Protein AF-A0A9P6AST9-F1 (afdb_monomer_lite)

Sequence (391 aa):
MLPIPSRAHPYVKLLASRAFSSSSACNGRTGPHSKEEKEKRAARASRNSPKPLTPAQLAQIKSTPHKVRERRAMRGISEDHAVGQLTAPQLSDYHKLIRRGALLSPNGQYEPSAEQWFKDKKHRWERIRGVDFIPPIEPHNPLQHARRLFNANKKRKEEEERARSRARWVAESAALGKGKEASENSKRDRRRELVTSAALAPPKSDDQTSAGPDLMGVGRKVYLPNIIFRLMPNHTPKGEPYNPYEATFRIPQSVTKTDVRSYLRAMYGLQITYIRTDNYFSPIVRRPHQPKGRHPFVFPEMMEDMTLTERESRQKYLNETFYLDFLLKDRREAQVRSLGIHAGWNGRVTGKKNILNNARDLLDEREEKLVDAMDGVVNHFDKAPNPSDGA

Secondary structure (DSSP, 8-state):
-PPPPP----------------------------HHHHHHHHHHHHHTSPPPPPHHHHHHHHHS-HHHHHHHHTTT--TT--STT--HHHHHHHHHHHHTTTTS-TTS-----HHHHHHHHHHHHHHHTT-S---------HHHHHHHHHHHHHHHHHHHHHHHHHHHHHHHHHHTT--STHHHHHHHHHHHHHHHGGGGPPPP-----SS-------S---SS-----EEE---PPTTSPP-TT--EEE--TT--HHHHHHHHHHHH----S-------PPP----SS----------TT-TTTS-HHHHHHHHHHHHHHH-HHHHHHHHHHHHHHHTT--TT--S---SHHHHHHHHHHHHHHHHHHHHHHHHHHHHHHTTSPPTTS--

Radius of gyration: 43.82 Å; chains: 1; bounding box: 124×72×122 Å

Organism: NCBI:txid1448309

Structure (mmCIF, N/CA/C/O backbone):
data_AF-A0A9P6AST9-F1
#
_entry.id   AF-A0A9P6AST9-F1
#
loop_
_atom_site.group_PDB
_atom_site.id
_atom_site.type_symbol
_atom_site.label_atom_id
_atom_site.label_alt_id
_atom_site.label_comp_id
_atom_site.label_asym_id
_atom_site.label_entity_id
_atom_site.label_seq_id
_atom_site.pdbx_PDB_ins_code
_atom_site.Cartn_x
_atom_site.Cartn_y
_atom_site.Cartn_z
_atom_site.occupancy
_atom_site.B_iso_or_equiv
_atom_site.auth_seq_id
_atom_site.auth_comp_id
_atom_site.auth_asym_id
_atom_site.auth_atom_id
_atom_site.pdbx_PDB_model_num
ATOM 1 N N . MET A 1 1 ? 24.542 -40.755 54.431 1.00 48.34 1 MET A N 1
ATOM 2 C CA . MET A 1 1 ? 24.578 -39.707 53.389 1.00 48.34 1 MET A CA 1
ATOM 3 C C . MET A 1 1 ? 25.914 -39.808 52.676 1.00 48.34 1 MET A C 1
ATOM 5 O O . MET A 1 1 ? 26.934 -39.587 53.310 1.00 48.34 1 MET A O 1
ATOM 9 N N . LEU A 1 2 ? 25.914 -40.250 51.418 1.00 40.38 2 LEU A N 1
ATOM 10 C CA . LEU A 1 2 ? 27.125 -40.429 50.609 1.00 40.38 2 LEU A CA 1
ATOM 11 C C . LEU A 1 2 ? 27.362 -39.176 49.746 1.00 40.38 2 LEU A C 1
ATOM 13 O O . LEU A 1 2 ? 26.384 -38.634 49.226 1.00 40.38 2 LEU A O 1
ATOM 17 N N . PRO A 1 3 ? 28.611 -38.705 49.578 1.00 55.41 3 PRO A N 1
ATOM 18 C CA . PRO A 1 3 ? 28.903 -37.534 48.762 1.00 55.41 3 PRO A CA 1
ATOM 19 C C . PRO A 1 3 ? 28.967 -37.894 47.270 1.00 55.41 3 PRO A C 1
ATOM 21 O O . PRO A 1 3 ? 29.532 -38.909 46.869 1.00 55.41 3 PRO A O 1
ATOM 24 N N . ILE A 1 4 ? 28.378 -37.030 46.446 1.00 52.62 4 ILE A N 1
ATOM 25 C CA . ILE A 1 4 ? 28.352 -37.127 44.982 1.00 52.62 4 ILE A CA 1
ATOM 26 C C . ILE A 1 4 ? 29.689 -36.592 44.429 1.00 52.62 4 ILE A C 1
ATOM 28 O O . ILE A 1 4 ? 30.055 -35.465 44.770 1.00 52.62 4 ILE A O 1
ATOM 32 N N . PRO A 1 5 ? 30.417 -37.327 43.567 1.00 56.22 5 PRO A N 1
ATOM 33 C CA . PRO A 1 5 ? 31.647 -36.822 42.963 1.00 56.22 5 PRO A CA 1
ATOM 34 C C . PRO A 1 5 ? 31.364 -35.826 41.827 1.00 56.22 5 PRO A C 1
ATOM 36 O O . PRO A 1 5 ? 30.492 -36.035 40.978 1.00 56.22 5 PRO A O 1
ATOM 39 N N . SER A 1 6 ? 32.133 -34.735 41.807 1.00 47.66 6 SER A N 1
ATOM 40 C CA . SER A 1 6 ? 32.079 -33.688 40.789 1.00 47.66 6 SER A CA 1
ATOM 41 C C . SER A 1 6 ? 32.688 -34.164 39.462 1.00 47.66 6 SER A C 1
ATOM 43 O O . SER A 1 6 ? 33.765 -34.757 39.406 1.00 47.66 6 SER A O 1
ATOM 45 N N . ARG A 1 7 ? 31.984 -33.903 38.354 1.00 51.03 7 ARG A N 1
ATOM 46 C CA . ARG A 1 7 ? 32.477 -34.138 36.989 1.00 51.03 7 ARG A CA 1
ATOM 47 C C . ARG A 1 7 ? 33.444 -33.022 36.590 1.00 51.03 7 ARG A C 1
ATOM 49 O O . ARG A 1 7 ? 33.016 -31.907 36.304 1.00 51.03 7 ARG A O 1
ATOM 56 N N . ALA A 1 8 ? 34.733 -33.342 36.522 1.00 42.09 8 ALA A N 1
ATOM 57 C CA . ALA A 1 8 ? 35.737 -32.527 35.847 1.00 42.09 8 ALA A CA 1
ATOM 58 C C . ALA A 1 8 ? 35.636 -32.715 34.319 1.00 42.09 8 ALA A C 1
ATOM 60 O O . ALA A 1 8 ? 35.620 -33.839 33.817 1.00 42.09 8 ALA A O 1
ATOM 61 N N . HIS A 1 9 ? 35.559 -31.610 33.575 1.00 43.72 9 HIS A N 1
ATOM 62 C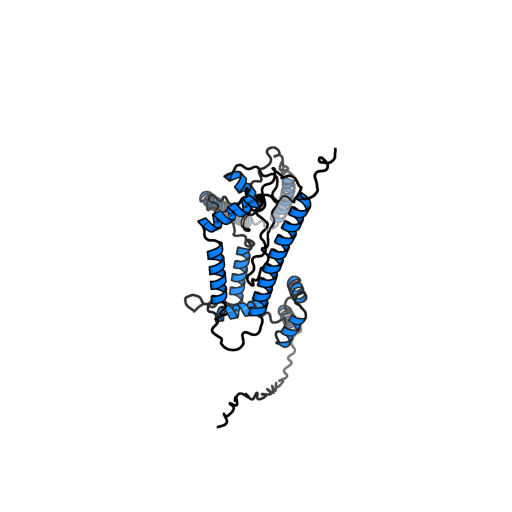 CA . HIS A 1 9 ? 35.610 -31.584 32.111 1.00 43.72 9 HIS A CA 1
ATOM 63 C C . HIS A 1 9 ? 37.069 -31.621 31.618 1.00 43.72 9 HIS A C 1
ATOM 65 O O . HIS A 1 9 ? 37.842 -30.744 32.004 1.00 43.72 9 HIS A O 1
ATOM 71 N N . PRO A 1 10 ? 37.458 -32.540 30.713 1.00 56.09 10 PRO A N 1
ATOM 72 C CA . PRO A 1 10 ? 38.782 -32.529 30.108 1.00 56.09 10 PRO A CA 1
ATOM 73 C C . PRO A 1 10 ? 38.709 -31.925 28.701 1.00 56.09 10 PRO A C 1
ATOM 75 O O . PRO A 1 10 ? 38.357 -32.619 27.760 1.00 56.09 10 PRO A O 1
ATOM 78 N N . TYR A 1 11 ? 39.035 -30.642 28.531 1.00 41.91 11 TYR A N 1
ATOM 79 C CA . TYR A 1 11 ? 39.421 -30.090 27.220 1.00 41.91 11 TYR A CA 1
ATOM 80 C C . TYR A 1 11 ? 40.259 -28.816 27.402 1.00 41.91 11 TYR A C 1
ATOM 82 O O . TYR A 1 11 ? 39.789 -27.698 27.219 1.00 41.91 11 TYR A O 1
ATOM 90 N N . VAL A 1 12 ? 41.540 -28.992 27.731 1.00 44.28 12 VAL A N 1
ATOM 91 C CA . VAL A 1 12 ? 42.577 -27.979 27.489 1.00 44.28 12 VAL A CA 1
ATOM 92 C C . VAL A 1 12 ? 43.441 -28.517 26.353 1.00 44.28 12 VAL A C 1
ATOM 94 O O . VAL A 1 12 ? 44.317 -29.352 26.556 1.00 44.28 12 VAL A O 1
ATOM 97 N N . LYS A 1 13 ? 43.135 -28.102 25.119 1.00 47.53 13 LYS A N 1
ATOM 98 C CA . LYS A 1 13 ? 43.993 -28.370 23.960 1.00 47.53 13 LYS A CA 1
ATOM 99 C C . LYS A 1 13 ? 45.145 -27.368 23.964 1.00 47.53 13 LYS A C 1
ATOM 101 O O . LYS A 1 13 ? 44.942 -26.176 23.758 1.00 47.53 13 LYS A O 1
ATOM 106 N N . LEU A 1 14 ? 46.340 -27.907 24.181 1.00 44.44 14 LEU A N 1
ATOM 107 C CA . LEU A 1 14 ? 47.642 -27.302 23.929 1.00 44.44 14 LEU A CA 1
ATOM 108 C C . LEU A 1 14 ? 47.712 -26.747 22.495 1.00 44.44 14 LEU A C 1
ATOM 110 O O . LEU A 1 14 ? 47.595 -27.502 21.530 1.00 44.44 14 LEU A O 1
ATOM 114 N N . LEU A 1 15 ? 47.937 -25.440 22.354 1.00 46.78 15 LEU A N 1
ATOM 115 C CA . LEU A 1 15 ? 48.411 -24.838 21.109 1.00 46.78 15 LEU A CA 1
ATOM 116 C C . LEU A 1 15 ? 49.929 -24.695 21.207 1.00 46.78 15 LEU A C 1
ATOM 118 O O . LEU A 1 15 ? 50.442 -23.770 21.829 1.00 46.78 15 LEU A O 1
ATOM 122 N N . ALA A 1 16 ? 50.631 -25.651 20.602 1.00 43.69 16 ALA A N 1
ATOM 123 C CA . ALA A 1 16 ? 52.063 -25.576 20.372 1.00 43.69 16 ALA A CA 1
ATOM 124 C C . ALA A 1 16 ? 52.359 -24.517 19.298 1.00 43.69 16 ALA A C 1
ATOM 126 O O . ALA A 1 16 ? 51.860 -24.575 18.172 1.00 43.69 16 ALA A O 1
ATOM 127 N N . SER A 1 17 ? 53.190 -23.552 19.668 1.00 43.16 17 SER A N 1
ATOM 128 C CA . SER A 1 17 ? 53.808 -22.554 18.808 1.00 43.16 17 SER A CA 1
ATOM 129 C C . SER A 1 17 ? 54.776 -23.223 17.825 1.00 43.16 17 SER A C 1
ATOM 131 O O . SER A 1 17 ? 55.878 -23.631 18.177 1.00 43.16 17 SER A O 1
ATOM 133 N N . ARG A 1 18 ? 54.380 -23.317 16.552 1.00 41.72 18 ARG A N 1
ATOM 134 C CA . ARG A 1 18 ? 55.299 -23.613 15.445 1.00 41.72 18 ARG A CA 1
ATOM 135 C C . ARG A 1 18 ? 55.845 -22.294 14.901 1.00 41.72 18 ARG A C 1
ATOM 137 O O . ARG A 1 18 ? 55.209 -21.645 14.075 1.00 41.72 18 ARG A O 1
ATOM 144 N N . ALA A 1 19 ? 57.019 -21.898 15.383 1.00 41.19 19 ALA A N 1
ATOM 145 C CA . ALA A 1 19 ? 57.832 -20.868 14.751 1.00 41.19 19 ALA A CA 1
ATOM 146 C C . ALA A 1 19 ? 58.385 -21.428 13.429 1.00 41.19 19 ALA A C 1
ATOM 148 O O . ALA A 1 19 ? 59.293 -22.256 13.423 1.00 41.19 19 ALA A O 1
ATOM 149 N N . PHE A 1 20 ? 57.803 -21.015 12.303 1.00 41.09 20 PHE A N 1
ATOM 150 C CA . PHE A 1 20 ? 58.363 -21.275 10.979 1.00 41.09 20 PHE A CA 1
ATOM 151 C C . PHE A 1 20 ? 59.457 -20.233 10.718 1.00 41.09 20 PHE A C 1
ATOM 153 O O . PHE A 1 20 ? 59.183 -19.103 10.323 1.00 41.09 20 PHE A O 1
ATOM 160 N N . SER A 1 21 ? 60.704 -20.615 10.992 1.00 43.09 21 SER A N 1
ATOM 161 C CA . SER A 1 21 ? 61.894 -19.900 10.533 1.00 43.09 21 SER A CA 1
ATOM 162 C C . SER A 1 21 ? 62.058 -20.160 9.035 1.00 43.09 21 SER A C 1
ATOM 164 O O . SER A 1 21 ? 62.538 -21.216 8.622 1.00 43.09 21 SER A O 1
ATOM 166 N N . SER A 1 22 ? 61.601 -19.228 8.199 1.00 42.69 22 SER A N 1
ATOM 167 C CA . SER A 1 22 ? 61.909 -19.233 6.770 1.00 42.69 22 SER A CA 1
ATOM 168 C C . SER A 1 22 ? 63.266 -18.565 6.550 1.00 42.69 22 SER A C 1
ATOM 170 O O . SER A 1 22 ? 63.362 -17.355 6.348 1.00 42.69 22 SER A O 1
ATOM 172 N N . SER A 1 23 ? 64.316 -19.382 6.595 1.00 42.91 23 SER A N 1
ATOM 173 C CA . SER A 1 23 ? 65.617 -19.085 5.997 1.00 42.91 23 SER A CA 1
ATOM 174 C C . SER A 1 23 ? 65.435 -18.948 4.481 1.00 42.91 23 SER A C 1
ATOM 176 O O . SER A 1 23 ? 65.313 -19.936 3.760 1.00 42.91 23 SER A O 1
ATOM 178 N N . SER A 1 24 ? 65.338 -17.708 3.998 1.00 47.47 24 SER A N 1
ATOM 179 C CA . SER A 1 24 ? 65.377 -17.391 2.571 1.00 47.47 24 SER A CA 1
ATOM 180 C C . SER A 1 24 ? 66.814 -17.047 2.201 1.00 47.47 24 SER A C 1
ATOM 182 O O . SER A 1 24 ? 67.2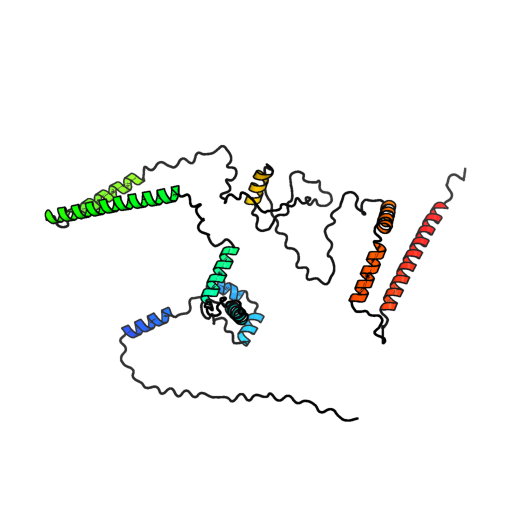41 -15.903 2.340 1.00 47.47 24 SER A O 1
ATOM 184 N N . ALA A 1 25 ? 67.556 -18.050 1.732 1.00 43.75 25 ALA A N 1
ATOM 185 C CA . ALA A 1 25 ? 68.869 -17.875 1.129 1.00 43.75 25 ALA A CA 1
ATOM 186 C C . ALA A 1 25 ? 68.757 -16.980 -0.120 1.00 43.75 25 ALA A C 1
ATOM 188 O O . ALA A 1 25 ? 68.187 -17.349 -1.148 1.00 43.75 25 ALA A O 1
ATOM 189 N N . CYS A 1 26 ? 69.287 -15.769 -0.006 1.00 40.47 26 CYS A N 1
ATOM 190 C CA . CYS A 1 26 ? 69.425 -14.792 -1.071 1.00 40.47 26 CYS A CA 1
ATOM 191 C C . CYS A 1 26 ? 70.596 -15.178 -1.988 1.00 40.47 26 CYS A C 1
ATOM 193 O O . CYS A 1 26 ? 71.735 -14.777 -1.772 1.00 40.47 26 CYS A O 1
ATOM 195 N N . ASN A 1 27 ? 70.308 -15.923 -3.057 1.00 46.28 27 ASN A N 1
ATOM 196 C CA . ASN A 1 27 ? 71.233 -16.044 -4.183 1.00 46.28 27 ASN A CA 1
ATOM 197 C C . ASN A 1 27 ? 71.171 -14.767 -5.029 1.00 46.28 27 ASN A C 1
ATOM 199 O O . ASN A 1 27 ? 70.267 -14.568 -5.843 1.00 46.28 27 ASN A O 1
ATOM 203 N N . GLY A 1 28 ? 72.149 -13.887 -4.810 1.00 49.78 28 GLY A N 1
ATOM 204 C CA . GLY A 1 28 ? 72.397 -12.706 -5.623 1.00 49.78 28 GLY A CA 1
ATOM 205 C C . GLY A 1 28 ? 72.852 -13.080 -7.034 1.00 49.78 28 GLY A C 1
ATOM 206 O O . GLY A 1 28 ? 73.987 -13.492 -7.250 1.00 49.78 28 GLY A O 1
ATOM 207 N N . ARG A 1 29 ? 71.970 -12.879 -8.014 1.00 46.28 29 ARG A N 1
ATOM 208 C CA . ARG A 1 29 ? 72.339 -12.648 -9.417 1.00 46.28 29 ARG A CA 1
ATOM 209 C C . ARG A 1 29 ? 71.591 -11.416 -9.906 1.00 46.28 29 ARG A C 1
ATOM 211 O O . ARG A 1 29 ? 70.508 -11.504 -10.474 1.00 46.28 29 ARG A O 1
ATOM 218 N N . THR A 1 30 ? 72.165 -10.249 -9.648 1.00 51.75 30 THR A N 1
ATOM 219 C CA . THR A 1 30 ? 71.746 -8.991 -10.267 1.00 51.75 30 THR A CA 1
ATOM 220 C C . THR A 1 30 ? 72.330 -8.928 -11.674 1.00 51.75 30 THR A C 1
ATOM 222 O O . THR A 1 30 ? 73.457 -8.480 -11.868 1.00 51.75 30 THR A O 1
ATOM 225 N N . GLY A 1 31 ? 71.575 -9.416 -12.657 1.00 58.47 31 GLY A N 1
ATOM 226 C CA . GLY A 1 31 ? 71.828 -9.082 -14.057 1.00 58.47 31 GLY A CA 1
ATOM 227 C C . GLY A 1 31 ? 71.439 -7.621 -14.337 1.00 58.47 31 GLY A C 1
ATOM 228 O O . GLY A 1 31 ? 70.525 -7.102 -13.683 1.00 58.47 31 GLY A O 1
ATOM 229 N N . PRO A 1 32 ? 72.100 -6.934 -15.285 1.00 53.72 32 PRO A N 1
ATOM 230 C CA . PRO A 1 32 ? 71.732 -5.584 -15.695 1.00 53.72 32 PRO A CA 1
ATOM 231 C C . PRO A 1 32 ? 70.405 -5.628 -16.465 1.00 53.72 32 PRO A C 1
ATOM 233 O O . PRO A 1 32 ? 70.372 -5.728 -17.687 1.00 53.72 32 PRO A O 1
ATOM 236 N N . HIS A 1 33 ? 69.287 -5.579 -15.740 1.00 53.88 33 HIS A N 1
ATOM 237 C CA . HIS A 1 33 ? 67.970 -5.401 -16.343 1.00 53.88 33 HIS A CA 1
ATOM 238 C C . HIS A 1 33 ? 67.931 -4.035 -17.034 1.00 53.88 33 HIS A C 1
ATOM 240 O O . HIS A 1 33 ? 68.078 -2.990 -16.387 1.00 53.88 33 HIS A O 1
ATOM 246 N N . SER A 1 34 ? 67.768 -4.061 -18.357 1.00 66.19 34 SER A N 1
ATOM 247 C CA . SER A 1 34 ? 67.646 -2.880 -19.206 1.00 66.19 34 SER A CA 1
ATOM 248 C C . SER A 1 34 ? 66.532 -1.961 -18.688 1.00 66.19 34 SER A C 1
ATOM 250 O O . SER A 1 34 ? 65.556 -2.411 -18.076 1.00 66.19 34 SER A O 1
ATOM 252 N N . LYS A 1 35 ? 66.663 -0.646 -18.917 1.00 72.75 35 LYS A N 1
ATOM 253 C CA . LYS A 1 35 ? 65.655 0.355 -18.507 1.00 72.75 35 LYS A CA 1
ATOM 254 C C . LYS A 1 35 ? 64.231 -0.040 -18.937 1.00 72.75 35 LYS A C 1
ATOM 256 O O . LYS A 1 35 ? 63.281 0.214 -18.202 1.00 72.75 35 LYS A O 1
ATOM 261 N N . GLU A 1 36 ? 64.109 -0.750 -20.054 1.00 70.31 36 GLU A N 1
ATOM 262 C CA . GLU A 1 36 ? 62.845 -1.215 -20.621 1.00 70.31 36 GLU A CA 1
ATOM 263 C C . GLU A 1 36 ? 62.124 -2.273 -19.759 1.00 70.31 36 GLU A C 1
ATOM 265 O O . GLU A 1 36 ? 60.896 -2.272 -19.665 1.00 70.31 36 GLU A O 1
ATOM 270 N N . GLU A 1 37 ? 62.848 -3.161 -19.067 1.00 71.19 37 GLU A N 1
ATOM 271 C CA . GLU A 1 37 ? 62.226 -4.138 -18.159 1.00 71.19 37 GLU A CA 1
ATOM 272 C C . GLU A 1 37 ? 61.771 -3.508 -16.841 1.00 71.19 37 GLU A C 1
ATOM 274 O O . GLU A 1 37 ? 60.738 -3.908 -16.292 1.00 71.19 37 GLU A O 1
ATOM 279 N N . LYS A 1 38 ? 62.493 -2.492 -16.349 1.00 74.75 38 LYS A N 1
ATOM 280 C CA . LYS A 1 38 ? 62.040 -1.699 -15.195 1.00 74.75 38 LYS A CA 1
ATOM 281 C C . LYS A 1 38 ? 60.740 -0.963 -15.519 1.00 74.75 38 LYS A C 1
ATOM 283 O O . LYS A 1 38 ? 59.827 -0.967 -14.695 1.00 74.75 38 LYS A O 1
ATOM 288 N N . GLU A 1 39 ? 60.615 -0.425 -16.728 1.00 77.31 39 GLU A N 1
ATOM 289 C CA . GLU A 1 39 ? 59.414 0.285 -17.173 1.00 77.31 39 GLU A CA 1
ATOM 290 C C . GLU A 1 39 ? 58.227 -0.670 -17.405 1.00 77.31 39 GLU A C 1
ATOM 292 O O . GLU A 1 39 ? 57.116 -0.415 -16.936 1.00 77.31 39 GLU A O 1
ATOM 297 N N . LYS A 1 40 ? 58.465 -1.854 -17.993 1.00 77.44 40 LYS A N 1
ATOM 298 C CA . LYS A 1 40 ? 57.438 -2.907 -18.136 1.00 77.44 40 LYS A CA 1
ATOM 299 C C . LYS A 1 40 ? 56.981 -3.478 -16.786 1.00 77.44 40 LYS A C 1
ATOM 301 O O . LYS A 1 40 ? 55.795 -3.784 -16.625 1.00 77.44 40 LYS A O 1
ATOM 306 N N . ARG A 1 41 ? 57.873 -3.599 -15.793 1.00 72.88 41 ARG A N 1
ATOM 307 C CA . ARG A 1 41 ? 57.501 -3.987 -14.417 1.00 72.88 41 ARG A CA 1
ATOM 308 C C . ARG A 1 41 ? 56.715 -2.890 -13.702 1.00 72.88 41 ARG A C 1
ATOM 310 O O . ARG A 1 41 ? 55.705 -3.210 -13.077 1.00 72.88 41 ARG A O 1
ATOM 317 N N . ALA A 1 42 ? 57.100 -1.622 -13.852 1.00 70.38 42 ALA A N 1
ATOM 318 C CA . ALA A 1 42 ? 56.344 -0.493 -13.309 1.00 70.38 42 ALA A CA 1
ATOM 319 C C . ALA A 1 42 ? 54.929 -0.404 -13.921 1.00 70.38 42 ALA A C 1
ATOM 321 O O . ALA A 1 42 ? 53.946 -0.240 -13.198 1.00 70.38 42 ALA A O 1
ATOM 322 N N . ALA A 1 43 ? 54.794 -0.635 -15.232 1.00 69.81 43 ALA A N 1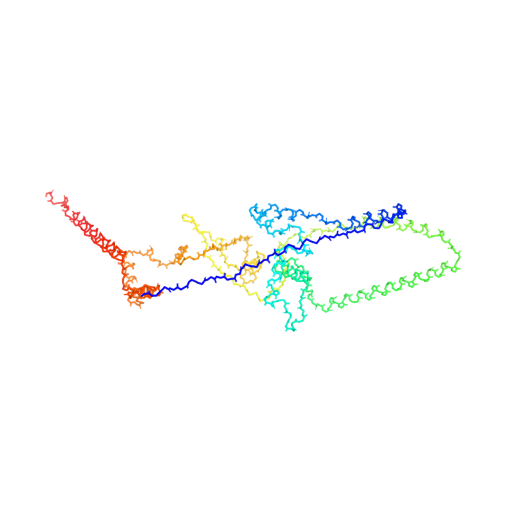
ATOM 323 C CA . ALA A 1 43 ? 53.503 -0.653 -15.923 1.00 69.81 43 ALA A CA 1
ATOM 324 C C . ALA A 1 43 ? 52.614 -1.859 -15.554 1.00 69.81 43 ALA A C 1
ATOM 326 O O . ALA A 1 43 ? 51.387 -1.763 -15.601 1.00 69.81 43 ALA A O 1
ATOM 327 N N . ARG A 1 44 ? 53.194 -3.007 -15.168 1.00 69.50 44 ARG A N 1
ATOM 328 C CA . ARG A 1 44 ? 52.424 -4.144 -14.624 1.00 69.50 44 ARG A CA 1
ATOM 329 C C . ARG A 1 44 ? 52.002 -3.918 -13.173 1.00 69.50 44 ARG A C 1
ATOM 331 O O . ARG A 1 44 ? 50.895 -4.310 -12.815 1.00 69.50 44 ARG A O 1
ATOM 338 N N . ALA A 1 45 ? 52.835 -3.259 -12.368 1.00 66.94 45 ALA A N 1
ATOM 339 C CA . ALA A 1 45 ? 52.492 -2.907 -10.992 1.00 66.94 45 ALA A CA 1
ATOM 340 C C . ALA A 1 45 ? 51.307 -1.924 -10.922 1.00 66.94 45 ALA A C 1
ATOM 342 O O . ALA A 1 45 ? 50.447 -2.079 -10.059 1.00 66.94 45 ALA A O 1
ATOM 343 N N . SER A 1 46 ? 51.188 -0.982 -11.869 1.00 62.84 46 SER A N 1
ATOM 344 C CA . SER A 1 46 ? 50.057 -0.040 -11.889 1.00 62.84 46 SER A CA 1
ATOM 345 C C . SER A 1 46 ? 48.715 -0.705 -12.237 1.00 62.84 46 SER A C 1
ATOM 347 O O . SER A 1 46 ? 47.685 -0.327 -11.681 1.00 62.84 46 SER A O 1
ATOM 349 N N . ARG A 1 47 ? 48.704 -1.758 -13.071 1.00 60.97 47 ARG A N 1
ATOM 350 C CA . ARG A 1 47 ? 47.470 -2.478 -13.457 1.00 60.97 47 ARG A CA 1
ATOM 351 C C . ARG A 1 47 ? 46.841 -3.302 -12.331 1.00 60.97 47 ARG A C 1
ATOM 353 O O . ARG A 1 47 ? 45.646 -3.570 -12.396 1.00 60.97 47 ARG A O 1
ATOM 360 N N . ASN A 1 48 ? 47.620 -3.670 -11.313 1.00 62.69 48 ASN A N 1
ATOM 361 C CA . ASN A 1 48 ? 47.154 -4.456 -10.166 1.00 62.69 48 ASN A CA 1
ATOM 362 C C . ASN A 1 48 ? 46.881 -3.607 -8.917 1.00 62.69 48 ASN A C 1
ATOM 364 O O . ASN A 1 48 ? 46.628 -4.158 -7.847 1.00 62.69 48 ASN A O 1
ATOM 368 N N . SER A 1 49 ? 46.930 -2.279 -9.031 1.00 62.38 49 SER A N 1
ATOM 369 C CA . SER A 1 49 ? 46.500 -1.415 -7.935 1.00 62.38 49 SER A CA 1
ATOM 370 C C . SER A 1 49 ? 44.987 -1.579 -7.707 1.00 62.38 49 SER A C 1
ATOM 372 O O . SER A 1 49 ? 44.219 -1.616 -8.677 1.00 62.38 49 SER A O 1
ATOM 374 N N . PRO A 1 50 ? 44.531 -1.739 -6.449 1.00 67.25 50 PRO A N 1
ATOM 375 C CA . PRO A 1 50 ? 43.111 -1.867 -6.152 1.00 67.25 50 PRO A CA 1
ATOM 376 C C . PRO A 1 50 ? 42.384 -0.622 -6.660 1.00 67.25 50 PRO A C 1
ATOM 378 O O . PRO A 1 50 ? 42.807 0.506 -6.405 1.00 67.25 50 PRO A O 1
ATOM 381 N N . LYS A 1 51 ? 41.302 -0.830 -7.419 1.00 73.12 51 LYS A N 1
ATOM 382 C CA . LYS A 1 51 ? 40.505 0.280 -7.951 1.00 73.12 51 LYS A CA 1
ATOM 383 C C . LYS A 1 51 ? 40.050 1.168 -6.787 1.00 73.12 51 LYS A C 1
ATOM 385 O O . LYS A 1 51 ? 39.595 0.622 -5.779 1.00 73.12 51 LYS A O 1
ATOM 390 N N . PRO A 1 52 ? 40.136 2.504 -6.917 1.00 78.25 52 PRO A N 1
ATOM 391 C CA . PRO A 1 52 ? 39.664 3.399 -5.873 1.00 78.25 52 PRO A CA 1
ATOM 392 C C . PRO A 1 52 ? 38.184 3.126 -5.588 1.00 78.25 52 PRO A C 1
ATOM 394 O O . PRO A 1 52 ? 37.390 2.908 -6.509 1.00 78.25 52 PRO A O 1
ATOM 397 N N . LEU A 1 53 ? 37.828 3.111 -4.304 1.00 77.62 53 LEU A N 1
ATOM 398 C CA . LEU A 1 53 ? 36.453 2.903 -3.862 1.00 77.62 53 LEU A CA 1
ATOM 399 C C . LEU A 1 53 ? 35.542 3.972 -4.470 1.00 77.62 53 LEU A C 1
ATOM 401 O O . LEU A 1 53 ? 35.859 5.162 -4.480 1.00 77.62 53 LEU A O 1
ATOM 405 N N . THR A 1 54 ? 34.380 3.547 -4.956 1.00 81.38 54 THR A N 1
ATOM 406 C CA . THR A 1 54 ? 33.361 4.474 -5.459 1.00 81.38 54 THR A CA 1
ATOM 407 C C . THR A 1 54 ? 32.843 5.372 -4.323 1.00 81.38 54 THR A C 1
ATOM 409 O O . THR A 1 54 ? 32.798 4.935 -3.167 1.00 81.38 54 THR A O 1
ATOM 412 N N . PRO A 1 55 ? 32.371 6.603 -4.609 1.00 77.88 55 PRO A N 1
ATOM 413 C CA . PRO A 1 55 ? 31.796 7.490 -3.591 1.00 77.88 55 PRO A CA 1
ATOM 414 C C . PRO A 1 55 ? 30.666 6.833 -2.783 1.00 77.88 55 PRO A C 1
ATOM 416 O O . PRO A 1 55 ? 30.540 7.062 -1.583 1.00 77.88 55 PRO A O 1
ATOM 419 N N . ALA A 1 56 ? 29.887 5.954 -3.422 1.00 70.00 56 ALA A N 1
ATOM 420 C CA . ALA A 1 56 ? 28.838 5.175 -2.772 1.00 70.00 56 ALA A CA 1
ATOM 421 C C . ALA A 1 56 ? 29.393 4.151 -1.764 1.00 70.00 56 ALA A C 1
ATOM 423 O O . ALA A 1 56 ? 28.844 4.006 -0.673 1.00 70.00 56 ALA A O 1
ATOM 424 N N . GLN A 1 57 ? 30.497 3.473 -2.093 1.00 73.62 57 GLN A N 1
ATOM 425 C CA . GLN A 1 57 ? 31.178 2.562 -1.166 1.00 73.62 57 GLN A CA 1
ATOM 426 C C . GLN A 1 57 ? 31.785 3.329 0.015 1.00 73.62 57 GLN A C 1
ATOM 428 O O . GLN A 1 57 ? 31.616 2.916 1.160 1.00 73.62 57 GLN A O 1
ATOM 433 N N . LEU A 1 58 ? 32.396 4.492 -0.236 1.00 76.94 58 LEU A N 1
ATOM 434 C CA . LEU A 1 58 ? 32.910 5.370 0.821 1.00 76.94 58 LEU A CA 1
ATOM 435 C C . LEU A 1 58 ? 31.796 5.875 1.749 1.00 76.94 58 LEU A C 1
ATOM 437 O O . LEU A 1 58 ? 31.968 5.885 2.968 1.00 76.94 58 LEU A O 1
ATOM 441 N N . ALA A 1 59 ? 30.641 6.258 1.199 1.00 72.31 59 ALA A N 1
ATOM 442 C CA . ALA A 1 59 ? 29.481 6.672 1.985 1.00 72.31 59 ALA A CA 1
ATOM 443 C C . ALA A 1 59 ? 28.928 5.519 2.840 1.00 72.31 59 ALA A C 1
ATOM 445 O O . ALA A 1 59 ? 28.616 5.723 4.012 1.00 72.31 59 ALA A O 1
ATOM 446 N N . GLN A 1 60 ? 28.875 4.296 2.299 1.00 71.19 60 GLN A N 1
ATOM 447 C CA . GLN A 1 60 ? 28.472 3.114 3.064 1.00 71.19 60 GLN A CA 1
ATOM 448 C C . GLN A 1 60 ? 29.428 2.835 4.228 1.00 71.19 60 GLN A C 1
ATOM 450 O O . GLN A 1 60 ? 28.955 2.646 5.349 1.00 71.19 60 GLN A O 1
ATOM 455 N N . ILE A 1 61 ? 30.746 2.893 4.002 1.00 72.12 61 ILE A N 1
ATOM 456 C CA . ILE A 1 61 ? 31.760 2.725 5.058 1.00 72.12 61 ILE A CA 1
ATOM 457 C C . ILE A 1 61 ? 31.569 3.788 6.149 1.00 72.12 61 ILE A C 1
ATOM 459 O O . ILE A 1 61 ? 31.469 3.453 7.331 1.00 72.12 61 ILE A O 1
ATOM 463 N N . LYS A 1 62 ? 31.405 5.060 5.763 1.00 77.81 62 LYS A N 1
ATOM 464 C CA . LYS A 1 62 ? 31.173 6.171 6.703 1.00 77.81 62 LYS A CA 1
ATOM 465 C C . LYS A 1 62 ? 29.853 6.056 7.476 1.00 77.81 62 LYS A C 1
ATOM 467 O O . LYS A 1 62 ? 29.800 6.471 8.626 1.00 77.81 62 LYS A O 1
ATOM 472 N N . SER A 1 63 ? 28.812 5.475 6.877 1.00 75.69 63 SER A N 1
ATOM 473 C CA . SER A 1 63 ? 27.495 5.302 7.513 1.00 75.69 63 SER A CA 1
ATOM 474 C C . SER A 1 63 ? 27.431 4.157 8.531 1.00 75.69 63 SER A C 1
ATOM 476 O O . SER A 1 63 ? 26.474 4.070 9.302 1.00 75.69 63 SER A O 1
ATOM 478 N N . THR A 1 64 ? 28.428 3.262 8.558 1.00 77.88 64 THR A N 1
ATOM 479 C CA . THR A 1 64 ? 28.445 2.174 9.543 1.00 77.88 64 THR A CA 1
ATOM 480 C C . THR A 1 64 ? 28.790 2.702 10.944 1.00 77.88 64 THR A C 1
ATOM 482 O O . THR A 1 64 ? 29.800 3.387 11.108 1.00 77.88 64 THR A O 1
ATOM 485 N N . PRO A 1 65 ? 27.992 2.387 11.986 1.00 89.38 65 PRO A N 1
ATOM 486 C CA . PRO A 1 65 ? 28.249 2.875 13.340 1.00 89.38 65 PRO A CA 1
ATOM 487 C C . PRO A 1 65 ? 29.627 2.461 13.869 1.00 89.38 65 PRO A C 1
ATOM 489 O O . PRO A 1 65 ? 30.037 1.310 13.706 1.00 89.38 65 PRO A O 1
ATOM 492 N N . HIS A 1 66 ? 30.299 3.366 14.588 1.00 78.88 66 HIS A N 1
ATOM 493 C CA . HIS A 1 66 ? 31.663 3.179 15.107 1.00 78.88 66 HIS A CA 1
ATOM 494 C C . HIS A 1 66 ? 31.870 1.830 15.819 1.00 78.88 66 HIS A C 1
ATOM 496 O O . HIS A 1 66 ? 32.762 1.062 15.462 1.00 78.88 66 HIS A O 1
ATOM 502 N N . LYS A 1 67 ? 30.962 1.487 16.745 1.00 81.88 67 LYS A N 1
ATOM 503 C CA . LYS A 1 67 ? 30.990 0.235 17.525 1.00 81.88 67 LYS A CA 1
ATOM 504 C C . LYS A 1 67 ? 30.906 -1.035 16.669 1.00 81.88 67 LYS A C 1
ATOM 506 O O . LYS A 1 67 ? 31.292 -2.113 17.117 1.00 81.88 67 LYS A O 1
ATOM 511 N N . VAL A 1 68 ? 30.350 -0.950 15.459 1.00 77.88 68 VAL A N 1
ATOM 512 C CA . VAL A 1 68 ? 30.286 -2.080 14.519 1.00 77.88 68 VAL A CA 1
ATOM 513 C C . VAL A 1 68 ? 31.625 -2.253 13.806 1.00 77.88 68 VAL A C 1
ATOM 515 O O . VAL A 1 68 ? 32.053 -3.394 13.633 1.00 77.88 68 VAL A O 1
ATOM 518 N N . ARG A 1 69 ? 32.304 -1.153 13.451 1.00 78.00 69 ARG A N 1
ATOM 519 C CA . ARG A 1 69 ? 33.646 -1.178 12.843 1.00 78.00 69 ARG A CA 1
ATOM 520 C C . ARG A 1 69 ? 34.680 -1.757 13.804 1.00 78.00 69 ARG A C 1
ATOM 522 O O . ARG A 1 69 ? 35.368 -2.703 13.445 1.00 78.00 69 ARG A O 1
ATOM 529 N N . GLU A 1 70 ? 34.689 -1.306 15.059 1.00 79.62 70 GLU A N 1
ATOM 530 C CA . GLU A 1 70 ? 35.564 -1.859 16.110 1.00 79.62 70 GLU A CA 1
ATOM 531 C C . GLU A 1 70 ? 35.369 -3.369 16.278 1.00 79.62 70 GLU A C 1
ATOM 533 O O . GLU A 1 70 ? 36.327 -4.137 16.316 1.00 79.62 70 GLU A O 1
ATOM 538 N N . ARG A 1 71 ? 34.113 -3.833 16.304 1.00 80.00 71 ARG A N 1
ATOM 539 C CA . ARG A 1 71 ? 33.804 -5.262 16.447 1.00 80.00 71 ARG A CA 1
ATOM 540 C C . ARG A 1 71 ? 34.241 -6.090 15.232 1.00 80.00 71 ARG A C 1
ATOM 542 O O . ARG A 1 71 ? 34.490 -7.284 15.380 1.00 80.00 71 ARG A O 1
ATOM 549 N N . ARG A 1 72 ? 34.297 -5.488 14.038 1.00 76.56 72 ARG A N 1
ATOM 550 C CA . ARG A 1 72 ? 34.804 -6.122 12.807 1.00 76.56 72 ARG A CA 1
ATOM 551 C C . ARG A 1 72 ? 36.330 -6.166 12.795 1.00 76.56 72 ARG A C 1
ATOM 553 O O . ARG A 1 72 ? 36.877 -7.238 12.544 1.00 76.56 72 ARG A O 1
ATOM 560 N N . ALA A 1 73 ? 36.980 -5.066 13.178 1.00 77.44 73 ALA A N 1
ATOM 561 C CA . ALA A 1 73 ? 38.430 -4.980 13.336 1.00 77.44 73 ALA A CA 1
ATOM 562 C C . ALA A 1 73 ? 38.948 -6.011 14.353 1.00 77.44 73 ALA A C 1
ATOM 564 O O . ALA A 1 73 ? 39.853 -6.780 14.046 1.00 77.44 73 ALA A O 1
ATOM 565 N N . MET A 1 74 ? 38.284 -6.138 15.508 1.00 77.31 74 MET A N 1
ATOM 566 C CA . MET A 1 74 ? 38.621 -7.132 16.542 1.00 77.31 74 MET A CA 1
ATOM 567 C C . MET A 1 74 ? 38.454 -8.588 16.082 1.00 77.31 74 MET A C 1
ATOM 569 O O . MET A 1 74 ? 39.036 -9.493 16.669 1.00 77.31 74 MET A O 1
ATOM 573 N N . ARG A 1 75 ? 37.658 -8.843 15.036 1.00 77.69 75 ARG A N 1
ATOM 574 C CA . ARG A 1 75 ? 37.490 -10.181 14.445 1.00 77.69 75 ARG A CA 1
ATOM 575 C C . ARG A 1 75 ? 38.490 -10.470 13.323 1.00 77.69 75 ARG A C 1
ATOM 577 O O . ARG A 1 75 ? 38.358 -11.503 12.674 1.00 77.69 75 ARG A O 1
ATOM 584 N N . GLY A 1 76 ? 39.433 -9.563 13.057 1.00 69.56 76 GLY A N 1
ATOM 585 C CA . GLY A 1 76 ? 40.373 -9.684 11.941 1.00 69.56 76 GLY A CA 1
ATOM 586 C C . GLY A 1 76 ? 39.698 -9.631 10.567 1.00 69.56 76 GLY A C 1
ATOM 587 O O . GLY A 1 76 ? 40.308 -9.996 9.567 1.00 69.56 76 GLY A O 1
ATOM 588 N N . ILE A 1 77 ? 38.435 -9.190 10.498 1.00 68.25 77 ILE A N 1
ATOM 589 C CA . ILE A 1 77 ? 37.745 -8.959 9.230 1.00 68.25 77 ILE A CA 1
ATOM 590 C C . ILE A 1 77 ? 38.171 -7.561 8.788 1.00 68.25 77 ILE A C 1
ATOM 592 O O . ILE A 1 77 ? 37.507 -6.580 9.129 1.00 68.25 77 ILE A O 1
ATOM 596 N N . SER A 1 78 ? 39.318 -7.466 8.107 1.00 61.50 78 SER A N 1
ATOM 597 C CA . SER A 1 78 ? 39.731 -6.205 7.489 1.00 61.50 78 SER A CA 1
ATOM 598 C C . SER A 1 78 ? 38.626 -5.761 6.523 1.00 61.50 78 SER A C 1
ATOM 600 O O . SER A 1 78 ? 38.015 -6.588 5.835 1.00 61.50 78 SER A O 1
ATOM 602 N N . GLU A 1 79 ? 38.308 -4.465 6.517 1.00 61.22 79 GLU A N 1
ATOM 603 C CA . GLU A 1 79 ? 37.208 -3.906 5.718 1.00 61.22 79 GLU A CA 1
ATOM 604 C C . GLU A 1 79 ? 37.435 -4.069 4.197 1.00 61.22 79 GLU A C 1
ATOM 606 O O . GLU A 1 79 ? 36.499 -3.892 3.417 1.00 61.22 79 GLU A O 1
ATOM 611 N N . ASP A 1 80 ? 38.627 -4.530 3.796 1.00 56.09 80 ASP A N 1
ATOM 612 C CA . ASP A 1 80 ? 39.128 -4.544 2.422 1.00 56.09 80 ASP A CA 1
ATOM 613 C C . ASP A 1 80 ? 39.225 -5.937 1.779 1.00 56.09 80 ASP A C 1
ATOM 615 O O . ASP A 1 80 ? 39.555 -6.049 0.597 1.00 56.09 80 ASP A O 1
ATOM 619 N N . HIS A 1 81 ? 38.899 -7.026 2.484 1.00 52.22 81 HIS A N 1
ATOM 620 C CA . HIS A 1 81 ? 38.853 -8.356 1.858 1.00 52.22 81 HIS A CA 1
ATOM 621 C C . HIS A 1 81 ? 37.518 -8.595 1.141 1.00 52.22 81 HIS A C 1
ATOM 623 O O . HIS A 1 81 ? 36.770 -9.528 1.443 1.00 52.22 81 HIS A O 1
ATOM 629 N N . ALA A 1 82 ? 37.219 -7.747 0.157 1.00 56.88 82 ALA A N 1
ATOM 630 C CA . ALA A 1 82 ? 36.321 -8.122 -0.922 1.00 56.88 82 ALA A CA 1
ATOM 631 C C . ALA A 1 82 ? 37.013 -9.239 -1.719 1.00 56.88 82 ALA A C 1
ATOM 633 O O . ALA A 1 82 ? 37.889 -8.996 -2.548 1.00 56.88 82 ALA A O 1
ATOM 634 N N . VAL A 1 83 ? 36.681 -10.494 -1.417 1.00 53.56 83 VAL A N 1
ATOM 635 C CA . VAL A 1 83 ? 37.074 -11.623 -2.265 1.00 53.56 83 VAL A CA 1
ATOM 636 C C . VAL A 1 83 ? 36.206 -11.530 -3.524 1.00 53.56 83 VAL A C 1
ATOM 638 O O . VAL A 1 83 ? 35.059 -11.975 -3.539 1.00 53.56 83 VAL A O 1
ATOM 641 N N . GLY A 1 84 ? 36.725 -10.845 -4.545 1.00 69.44 84 GLY A N 1
ATOM 642 C CA . GLY A 1 84 ? 35.993 -10.505 -5.769 1.00 69.44 84 GLY A CA 1
ATOM 643 C C . GLY A 1 84 ? 35.096 -9.269 -5.619 1.00 69.44 84 GLY A C 1
ATOM 644 O O . GLY A 1 84 ? 35.368 -8.366 -4.834 1.00 69.44 84 GLY A O 1
ATOM 645 N N . GLN A 1 85 ? 34.007 -9.204 -6.393 1.00 77.00 85 GLN A N 1
ATOM 646 C CA . GLN A 1 85 ? 33.048 -8.083 -6.354 1.00 77.00 85 GLN A CA 1
ATOM 647 C C . GLN A 1 85 ? 32.052 -8.152 -5.176 1.00 77.00 85 GLN A C 1
ATOM 649 O O . GLN A 1 85 ? 31.178 -7.291 -5.061 1.00 77.00 85 GLN A O 1
ATOM 654 N N . LEU A 1 86 ? 32.141 -9.177 -4.320 1.00 81.25 86 LEU A N 1
ATOM 655 C CA . LEU A 1 86 ? 31.193 -9.399 -3.232 1.00 81.25 86 LEU A CA 1
ATOM 656 C C . LEU A 1 86 ? 31.647 -8.718 -1.939 1.00 81.25 86 LEU A C 1
ATOM 658 O O . LEU A 1 86 ? 32.789 -8.832 -1.502 1.00 81.25 86 LEU A O 1
ATOM 662 N N . THR A 1 87 ? 30.698 -8.073 -1.267 1.00 82.00 87 THR A N 1
ATOM 663 C CA . THR A 1 87 ? 30.889 -7.579 0.103 1.00 82.00 87 THR A CA 1
ATOM 664 C C . THR A 1 87 ? 30.864 -8.741 1.108 1.00 82.00 87 THR A C 1
ATOM 666 O O . THR A 1 87 ? 30.182 -9.746 0.896 1.00 82.00 87 THR A O 1
ATOM 669 N N . ALA A 1 88 ? 31.546 -8.605 2.251 1.00 79.44 88 ALA A N 1
ATOM 670 C CA . ALA A 1 88 ? 31.593 -9.651 3.284 1.00 79.44 88 ALA A CA 1
ATOM 671 C C . ALA A 1 88 ? 30.206 -10.182 3.740 1.00 79.44 88 ALA A C 1
ATOM 673 O O . ALA A 1 88 ? 30.062 -11.396 3.918 1.00 79.44 88 ALA A O 1
ATOM 674 N N . PRO A 1 89 ? 29.148 -9.350 3.883 1.00 82.88 89 PRO A N 1
ATOM 675 C CA . PRO A 1 89 ? 27.801 -9.850 4.167 1.00 82.88 89 PRO A CA 1
ATOM 676 C C . PRO A 1 89 ? 27.232 -10.728 3.045 1.00 82.88 89 PRO A C 1
ATOM 678 O O . PRO A 1 89 ? 26.606 -11.748 3.323 1.00 82.88 89 PRO A O 1
ATOM 681 N N . GLN A 1 90 ? 27.480 -10.369 1.783 1.00 87.00 90 GLN A N 1
ATOM 682 C CA . GLN A 1 90 ? 27.008 -11.135 0.626 1.00 87.00 90 GLN A CA 1
ATOM 683 C C . GLN A 1 90 ? 27.703 -12.495 0.540 1.00 87.00 90 GLN A C 1
ATOM 685 O O . GLN A 1 90 ? 27.034 -13.494 0.285 1.00 87.00 90 GLN A O 1
ATOM 690 N N . LEU A 1 91 ? 29.007 -12.550 0.831 1.00 88.88 91 LEU A N 1
ATOM 691 C CA . LEU A 1 91 ? 29.752 -13.807 0.914 1.00 88.88 91 LEU A CA 1
ATOM 692 C C . LEU A 1 91 ? 29.227 -14.703 2.054 1.00 88.88 91 LEU A C 1
ATOM 694 O O . LEU A 1 91 ? 29.063 -15.910 1.883 1.00 88.88 91 LEU A O 1
ATOM 698 N N . SER A 1 92 ? 28.895 -14.114 3.212 1.00 86.88 92 SER A N 1
ATOM 699 C CA . SER A 1 92 ? 28.288 -14.849 4.332 1.00 86.88 92 SER A CA 1
ATOM 700 C C . SER A 1 92 ? 26.934 -15.458 3.959 1.00 86.88 92 SER A C 1
ATOM 702 O O . SER A 1 92 ? 26.667 -16.617 4.286 1.00 86.88 92 SER A O 1
ATOM 704 N N . ASP A 1 93 ? 26.091 -14.697 3.261 1.00 91.81 93 ASP A N 1
ATOM 705 C CA . ASP A 1 93 ? 24.793 -15.167 2.775 1.00 91.81 93 ASP A CA 1
ATOM 706 C C . ASP A 1 93 ? 24.942 -16.291 1.746 1.00 91.81 93 ASP A C 1
ATOM 708 O O . ASP A 1 93 ? 24.240 -17.298 1.842 1.00 91.81 93 ASP A O 1
ATOM 712 N N . TYR A 1 94 ? 25.889 -16.162 0.815 1.00 94.81 94 TYR A N 1
ATOM 713 C CA . TYR A 1 94 ? 26.232 -17.209 -0.146 1.00 94.81 94 TYR A CA 1
ATOM 714 C C . TYR A 1 94 ? 26.634 -18.515 0.564 1.00 94.81 94 TYR A C 1
ATOM 716 O O . TYR A 1 94 ? 26.010 -19.554 0.349 1.00 94.81 94 TYR A O 1
ATOM 724 N N . HIS A 1 95 ? 27.567 -18.461 1.524 1.00 91.56 95 HIS A N 1
ATOM 725 C CA . HIS A 1 95 ? 27.978 -19.643 2.299 1.00 91.56 95 HIS A CA 1
ATOM 726 C C . HIS A 1 95 ? 26.856 -20.238 3.164 1.00 91.56 95 HIS A C 1
ATOM 728 O O . HIS A 1 95 ? 26.867 -21.435 3.455 1.00 91.56 95 HIS A O 1
ATOM 734 N N . LYS A 1 96 ? 25.897 -19.430 3.637 1.00 93.94 96 LYS A N 1
ATOM 735 C CA . LYS A 1 96 ? 24.709 -19.943 4.343 1.00 93.94 96 LYS A CA 1
ATOM 736 C C . LYS A 1 96 ? 23.786 -20.704 3.399 1.00 93.94 96 LYS A C 1
ATOM 738 O O . LYS A 1 96 ? 23.210 -21.705 3.813 1.00 93.94 96 LYS A O 1
ATOM 743 N N . LEU A 1 97 ? 23.628 -20.233 2.163 1.00 93.25 97 LEU A N 1
ATOM 744 C CA . LEU A 1 97 ? 22.783 -20.885 1.165 1.00 93.25 97 LEU A CA 1
ATOM 745 C C . LEU A 1 97 ? 23.395 -22.196 0.662 1.00 93.25 97 LEU A C 1
ATOM 747 O O . LEU A 1 97 ? 22.658 -23.171 0.540 1.00 93.25 97 LEU A O 1
ATOM 751 N N . ILE A 1 98 ? 24.719 -22.247 0.478 1.00 92.88 98 ILE A N 1
ATOM 752 C CA . ILE A 1 98 ? 25.441 -23.500 0.199 1.00 92.88 98 ILE A CA 1
ATOM 753 C C . ILE A 1 98 ? 25.225 -24.503 1.331 1.00 92.88 98 ILE A C 1
ATOM 755 O O . ILE A 1 98 ? 24.770 -25.613 1.090 1.00 92.88 98 ILE A O 1
ATOM 759 N N . ARG A 1 99 ? 25.452 -24.098 2.590 1.00 91.12 99 ARG A N 1
ATOM 760 C CA . ARG A 1 99 ? 25.255 -24.983 3.754 1.00 91.12 99 ARG A CA 1
ATOM 761 C C . ARG A 1 99 ? 23.822 -25.491 3.915 1.00 91.12 99 ARG A C 1
ATOM 763 O O . ARG A 1 99 ? 23.614 -26.518 4.545 1.00 91.12 99 ARG A O 1
ATOM 770 N N . ARG A 1 100 ? 22.839 -24.767 3.376 1.00 92.62 100 ARG A N 1
ATOM 771 C CA . ARG A 1 100 ? 21.428 -25.178 3.349 1.00 92.62 100 ARG A CA 1
ATOM 772 C C . ARG A 1 100 ? 21.073 -26.056 2.147 1.00 92.62 100 ARG A C 1
ATOM 774 O O . ARG A 1 100 ? 19.927 -26.473 2.054 1.00 92.62 100 ARG A O 1
ATOM 781 N N . GLY A 1 101 ? 21.997 -26.267 1.212 1.00 92.69 101 GLY A N 1
ATOM 782 C CA . GLY A 1 101 ? 21.741 -26.944 -0.059 1.00 92.69 101 GLY A CA 1
ATOM 783 C C . GLY A 1 101 ? 20.839 -26.160 -1.017 1.00 92.69 101 GLY A C 1
ATOM 784 O O . GLY A 1 101 ? 20.413 -26.691 -2.031 1.00 92.69 101 GLY A O 1
ATOM 785 N N . ALA A 1 102 ? 20.549 -24.886 -0.733 1.00 91.44 102 ALA A N 1
ATOM 786 C CA . ALA A 1 102 ? 19.600 -24.087 -1.512 1.00 91.44 102 ALA A CA 1
ATOM 787 C C . ALA A 1 102 ? 20.155 -23.618 -2.871 1.00 91.44 102 ALA A C 1
ATOM 789 O O . ALA A 1 102 ? 19.393 -23.144 -3.710 1.00 91.44 102 ALA A O 1
ATOM 790 N N . LEU A 1 103 ? 21.477 -23.686 -3.059 1.00 91.31 103 LEU A N 1
ATOM 791 C CA . LEU A 1 103 ? 22.158 -23.353 -4.317 1.00 91.31 103 LEU A CA 1
ATOM 792 C C . LEU A 1 103 ? 22.592 -24.584 -5.111 1.00 91.31 103 LEU A C 1
ATOM 794 O O . LEU A 1 103 ? 23.114 -24.423 -6.210 1.00 91.31 103 LEU A O 1
ATOM 798 N N . LEU A 1 104 ? 22.363 -25.785 -4.578 1.00 90.06 104 LEU A N 1
ATOM 799 C CA . LEU A 1 104 ? 22.606 -27.011 -5.317 1.00 90.06 104 LEU A CA 1
ATOM 800 C C . LEU A 1 104 ? 21.498 -27.164 -6.355 1.00 90.06 104 LEU A C 1
ATOM 802 O O . LEU A 1 104 ? 20.309 -27.082 -6.039 1.00 90.06 104 LEU A O 1
ATOM 806 N N . SER A 1 105 ? 21.888 -27.384 -7.607 1.00 83.19 105 SER A N 1
ATOM 807 C CA . SER A 1 105 ? 20.932 -27.840 -8.618 1.00 83.19 105 SER A CA 1
ATOM 808 C C . SER A 1 105 ? 20.308 -29.178 -8.192 1.00 83.19 105 SER A C 1
ATOM 810 O O . SER A 1 105 ? 20.938 -29.909 -7.427 1.00 83.19 105 SER A O 1
ATOM 812 N N . PRO A 1 106 ? 19.119 -29.553 -8.703 1.00 79.00 106 PRO A N 1
ATOM 813 C CA . PRO A 1 106 ? 18.451 -30.811 -8.342 1.00 79.00 106 PRO A CA 1
ATOM 814 C C . PRO A 1 106 ? 19.339 -32.057 -8.486 1.00 79.00 106 PRO A C 1
ATOM 816 O O . P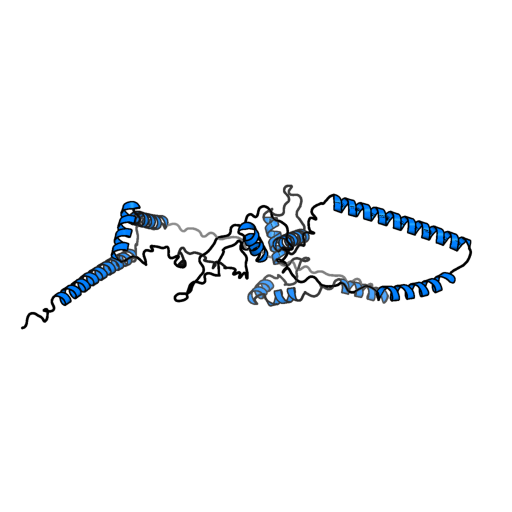RO A 1 106 ? 19.178 -33.025 -7.755 1.00 79.00 106 PRO A O 1
ATOM 819 N N . ASN A 1 107 ? 20.325 -31.997 -9.384 1.00 85.56 107 ASN A N 1
ATOM 820 C CA . ASN A 1 107 ? 21.264 -33.082 -9.656 1.00 85.56 107 ASN A CA 1
ATOM 821 C C . ASN A 1 107 ? 22.504 -33.061 -8.736 1.00 85.56 107 ASN A C 1
ATOM 823 O O . ASN A 1 107 ? 23.426 -33.840 -8.942 1.00 85.56 107 ASN A O 1
ATOM 827 N N . GLY A 1 108 ? 22.594 -32.125 -7.784 1.00 85.69 108 GLY A N 1
ATOM 828 C CA . GLY A 1 108 ? 23.712 -31.961 -6.845 1.00 85.69 108 GLY A CA 1
ATOM 829 C C . GLY A 1 108 ? 25.038 -31.482 -7.454 1.00 85.69 108 GLY A C 1
ATOM 830 O O . GLY A 1 108 ? 25.968 -31.191 -6.713 1.00 85.69 108 GLY A O 1
ATOM 831 N N . GLN A 1 109 ? 25.143 -31.384 -8.782 1.00 80.19 109 GLN A N 1
ATOM 832 C CA . GLN A 1 109 ? 26.425 -31.178 -9.471 1.00 80.19 109 GLN A CA 1
ATOM 833 C C . GLN A 1 109 ? 26.817 -29.718 -9.719 1.00 80.19 109 GLN A C 1
ATOM 835 O O . GLN A 1 109 ? 27.984 -29.447 -9.988 1.00 80.19 109 GLN A O 1
ATOM 840 N N . TYR A 1 110 ? 25.877 -28.774 -9.662 1.00 81.38 110 TYR A N 1
ATOM 841 C CA . TYR A 1 110 ? 26.163 -27.379 -9.998 1.00 81.38 110 TYR A CA 1
ATOM 842 C C . TYR A 1 110 ? 26.003 -26.479 -8.779 1.00 81.38 110 TYR A C 1
ATOM 844 O O . TYR A 1 110 ? 24.880 -26.224 -8.334 1.00 81.38 110 TYR A O 1
ATOM 852 N N . GLU A 1 111 ? 27.140 -25.996 -8.282 1.00 85.94 111 GLU A N 1
ATOM 853 C CA . GLU A 1 111 ? 27.238 -24.868 -7.364 1.00 85.94 111 GLU A CA 1
ATOM 854 C C . GLU A 1 111 ? 27.605 -23.621 -8.186 1.00 85.94 111 GLU A C 1
ATOM 856 O O . GLU A 1 111 ? 28.719 -23.547 -8.715 1.00 85.94 111 GLU A O 1
ATOM 861 N N . PRO A 1 112 ? 26.694 -22.643 -8.355 1.00 89.81 112 PRO A N 1
ATOM 862 C CA . PRO A 1 112 ? 27.035 -21.411 -9.053 1.00 89.81 112 PRO A CA 1
ATOM 863 C C . PRO A 1 112 ? 28.167 -20.717 -8.301 1.00 89.81 112 PRO A C 1
ATOM 865 O O . PRO A 1 112 ? 28.074 -20.552 -7.088 1.00 89.81 112 PRO A O 1
ATOM 868 N N . SER A 1 113 ? 29.197 -20.252 -9.013 1.00 93.69 113 SER A N 1
ATOM 869 C CA . SER A 1 113 ? 30.263 -19.453 -8.397 1.00 93.69 113 SER A CA 1
ATOM 870 C C . SER A 1 113 ? 29.671 -18.254 -7.646 1.00 93.69 113 SER A C 1
ATOM 872 O O . SER A 1 113 ? 28.651 -17.697 -8.065 1.00 93.69 113 SER A O 1
ATOM 874 N N . ALA A 1 114 ? 30.323 -17.806 -6.568 1.00 91.75 114 ALA A N 1
ATOM 875 C CA . ALA A 1 114 ? 29.865 -16.671 -5.763 1.00 91.75 114 ALA A CA 1
ATOM 876 C C . ALA A 1 114 ? 29.538 -15.435 -6.625 1.00 91.75 114 ALA A C 1
ATOM 878 O O . ALA A 1 114 ? 28.551 -14.737 -6.378 1.00 91.75 114 ALA A O 1
ATOM 879 N N . GLU A 1 115 ? 30.316 -15.202 -7.686 1.00 89.19 115 GLU A N 1
ATOM 880 C CA . GLU A 1 115 ? 30.080 -14.117 -8.643 1.00 89.19 115 GLU A CA 1
ATOM 881 C C . GLU A 1 115 ? 28.836 -14.332 -9.510 1.00 89.19 115 GLU A C 1
ATOM 883 O O . GLU A 1 115 ? 28.080 -13.388 -9.745 1.00 89.19 115 GLU A O 1
ATOM 888 N N . GLN A 1 116 ? 28.602 -15.559 -9.979 1.00 90.62 116 GLN A N 1
ATOM 889 C CA . GLN A 1 116 ? 27.421 -15.905 -10.776 1.00 90.62 116 GLN A CA 1
ATOM 890 C C . GLN A 1 116 ? 26.150 -15.795 -9.935 1.00 90.62 116 GLN A C 1
ATOM 892 O O . GLN A 1 116 ? 25.207 -15.122 -10.343 1.00 90.62 116 GLN A O 1
ATOM 897 N N . TRP A 1 117 ? 26.162 -16.340 -8.714 1.00 93.69 117 TRP A N 1
ATOM 898 C CA . TRP A 1 117 ? 25.056 -16.187 -7.770 1.00 93.69 117 TRP A CA 1
ATOM 899 C C . TRP A 1 117 ? 24.727 -14.714 -7.515 1.00 93.69 117 TRP A C 1
ATOM 901 O O . TRP A 1 117 ? 23.557 -14.325 -7.477 1.00 93.69 117 TRP A O 1
ATOM 911 N N . PHE A 1 118 ? 25.753 -13.875 -7.351 1.00 92.56 118 PHE A N 1
ATOM 912 C CA . PHE A 1 118 ? 25.545 -12.452 -7.125 1.00 92.56 118 PHE A CA 1
ATOM 913 C C . PHE A 1 118 ? 24.963 -11.744 -8.356 1.00 92.56 118 PHE A C 1
ATOM 915 O O . PHE A 1 118 ? 24.043 -10.938 -8.199 1.00 92.56 118 PHE A O 1
ATOM 922 N N . LYS A 1 119 ? 25.427 -12.074 -9.570 1.00 88.62 119 LYS A N 1
ATOM 923 C CA . LYS A 1 119 ? 24.845 -11.573 -10.829 1.00 88.62 119 LYS A CA 1
ATOM 924 C C . LYS A 1 119 ? 23.371 -11.957 -10.956 1.00 88.62 119 LYS A C 1
ATOM 926 O O . LYS A 1 119 ? 22.543 -11.082 -11.199 1.00 88.62 119 LYS A O 1
ATOM 931 N N . ASP A 1 120 ? 23.024 -13.212 -10.684 1.00 89.38 120 ASP A N 1
ATOM 932 C CA . ASP A 1 120 ? 21.640 -13.695 -10.743 1.00 89.38 120 ASP A CA 1
ATOM 933 C C . ASP A 1 120 ? 20.749 -13.028 -9.691 1.00 89.38 120 ASP A C 1
ATOM 935 O O . ASP A 1 120 ? 19.596 -12.673 -9.957 1.00 89.38 120 ASP A O 1
ATOM 939 N N . LYS A 1 121 ? 21.285 -12.821 -8.482 1.00 91.12 121 LYS A N 1
ATOM 940 C CA . LYS A 1 121 ? 20.597 -12.111 -7.398 1.00 91.12 121 LYS A CA 1
ATOM 941 C C . LYS A 1 121 ? 20.356 -10.648 -7.762 1.00 91.12 121 LYS A C 1
ATOM 943 O O . LYS A 1 121 ? 19.257 -10.149 -7.521 1.00 91.12 121 LYS A O 1
ATOM 948 N N . LYS A 1 122 ? 21.346 -9.982 -8.366 1.00 85.81 122 LYS A N 1
ATOM 949 C CA . LYS A 1 122 ? 21.236 -8.601 -8.845 1.00 85.81 122 LYS A CA 1
ATOM 950 C C . LYS A 1 122 ? 20.190 -8.489 -9.952 1.00 85.81 122 LYS A C 1
ATOM 952 O O . LYS A 1 122 ? 19.262 -7.710 -9.787 1.00 85.81 122 LYS A O 1
ATOM 957 N N . HIS A 1 123 ? 20.243 -9.360 -10.955 1.00 81.56 123 HIS A N 1
ATOM 958 C CA . HIS A 1 123 ? 19.242 -9.438 -12.021 1.00 81.56 123 HIS A CA 1
ATOM 959 C C . HIS A 1 123 ? 17.833 -9.741 -11.474 1.00 81.56 123 HIS A C 1
ATOM 961 O O . HIS A 1 123 ? 16.831 -9.182 -11.906 1.00 81.56 123 HIS A O 1
ATOM 967 N N . ARG A 1 124 ? 17.699 -10.594 -10.448 1.00 82.44 124 ARG A N 1
ATOM 968 C CA . ARG A 1 124 ? 16.404 -10.801 -9.771 1.00 82.44 124 ARG A CA 1
ATOM 969 C C . ARG A 1 124 ? 15.916 -9.526 -9.071 1.00 82.44 124 ARG A C 1
ATOM 971 O O . ARG A 1 124 ? 14.723 -9.241 -9.113 1.00 82.44 124 ARG A O 1
ATOM 978 N N . TRP A 1 125 ? 16.801 -8.776 -8.419 1.00 79.06 125 TRP A N 1
ATOM 979 C CA . TRP A 1 125 ? 16.446 -7.505 -7.783 1.00 79.06 125 TRP A CA 1
ATOM 980 C C . TRP A 1 125 ? 16.114 -6.407 -8.791 1.00 79.06 125 TRP A C 1
ATOM 982 O O . TRP A 1 125 ? 15.169 -5.660 -8.557 1.00 79.06 125 TRP A O 1
ATOM 992 N N . GLU A 1 126 ? 16.853 -6.320 -9.893 1.00 74.06 126 GLU A N 1
ATOM 993 C CA . GLU A 1 126 ? 16.617 -5.376 -10.987 1.00 74.06 126 GLU A CA 1
ATOM 994 C C . GLU A 1 126 ? 15.268 -5.669 -11.669 1.00 74.06 126 GLU A C 1
ATOM 996 O O . GLU A 1 126 ? 14.477 -4.740 -11.844 1.00 74.06 126 GLU A O 1
ATOM 1001 N N . ARG A 1 127 ? 14.906 -6.949 -11.866 1.00 74.25 127 ARG A N 1
ATOM 1002 C CA . ARG A 1 127 ? 13.544 -7.364 -12.261 1.00 74.25 127 ARG A CA 1
ATOM 1003 C C . ARG A 1 127 ? 12.458 -6.931 -11.277 1.00 74.25 127 ARG A C 1
ATOM 1005 O O . ARG A 1 127 ? 11.450 -6.373 -11.694 1.00 74.25 127 ARG A O 1
ATOM 1012 N N . ILE A 1 128 ? 12.636 -7.182 -9.977 1.00 70.56 128 ILE A N 1
ATOM 1013 C CA . ILE A 1 128 ? 11.629 -6.820 -8.956 1.00 70.56 128 ILE A CA 1
ATOM 1014 C C . ILE A 1 128 ? 11.457 -5.300 -8.861 1.00 70.56 128 ILE A C 1
ATOM 1016 O O . ILE A 1 128 ? 10.355 -4.816 -8.626 1.00 70.56 128 ILE A O 1
ATOM 1020 N N . ARG A 1 129 ? 12.541 -4.541 -9.040 1.00 72.69 129 ARG A N 1
ATOM 1021 C CA . ARG A 1 129 ? 12.517 -3.074 -9.007 1.00 72.69 129 ARG A CA 1
ATOM 1022 C C . ARG A 1 129 ? 12.088 -2.444 -10.335 1.00 72.69 129 ARG A C 1
ATOM 1024 O O . ARG A 1 129 ? 12.026 -1.222 -10.399 1.00 72.69 129 ARG A O 1
ATOM 1031 N N . GLY A 1 130 ? 11.812 -3.243 -11.370 1.00 66.25 130 GLY A N 1
ATOM 1032 C CA . GLY A 1 130 ? 11.451 -2.749 -12.702 1.00 66.25 130 GLY A CA 1
ATOM 1033 C C . GLY A 1 130 ? 12.563 -1.944 -13.383 1.00 66.25 130 GLY A C 1
ATOM 1034 O O . GLY A 1 130 ? 12.275 -1.139 -14.261 1.00 66.25 130 GLY A O 1
ATOM 1035 N N . VAL A 1 131 ? 13.817 -2.119 -12.950 1.00 58.59 131 VAL A N 1
ATOM 1036 C CA . VAL A 1 131 ? 14.984 -1.402 -13.494 1.00 58.59 131 VAL A CA 1
ATOM 1037 C C . VAL A 1 131 ? 15.567 -2.143 -14.696 1.00 58.59 131 VAL A C 1
ATOM 1039 O O . VAL A 1 131 ? 16.165 -1.515 -15.567 1.00 58.59 131 VAL A O 1
ATOM 1042 N N . ASP A 1 132 ? 15.321 -3.451 -14.807 1.00 46.66 132 ASP A N 1
ATOM 1043 C CA . ASP A 1 132 ? 15.550 -4.147 -16.066 1.00 46.66 132 ASP A CA 1
ATOM 1044 C C . ASP A 1 132 ? 14.452 -3.760 -17.053 1.00 46.66 132 ASP A C 1
ATOM 1046 O O . ASP A 1 132 ? 13.297 -4.184 -16.952 1.00 46.66 132 ASP A O 1
ATOM 1050 N N . PHE A 1 133 ? 14.862 -2.951 -18.029 1.00 48.72 133 PHE A N 1
ATOM 1051 C CA . PHE A 1 133 ? 14.275 -2.877 -19.354 1.00 48.72 133 PHE A CA 1
ATOM 1052 C C . PHE A 1 133 ? 14.158 -4.315 -19.871 1.00 48.72 133 PHE A C 1
ATOM 1054 O O . PHE A 1 133 ? 15.081 -4.844 -20.485 1.00 48.72 133 PHE A O 1
ATOM 1061 N N . ILE A 1 134 ? 13.039 -4.986 -19.583 1.00 45.03 134 ILE A N 1
ATOM 1062 C CA . ILE A 1 134 ? 12.585 -6.098 -20.412 1.00 45.03 134 ILE A CA 1
ATOM 1063 C C . ILE A 1 134 ? 12.535 -5.451 -21.795 1.00 45.03 134 ILE A C 1
ATOM 1065 O O . ILE A 1 134 ? 11.699 -4.553 -21.960 1.00 45.03 134 ILE A O 1
ATOM 1069 N N . PRO A 1 135 ? 13.439 -5.781 -22.750 1.00 44.34 135 PRO A N 1
ATOM 1070 C CA . PRO A 1 135 ? 13.265 -5.278 -24.100 1.00 44.34 135 PRO A CA 1
ATOM 1071 C C . PRO A 1 135 ? 11.831 -5.651 -24.436 1.00 44.34 135 PRO A C 1
ATOM 1073 O O . PRO A 1 135 ? 11.472 -6.811 -24.184 1.00 44.34 135 PRO A O 1
ATOM 1076 N N . PRO A 1 136 ? 10.981 -4.677 -24.815 1.00 42.69 136 PRO A N 1
ATOM 1077 C CA . PRO A 1 136 ? 9.569 -4.940 -24.997 1.00 42.69 136 PRO A CA 1
ATOM 1078 C C . PRO A 1 136 ? 9.494 -6.230 -25.789 1.00 42.69 136 PRO A C 1
ATOM 1080 O O . PRO A 1 136 ? 10.181 -6.360 -26.806 1.00 42.69 136 PRO A O 1
ATOM 1083 N N . ILE A 1 137 ? 8.772 -7.220 -25.258 1.00 46.06 137 ILE A N 1
ATOM 1084 C CA . ILE A 1 137 ? 8.365 -8.357 -26.068 1.00 46.06 137 ILE A CA 1
ATOM 1085 C C . ILE A 1 137 ? 7.515 -7.677 -27.128 1.00 46.06 137 ILE A C 1
ATOM 1087 O O . ILE A 1 137 ? 6.340 -7.393 -26.887 1.00 46.06 137 ILE A O 1
ATOM 1091 N N . GLU A 1 138 ? 8.161 -7.243 -28.216 1.00 49.53 138 GLU A N 1
ATOM 1092 C CA . GLU A 1 138 ? 7.494 -6.641 -29.347 1.00 49.53 138 GLU A CA 1
ATOM 1093 C C . GLU A 1 138 ? 6.428 -7.678 -29.669 1.00 49.53 138 GLU A C 1
ATOM 1095 O O . GLU A 1 138 ? 6.788 -8.851 -29.843 1.00 49.53 138 GLU A O 1
ATOM 1100 N N . PRO A 1 139 ? 5.128 -7.326 -29.618 1.00 48.81 139 PRO A N 1
ATOM 1101 C CA . PRO A 1 139 ? 4.105 -8.272 -30.015 1.00 48.81 139 PRO A CA 1
ATOM 1102 C C . PRO A 1 139 ? 4.561 -8.751 -31.379 1.00 48.81 139 PRO A C 1
ATOM 1104 O O . PRO A 1 139 ? 4.789 -7.912 -32.254 1.00 48.81 139 PRO A O 1
ATOM 1107 N N . HIS A 1 140 ? 4.851 -10.049 -31.492 1.00 51.12 140 HIS A N 1
ATOM 1108 C CA . HIS A 1 140 ? 5.473 -10.618 -32.672 1.00 51.12 140 HIS A CA 1
ATOM 1109 C C . HIS A 1 140 ? 4.437 -10.489 -33.779 1.00 51.12 140 HIS A C 1
ATOM 1111 O O . HIS A 1 140 ? 3.613 -11.365 -33.994 1.00 51.12 140 HIS A O 1
ATOM 1117 N N . ASN A 1 141 ? 4.396 -9.311 -34.393 1.00 72.31 141 ASN A N 1
ATOM 1118 C CA . ASN A 1 141 ? 3.509 -8.990 -35.472 1.00 72.31 141 ASN A CA 1
ATOM 1119 C C . ASN A 1 141 ? 4.239 -9.554 -36.683 1.00 72.31 141 ASN A C 1
ATOM 1121 O O . ASN A 1 141 ? 5.255 -8.975 -37.096 1.00 72.31 141 ASN A O 1
ATOM 1125 N N . PRO A 1 142 ? 3.805 -10.713 -37.206 1.00 76.31 142 PRO A N 1
ATOM 1126 C CA . PRO A 1 142 ? 4.537 -11.414 -38.253 1.00 76.31 142 PRO A CA 1
ATOM 1127 C C . PRO A 1 142 ? 4.759 -10.508 -39.471 1.00 76.31 142 PRO A C 1
ATOM 1129 O O . PRO A 1 142 ? 5.784 -10.617 -40.140 1.00 76.31 142 PRO A O 1
ATOM 1132 N N . LEU A 1 143 ? 3.880 -9.521 -39.684 1.00 75.19 143 LEU A N 1
ATOM 1133 C CA . LEU A 1 143 ? 3.998 -8.523 -40.745 1.00 75.19 143 LEU A CA 1
ATOM 1134 C C . LEU A 1 143 ? 5.162 -7.548 -40.532 1.00 75.19 143 LEU A C 1
ATOM 1136 O O . LEU A 1 143 ? 5.852 -7.201 -41.489 1.00 75.19 143 LEU A O 1
ATOM 1140 N N . GLN A 1 144 ? 5.431 -7.116 -39.297 1.00 74.19 144 GLN A N 1
ATOM 1141 C CA . GLN A 1 144 ? 6.575 -6.239 -39.024 1.00 74.19 144 GLN A CA 1
ATOM 1142 C C . GLN A 1 144 ? 7.900 -6.993 -39.146 1.00 74.19 144 GLN A C 1
ATOM 1144 O O . GLN A 1 144 ? 8.866 -6.450 -39.684 1.00 74.19 144 GLN A O 1
ATOM 1149 N N . HIS A 1 145 ? 7.932 -8.256 -38.717 1.00 76.81 145 HIS A N 1
ATOM 1150 C CA . HIS A 1 145 ? 9.098 -9.117 -38.889 1.00 76.81 145 HIS A CA 1
ATOM 1151 C C . HIS A 1 145 ? 9.379 -9.393 -40.376 1.00 76.81 145 HIS A C 1
ATOM 1153 O O . HIS A 1 145 ? 10.500 -9.180 -40.839 1.00 76.81 145 HIS A O 1
ATOM 1159 N N . ALA A 1 146 ? 8.350 -9.745 -41.155 1.00 80.19 146 ALA A N 1
ATOM 1160 C CA . ALA A 1 146 ? 8.460 -9.917 -42.603 1.00 80.19 146 ALA A CA 1
ATOM 1161 C C . ALA A 1 146 ? 8.931 -8.629 -43.301 1.00 80.19 146 ALA A C 1
ATOM 1163 O O . ALA A 1 146 ? 9.820 -8.674 -44.150 1.00 80.19 146 ALA A O 1
ATOM 1164 N N . ARG A 1 147 ? 8.418 -7.460 -42.892 1.00 85.38 147 ARG A N 1
ATOM 1165 C CA . ARG A 1 147 ? 8.846 -6.161 -43.433 1.00 85.38 147 ARG A CA 1
ATOM 1166 C C . ARG A 1 147 ? 10.300 -5.830 -43.083 1.00 85.38 147 ARG A C 1
ATOM 1168 O O . ARG A 1 147 ? 11.017 -5.301 -43.930 1.00 85.38 147 ARG A O 1
ATOM 1175 N N . ARG A 1 148 ? 10.766 -6.166 -41.874 1.00 81.81 148 ARG A N 1
ATOM 1176 C CA . ARG A 1 148 ? 12.181 -6.023 -41.481 1.00 81.81 148 ARG A CA 1
ATOM 1177 C C . ARG A 1 148 ? 13.089 -6.928 -42.315 1.00 81.81 148 ARG A C 1
ATOM 1179 O O . ARG A 1 148 ? 14.093 -6.439 -42.826 1.00 81.81 148 ARG A O 1
ATOM 1186 N N . LEU A 1 149 ? 12.719 -8.195 -42.512 1.00 90.25 149 LEU A N 1
ATOM 1187 C CA . LEU A 1 149 ? 13.476 -9.125 -43.357 1.00 90.25 149 LEU A CA 1
ATOM 1188 C C . LEU A 1 149 ? 13.508 -8.676 -44.822 1.00 90.25 149 LEU A C 1
ATOM 1190 O O . LEU A 1 149 ? 14.569 -8.677 -45.443 1.00 90.25 149 LEU A O 1
ATOM 1194 N N . PHE A 1 150 ? 12.377 -8.214 -45.355 1.00 94.50 150 PHE A N 1
ATOM 1195 C CA . PHE A 1 150 ? 12.301 -7.665 -46.707 1.00 94.50 150 PHE A CA 1
ATOM 1196 C C . PHE A 1 150 ? 13.228 -6.455 -46.879 1.00 94.50 150 PHE A C 1
ATOM 1198 O O . PHE A 1 150 ? 14.024 -6.404 -47.815 1.00 94.50 150 PHE A O 1
ATOM 1205 N N . ASN A 1 151 ? 13.197 -5.514 -45.931 1.00 90.69 151 ASN A N 1
ATOM 1206 C CA . ASN A 1 151 ? 14.068 -4.339 -45.951 1.00 90.69 151 ASN A CA 1
ATOM 1207 C C . ASN A 1 151 ? 15.554 -4.703 -45.798 1.00 90.69 151 ASN A C 1
ATOM 1209 O O . ASN A 1 151 ? 16.401 -4.082 -46.437 1.00 90.69 151 ASN A O 1
ATOM 1213 N N . ALA A 1 152 ? 15.882 -5.706 -44.979 1.00 89.50 152 ALA A N 1
ATOM 1214 C CA . ALA A 1 152 ? 17.250 -6.194 -44.819 1.00 89.50 152 ALA A CA 1
ATOM 1215 C C . ALA A 1 152 ? 17.776 -6.841 -46.111 1.00 89.50 152 ALA A C 1
ATOM 1217 O O . ALA A 1 152 ? 18.893 -6.550 -46.536 1.00 89.50 152 ALA A O 1
ATOM 1218 N N . ASN A 1 153 ? 16.951 -7.649 -46.780 1.00 93.38 153 ASN A N 1
ATOM 1219 C CA . ASN A 1 153 ? 17.295 -8.255 -48.066 1.00 93.38 153 ASN A CA 1
ATOM 1220 C C . ASN A 1 153 ? 17.432 -7.207 -49.176 1.00 93.38 153 ASN A C 1
ATOM 1222 O O . ASN A 1 153 ? 18.352 -7.296 -49.989 1.00 93.38 153 ASN A O 1
ATOM 1226 N N . LYS A 1 154 ? 16.572 -6.181 -49.182 1.00 95.44 154 LYS A N 1
ATOM 1227 C CA . LYS A 1 154 ? 16.687 -5.045 -50.104 1.00 95.44 154 LYS A CA 1
ATOM 1228 C C . LYS A 1 154 ? 18.010 -4.298 -49.907 1.00 95.44 154 LYS A C 1
ATOM 1230 O O . LYS A 1 154 ? 18.731 -4.094 -50.876 1.00 95.44 154 LYS A O 1
ATOM 1235 N N . LYS A 1 155 ? 18.373 -3.978 -48.657 1.00 91.38 155 LYS A N 1
ATOM 1236 C CA . LYS A 1 155 ? 19.663 -3.342 -48.339 1.00 91.38 155 LYS A CA 1
ATOM 1237 C C . LYS A 1 155 ? 20.856 -4.196 -48.761 1.00 91.38 155 LYS A C 1
ATOM 1239 O O . LYS A 1 155 ? 21.792 -3.657 -49.336 1.00 91.38 155 LYS A O 1
ATOM 1244 N N . ARG A 1 156 ? 20.812 -5.515 -48.533 1.00 91.69 156 ARG A N 1
ATOM 1245 C CA . ARG A 1 156 ? 21.870 -6.432 -48.988 1.00 91.69 156 ARG A CA 1
ATOM 1246 C C . ARG A 1 156 ? 22.042 -6.409 -50.506 1.00 91.69 156 ARG A C 1
ATOM 1248 O O . ARG A 1 156 ? 23.168 -6.282 -50.966 1.00 91.69 156 ARG A O 1
ATOM 1255 N N . LYS A 1 157 ? 20.949 -6.455 -51.278 1.00 95.94 157 LYS A N 1
ATOM 1256 C CA . LYS A 1 157 ? 21.018 -6.334 -52.746 1.00 95.94 157 LYS A CA 1
ATOM 1257 C C . LYS A 1 157 ? 21.611 -4.997 -53.191 1.00 95.94 157 LYS A C 1
ATOM 1259 O O . LYS A 1 157 ? 22.487 -4.980 -54.046 1.00 95.94 157 LYS A O 1
ATOM 1264 N N . GLU A 1 158 ? 21.183 -3.892 -52.582 1.00 93.56 158 GLU A N 1
ATOM 1265 C CA . GLU A 1 158 ? 21.734 -2.562 -52.880 1.00 93.56 158 GLU A CA 1
ATOM 1266 C C . GLU A 1 158 ? 23.233 -2.468 -52.531 1.00 93.56 158 GLU A C 1
ATOM 1268 O O . GLU A 1 158 ? 24.010 -1.851 -53.261 1.00 93.56 158 GLU A O 1
ATOM 1273 N N . GLU A 1 159 ? 23.668 -3.081 -51.428 1.00 93.06 159 GLU A N 1
ATOM 1274 C CA . GLU A 1 159 ? 25.081 -3.150 -51.041 1.00 93.06 159 GLU A CA 1
ATOM 1275 C C . GLU A 1 159 ? 25.903 -4.026 -51.992 1.00 93.06 159 GLU A C 1
ATOM 1277 O O . GLU A 1 159 ? 27.006 -3.629 -52.372 1.00 93.06 159 GLU A O 1
ATOM 1282 N N . GLU A 1 160 ? 25.367 -5.163 -52.438 1.00 95.69 160 GLU A N 1
ATOM 1283 C CA . GLU A 1 160 ? 25.996 -6.021 -53.445 1.00 95.69 160 GLU A CA 1
ATOM 1284 C C . GLU A 1 160 ? 26.128 -5.312 -54.797 1.00 95.69 160 GLU A C 1
ATOM 1286 O O . GLU A 1 160 ? 27.191 -5.358 -55.416 1.00 95.69 160 GLU A O 1
ATOM 1291 N N . GLU A 1 161 ? 25.096 -4.602 -55.252 1.00 94.62 161 GLU A N 1
ATOM 1292 C CA . GLU A 1 161 ? 25.154 -3.802 -56.480 1.00 94.62 161 GLU A CA 1
ATOM 1293 C C . GLU A 1 161 ? 26.155 -2.652 -56.364 1.00 94.62 161 GLU A C 1
ATOM 1295 O O . GLU A 1 161 ? 26.930 -2.404 -57.295 1.00 94.62 161 GLU A O 1
ATOM 1300 N N . ARG A 1 162 ? 26.221 -1.984 -55.205 1.00 93.50 162 ARG A N 1
ATOM 1301 C CA . ARG A 1 162 ? 27.257 -0.978 -54.927 1.00 93.50 162 ARG A CA 1
ATOM 1302 C C . ARG A 1 162 ? 28.651 -1.592 -54.926 1.00 93.50 162 ARG A C 1
ATOM 1304 O O . ARG A 1 162 ? 29.569 -0.977 -55.464 1.00 93.50 162 ARG A O 1
ATOM 1311 N N . ALA A 1 163 ? 28.827 -2.779 -54.351 1.00 90.81 163 ALA A N 1
ATOM 1312 C CA . ALA A 1 163 ? 30.103 -3.486 -54.349 1.00 90.81 163 ALA A CA 1
ATOM 1313 C C . ALA A 1 163 ? 30.522 -3.886 -55.772 1.00 90.81 163 ALA A C 1
ATOM 1315 O O . ALA A 1 163 ? 31.662 -3.635 -56.159 1.00 90.81 163 ALA A O 1
ATOM 1316 N N . ARG A 1 164 ? 29.592 -4.399 -56.590 1.00 93.19 164 ARG A N 1
ATOM 1317 C CA . ARG A 1 164 ? 29.820 -4.708 -58.013 1.00 93.19 164 ARG A CA 1
ATOM 1318 C C . ARG A 1 164 ? 30.167 -3.461 -58.820 1.00 93.19 164 ARG A C 1
ATOM 1320 O O . ARG A 1 164 ? 31.099 -3.493 -59.616 1.00 93.19 164 ARG A O 1
ATOM 1327 N N . SER A 1 165 ? 29.461 -2.358 -58.586 1.00 91.56 165 SER A N 1
ATOM 1328 C CA . SER A 1 165 ? 29.722 -1.078 -59.254 1.00 91.56 165 SER A CA 1
ATOM 1329 C C . SER A 1 165 ? 31.095 -0.524 -58.872 1.00 91.56 165 SER A C 1
ATOM 1331 O O . SER A 1 165 ? 31.846 -0.092 -59.741 1.00 91.56 165 SER A O 1
ATOM 1333 N N . ARG A 1 166 ? 31.473 -0.609 -57.588 1.00 85.56 166 ARG A N 1
ATOM 1334 C CA . ARG A 1 166 ? 32.821 -0.255 -57.120 1.00 85.56 166 ARG A CA 1
ATOM 1335 C C . ARG A 1 166 ? 33.888 -1.144 -57.751 1.00 85.56 166 ARG A C 1
ATOM 1337 O O . ARG A 1 166 ? 34.899 -0.620 -58.193 1.00 85.56 166 ARG A O 1
ATOM 1344 N N . ALA A 1 167 ? 33.664 -2.454 -57.826 1.00 88.81 167 ALA A N 1
ATOM 1345 C CA . ALA A 1 167 ? 34.607 -3.384 -58.441 1.00 88.81 167 ALA A CA 1
ATOM 1346 C C . ALA A 1 167 ? 34.794 -3.106 -59.942 1.00 88.81 167 ALA A C 1
ATOM 1348 O O . ALA A 1 167 ? 35.930 -3.048 -60.404 1.00 88.81 167 ALA A O 1
ATOM 1349 N N . ARG A 1 168 ? 33.703 -2.852 -60.684 1.00 90.31 168 ARG A N 1
ATOM 1350 C CA . ARG A 1 168 ? 33.762 -2.427 -62.095 1.00 90.31 168 ARG A CA 1
ATOM 1351 C C . ARG A 1 168 ? 34.537 -1.126 -62.255 1.00 90.31 168 ARG A C 1
ATOM 1353 O O . ARG A 1 168 ? 35.452 -1.075 -63.062 1.00 90.31 168 ARG A O 1
ATOM 1360 N N . TRP A 1 169 ? 34.226 -0.121 -61.438 1.00 86.00 169 TRP A N 1
ATOM 1361 C CA . TRP A 1 169 ? 34.915 1.167 -61.476 1.00 86.00 169 TRP A CA 1
ATOM 1362 C C . TRP A 1 169 ? 36.414 1.038 -61.175 1.00 86.00 169 TRP A C 1
ATOM 1364 O O . TRP A 1 169 ? 37.229 1.671 -61.839 1.00 86.00 169 TRP A O 1
ATOM 1374 N N . VAL A 1 170 ? 36.800 0.193 -60.210 1.00 82.31 170 VAL A N 1
ATOM 1375 C CA . VAL A 1 170 ? 38.214 -0.088 -59.905 1.00 82.31 170 VAL A CA 1
ATOM 1376 C C . VAL A 1 170 ? 38.902 -0.799 -61.074 1.00 82.31 170 VAL A C 1
ATOM 1378 O O . VAL A 1 170 ? 40.014 -0.419 -61.426 1.00 82.31 170 VAL A O 1
ATOM 1381 N N . ALA A 1 171 ? 38.252 -1.786 -61.698 1.00 83.31 171 ALA A N 1
ATOM 1382 C CA . ALA A 1 171 ? 38.800 -2.501 -62.852 1.00 83.31 171 ALA A CA 1
ATOM 1383 C C . ALA A 1 171 ? 38.966 -1.588 -64.082 1.00 83.31 171 ALA A C 1
ATOM 1385 O O . ALA A 1 171 ? 40.008 -1.608 -64.730 1.00 83.31 171 ALA A O 1
ATOM 1386 N N . GLU A 1 172 ? 37.976 -0.740 -64.361 1.00 82.88 172 GLU A N 1
ATOM 1387 C CA . GLU A 1 172 ? 38.010 0.252 -65.442 1.00 82.88 172 GLU A CA 1
ATOM 1388 C C . GLU A 1 172 ? 39.081 1.324 -65.191 1.00 82.88 172 GLU A C 1
ATOM 1390 O O . GLU A 1 172 ? 39.863 1.659 -66.080 1.00 82.88 172 GLU A O 1
ATOM 1395 N N . SER A 1 173 ? 39.194 1.798 -63.946 1.00 75.81 173 SER A N 1
ATOM 1396 C CA . SER A 1 173 ? 40.238 2.749 -63.546 1.00 75.81 173 SER A CA 1
ATOM 1397 C C . SER A 1 173 ? 41.643 2.146 -63.655 1.00 75.81 173 SER A C 1
ATOM 1399 O O . SER A 1 173 ? 42.579 2.852 -64.028 1.00 75.81 173 SER A O 1
ATOM 1401 N N . ALA A 1 174 ? 41.802 0.850 -63.357 1.00 78.75 174 ALA A N 1
ATOM 1402 C CA . ALA A 1 174 ? 43.066 0.135 -63.524 1.00 78.75 174 ALA A CA 1
ATOM 1403 C C . ALA A 1 174 ? 43.436 -0.044 -65.007 1.00 78.75 174 ALA A C 1
ATOM 1405 O O . ALA A 1 174 ? 44.596 0.145 -65.365 1.00 78.75 174 ALA A O 1
ATOM 1406 N N . ALA A 1 175 ? 42.459 -0.342 -65.872 1.00 79.12 175 ALA A N 1
ATOM 1407 C CA . ALA A 1 175 ? 42.670 -0.487 -67.315 1.00 79.12 175 ALA A CA 1
ATOM 1408 C C . ALA A 1 175 ? 43.068 0.834 -67.999 1.00 79.12 175 ALA A C 1
ATOM 1410 O O . ALA A 1 175 ? 43.855 0.830 -68.941 1.00 79.12 175 ALA A O 1
ATOM 1411 N N . LEU A 1 176 ? 42.564 1.970 -67.509 1.00 75.81 176 LEU A N 1
ATOM 1412 C CA . LEU A 1 176 ? 42.841 3.293 -68.079 1.00 75.81 176 LEU A CA 1
ATOM 1413 C C . LEU A 1 176 ? 44.197 3.890 -67.670 1.00 75.81 176 LEU A C 1
ATOM 1415 O O . LEU A 1 176 ? 44.523 4.985 -68.124 1.00 75.81 176 LEU A O 1
ATOM 1419 N N . GLY A 1 177 ? 44.978 3.233 -66.802 1.00 64.00 177 GLY A N 1
ATOM 1420 C CA . GLY A 1 177 ? 46.325 3.688 -66.428 1.00 64.00 177 GLY A CA 1
ATOM 1421 C C . GLY A 1 177 ? 46.388 5.084 -65.785 1.00 64.00 177 GLY A C 1
ATOM 1422 O O . GLY A 1 177 ? 47.469 5.649 -65.641 1.00 64.00 177 GLY A O 1
ATOM 1423 N N . LYS A 1 178 ? 45.250 5.663 -65.378 1.00 56.25 178 LYS A N 1
ATOM 1424 C CA . LYS A 1 178 ? 45.180 6.984 -64.739 1.00 56.25 178 LYS A CA 1
ATOM 1425 C C . LYS A 1 178 ? 45.396 6.831 -63.237 1.00 56.25 178 LYS A C 1
ATOM 1427 O O . LYS A 1 178 ? 44.462 6.779 -62.438 1.00 56.25 178 LYS A O 1
ATOM 1432 N N . GLY A 1 179 ? 46.665 6.707 -62.862 1.00 49.91 179 GLY A N 1
ATOM 1433 C CA . GLY A 1 179 ? 47.110 6.649 -61.478 1.00 49.91 179 GLY A CA 1
ATOM 1434 C C . GLY A 1 179 ? 46.735 7.906 -60.683 1.00 49.91 179 GLY A C 1
ATOM 1435 O O . GLY A 1 179 ? 47.108 9.013 -61.041 1.00 49.91 179 GLY A O 1
ATOM 1436 N N . LYS A 1 180 ? 46.028 7.686 -59.567 1.00 54.38 180 LYS A N 1
ATOM 1437 C CA . LYS A 1 180 ? 45.958 8.464 -58.308 1.00 54.38 180 LYS A CA 1
ATOM 1438 C C . LYS A 1 180 ? 45.532 9.950 -58.315 1.00 54.38 180 LYS A C 1
ATOM 1440 O O . LYS A 1 180 ? 44.878 10.339 -57.347 1.00 54.38 180 LYS A O 1
ATOM 1445 N N . GLU A 1 181 ? 45.771 10.755 -59.347 1.00 53.47 181 GLU A N 1
ATOM 1446 C CA . GLU A 1 181 ? 45.597 12.222 -59.265 1.00 53.47 181 GLU A CA 1
ATOM 1447 C C . GLU A 1 181 ? 44.143 12.715 -59.418 1.00 53.47 181 GLU A C 1
ATOM 1449 O O . GLU A 1 181 ? 43.745 13.690 -58.783 1.00 53.47 181 GLU A O 1
ATOM 1454 N N . ALA A 1 182 ? 43.278 12.003 -60.148 1.00 53.50 182 ALA A N 1
ATOM 1455 C CA . ALA A 1 182 ? 41.873 12.413 -60.315 1.00 53.50 182 ALA A CA 1
ATOM 1456 C C . ALA A 1 182 ? 40.994 12.191 -59.059 1.00 53.50 182 ALA A C 1
ATOM 1458 O O . ALA A 1 182 ? 39.882 12.717 -58.966 1.00 53.50 182 ALA A O 1
ATOM 1459 N N . SER A 1 183 ? 41.467 11.409 -58.077 1.00 57.06 183 SER A N 1
ATOM 1460 C CA . SER A 1 183 ? 40.644 10.973 -56.934 1.00 57.06 183 SER A CA 1
ATOM 1461 C C . SER A 1 183 ? 40.567 11.980 -55.778 1.00 57.06 183 SER A C 1
ATOM 1463 O O . SER A 1 183 ? 39.659 11.881 -54.946 1.00 57.06 183 SER A O 1
ATOM 1465 N N . GLU A 1 184 ? 41.477 12.958 -55.716 1.00 57.75 184 GLU A N 1
ATOM 1466 C CA . GLU A 1 184 ? 41.481 13.967 -54.648 1.00 57.75 184 GLU A CA 1
ATOM 1467 C C . GLU A 1 184 ? 40.604 15.184 -54.965 1.00 57.75 184 GLU A C 1
ATOM 1469 O O . GLU A 1 184 ? 39.873 15.639 -54.081 1.00 57.75 184 GLU A O 1
ATOM 1474 N N . ASN A 1 185 ? 40.560 15.648 -56.219 1.00 57.62 185 ASN A N 1
ATOM 1475 C CA . ASN A 1 185 ? 39.707 16.785 -56.591 1.00 57.62 185 ASN A CA 1
ATOM 1476 C C . ASN A 1 185 ? 38.206 16.448 -56.509 1.00 57.62 185 ASN A C 1
ATOM 1478 O O . ASN A 1 185 ? 37.433 17.232 -55.966 1.00 57.62 185 ASN A O 1
ATOM 1482 N N . SER A 1 186 ? 37.793 15.232 -56.889 1.00 54.97 186 SER A N 1
ATOM 1483 C CA . SER A 1 186 ? 36.384 14.801 -56.784 1.00 54.97 186 SER A CA 1
ATOM 1484 C C . SER A 1 186 ? 35.881 14.678 -55.330 1.00 54.97 186 SER A C 1
ATOM 1486 O O . SER A 1 186 ? 34.694 14.866 -55.048 1.00 54.97 186 SER A O 1
ATOM 1488 N N . LYS A 1 187 ? 36.780 14.413 -54.366 1.00 56.88 187 LYS A N 1
ATOM 1489 C CA . LYS A 1 187 ? 36.434 14.372 -52.932 1.00 56.88 187 LYS A CA 1
ATOM 1490 C C . LYS A 1 187 ? 36.204 15.764 -52.336 1.00 56.88 187 LYS A C 1
ATOM 1492 O O . LYS A 1 187 ? 35.478 15.864 -51.346 1.00 56.88 187 LYS A O 1
ATOM 1497 N N . ARG A 1 188 ? 36.793 16.823 -52.908 1.00 57.75 188 ARG A N 1
ATOM 1498 C CA . ARG A 1 188 ? 36.571 18.207 -52.453 1.00 57.75 188 ARG A CA 1
ATOM 1499 C C . ARG A 1 188 ? 35.212 18.746 -52.899 1.00 57.75 188 ARG A C 1
ATOM 1501 O O . ARG A 1 188 ? 34.525 19.338 -52.069 1.00 57.75 188 ARG A O 1
ATOM 1508 N N . ASP A 1 189 ? 34.776 18.454 -54.123 1.00 57.53 189 ASP A N 1
ATOM 1509 C CA . ASP A 1 189 ? 33.504 18.982 -54.640 1.00 57.53 189 ASP A CA 1
ATOM 1510 C C . ASP A 1 189 ? 32.272 18.345 -53.980 1.00 57.53 189 ASP A C 1
ATOM 1512 O O . ASP A 1 189 ? 31.368 19.057 -53.542 1.00 57.53 189 ASP A O 1
ATOM 1516 N N . ARG A 1 190 ? 32.278 17.028 -53.723 1.00 56.84 190 ARG A N 1
ATOM 1517 C CA . ARG A 1 190 ? 31.165 16.364 -53.004 1.00 56.84 190 ARG A CA 1
ATOM 1518 C C . ARG A 1 190 ? 30.979 16.839 -51.561 1.00 56.84 190 ARG A C 1
ATOM 1520 O O . ARG A 1 190 ? 29.893 16.703 -51.000 1.00 56.84 190 ARG A O 1
ATOM 1527 N N . ARG A 1 191 ? 32.025 17.388 -50.934 1.00 56.19 191 ARG A N 1
ATOM 1528 C CA . ARG A 1 191 ? 31.939 17.924 -49.567 1.00 56.19 191 ARG A CA 1
ATOM 1529 C C . ARG A 1 191 ? 31.257 19.297 -49.529 1.00 56.19 191 ARG A C 1
ATOM 1531 O O . ARG A 1 191 ? 30.718 19.646 -48.484 1.00 56.19 191 ARG A O 1
ATOM 1538 N N . ARG A 1 192 ? 31.238 20.044 -50.642 1.00 56.66 192 ARG A N 1
ATOM 1539 C CA . ARG A 1 192 ? 30.522 21.329 -50.764 1.00 56.66 192 ARG A CA 1
ATOM 1540 C C . ARG A 1 192 ? 29.018 21.155 -50.995 1.00 56.66 192 ARG A C 1
ATOM 1542 O O . ARG A 1 192 ? 28.240 21.934 -50.451 1.00 56.66 192 ARG A O 1
ATOM 1549 N N . GLU A 1 193 ? 28.601 20.111 -51.707 1.00 56.94 193 GLU A N 1
ATOM 1550 C CA . GLU A 1 193 ? 27.176 19.848 -51.976 1.00 56.94 193 GLU A CA 1
ATOM 1551 C C . GLU A 1 193 ? 26.413 19.322 -50.745 1.00 56.94 193 GLU A C 1
ATOM 1553 O O . GLU A 1 193 ? 25.267 19.696 -50.508 1.00 56.94 193 GLU A O 1
ATOM 1558 N N . LEU A 1 194 ? 27.055 18.519 -49.887 1.00 56.28 194 LEU A N 1
ATOM 1559 C CA . LEU A 1 194 ? 26.404 17.980 -48.680 1.00 56.28 194 LEU A CA 1
ATOM 1560 C C . LEU A 1 194 ? 26.169 19.028 -47.578 1.00 56.28 194 LEU A C 1
ATOM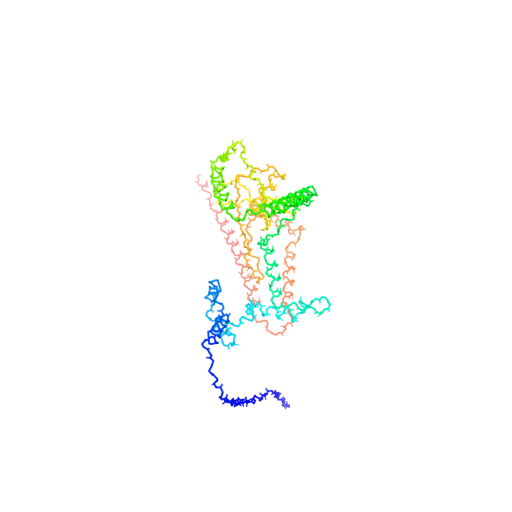 1562 O O . LEU A 1 194 ? 25.304 18.836 -46.725 1.00 56.28 194 LEU A O 1
ATOM 1566 N N . VAL A 1 195 ? 26.919 20.134 -47.589 1.00 57.44 195 VAL A N 1
ATOM 1567 C CA . VAL A 1 195 ? 26.738 21.239 -46.631 1.00 57.44 195 VAL A CA 1
ATOM 1568 C C . VAL A 1 195 ? 25.562 22.135 -47.034 1.00 57.44 195 VAL A C 1
ATOM 1570 O O . VAL A 1 195 ? 24.900 22.697 -46.167 1.00 57.44 195 VAL A O 1
ATOM 1573 N N . THR A 1 196 ? 25.240 22.224 -48.327 1.00 54.56 196 THR A N 1
ATOM 1574 C CA . THR A 1 196 ? 24.155 23.078 -48.837 1.00 54.56 196 THR A CA 1
ATOM 1575 C C . THR A 1 196 ? 22.778 22.408 -48.771 1.00 54.56 196 THR A C 1
ATOM 1577 O O . THR A 1 196 ? 21.791 23.086 -48.499 1.00 54.56 196 THR A O 1
ATOM 1580 N N . SER A 1 197 ? 22.681 21.079 -48.892 1.00 54.78 197 SER A N 1
ATOM 1581 C CA . SER A 1 197 ? 21.392 20.367 -48.807 1.00 54.78 197 SER A CA 1
ATOM 1582 C C . SER A 1 197 ? 20.823 20.221 -47.385 1.00 54.78 197 SER A C 1
ATOM 1584 O O . SER A 1 197 ? 19.632 19.971 -47.224 1.00 54.78 197 SER A O 1
ATOM 1586 N N . ALA A 1 198 ? 21.644 20.372 -46.338 1.00 54.00 198 ALA A N 1
ATOM 1587 C CA . ALA A 1 198 ? 21.193 20.259 -44.945 1.00 54.00 198 ALA A CA 1
ATOM 1588 C C . ALA A 1 198 ? 20.462 21.516 -44.428 1.00 54.00 198 ALA A C 1
ATOM 1590 O O . ALA A 1 198 ? 19.765 21.442 -43.419 1.00 54.00 198 ALA A O 1
ATOM 1591 N N . ALA A 1 199 ? 20.589 22.654 -45.120 1.00 54.16 199 ALA A N 1
ATOM 1592 C CA . ALA A 1 199 ? 20.018 23.937 -44.704 1.00 54.16 199 ALA A CA 1
ATOM 1593 C C . ALA A 1 199 ? 18.569 24.177 -45.182 1.00 54.16 199 ALA A C 1
ATOM 1595 O O . ALA A 1 199 ? 17.956 25.157 -44.775 1.00 54.16 199 ALA A O 1
ATOM 1596 N N . LEU A 1 200 ? 18.008 23.292 -46.018 1.00 54.84 200 LEU A N 1
ATOM 1597 C CA . LEU A 1 200 ? 16.656 23.423 -46.589 1.00 54.84 200 LEU A CA 1
ATOM 1598 C C . LEU A 1 200 ? 15.638 22.403 -46.050 1.00 54.84 200 LEU A C 1
ATOM 1600 O O . LEU A 1 200 ? 14.571 22.223 -46.634 1.00 54.84 200 LEU A O 1
ATOM 1604 N N . ALA A 1 201 ? 15.930 21.728 -44.935 1.00 54.97 201 ALA A N 1
ATOM 1605 C CA . ALA A 1 201 ? 14.925 20.890 -44.287 1.00 54.97 201 ALA A CA 1
ATOM 1606 C C . ALA A 1 201 ? 13.836 21.788 -43.659 1.00 54.97 201 ALA A C 1
ATOM 1608 O O . ALA A 1 201 ? 14.170 22.609 -42.801 1.00 54.97 201 ALA A O 1
ATOM 1609 N N . PRO A 1 202 ? 12.555 21.666 -44.061 1.00 58.97 202 PRO A N 1
ATOM 1610 C CA . PRO A 1 202 ? 11.497 22.501 -43.509 1.00 58.97 202 PRO A CA 1
ATOM 1611 C C . PRO A 1 202 ? 11.344 22.244 -42.001 1.00 58.97 202 PRO A C 1
ATOM 1613 O O . PRO A 1 202 ? 11.467 21.091 -41.561 1.00 58.97 202 PRO A O 1
ATOM 1616 N N . PRO A 1 203 ? 11.078 23.289 -41.194 1.00 54.19 203 PRO A N 1
ATOM 1617 C CA . PRO A 1 203 ? 10.792 23.122 -39.778 1.00 54.19 203 PRO A CA 1
ATOM 1618 C C . PRO A 1 203 ? 9.551 22.240 -39.629 1.00 54.19 203 PRO A C 1
ATOM 1620 O O . PRO A 1 203 ? 8.538 22.443 -40.298 1.00 54.19 203 PRO A O 1
ATOM 1623 N N . LYS A 1 204 ? 9.650 21.221 -38.774 1.00 53.16 204 LYS A N 1
ATOM 1624 C CA . LYS A 1 204 ? 8.511 20.371 -38.425 1.00 53.16 204 LYS A CA 1
ATOM 1625 C C . LYS A 1 204 ? 7.466 21.269 -37.761 1.00 53.16 204 LYS A C 1
ATOM 1627 O O . LYS A 1 204 ? 7.751 21.877 -36.739 1.00 53.16 204 LYS A O 1
ATOM 1632 N N . SER A 1 205 ? 6.307 21.398 -38.393 1.00 51.66 205 SER A N 1
ATOM 1633 C CA . SER A 1 205 ? 5.170 22.162 -37.890 1.00 51.66 205 SER A CA 1
ATOM 1634 C C . SER A 1 205 ? 4.598 21.475 -36.648 1.00 51.66 205 SER A C 1
ATOM 1636 O O . SER A 1 205 ? 3.998 20.405 -36.762 1.00 51.66 205 SER A O 1
ATOM 1638 N N . ASP A 1 206 ? 4.778 22.096 -35.485 1.00 47.91 206 ASP A N 1
ATOM 1639 C CA . ASP A 1 206 ? 4.270 21.652 -34.179 1.00 47.91 206 ASP A CA 1
ATOM 1640 C C . ASP A 1 206 ? 2.806 22.083 -33.928 1.00 47.91 206 ASP A C 1
ATOM 1642 O O . ASP A 1 206 ? 2.404 22.337 -32.795 1.00 47.91 206 ASP A O 1
ATOM 1646 N N . ASP A 1 207 ? 1.975 22.143 -34.972 1.00 47.12 207 ASP A N 1
ATOM 1647 C CA . ASP A 1 207 ? 0.556 22.495 -34.847 1.00 47.12 207 ASP A CA 1
ATOM 1648 C C . ASP A 1 207 ? -0.327 21.244 -34.744 1.00 47.12 207 ASP A C 1
ATOM 1650 O O . ASP A 1 207 ? -0.888 20.754 -35.725 1.00 47.12 207 ASP A O 1
ATOM 1654 N N . GLN A 1 208 ? -0.485 20.744 -33.515 1.00 50.94 208 GLN A N 1
ATOM 1655 C CA . GLN A 1 208 ? -1.692 20.029 -33.088 1.00 50.94 208 GLN A CA 1
ATOM 1656 C C . GLN A 1 208 ? -2.087 20.458 -31.672 1.00 50.94 208 GLN A C 1
ATOM 1658 O O . GLN A 1 208 ? -1.744 19.823 -30.676 1.00 50.94 208 GLN A O 1
ATOM 1663 N N . THR A 1 209 ? -2.881 21.524 -31.601 1.00 54.12 209 THR A N 1
ATOM 1664 C CA . THR A 1 209 ? -3.666 21.887 -30.417 1.00 54.12 209 THR A CA 1
ATOM 1665 C C . THR A 1 209 ? -5.139 21.822 -30.812 1.00 54.12 209 THR A C 1
ATOM 1667 O O . THR A 1 209 ? -5.509 22.498 -31.766 1.00 54.12 209 THR A O 1
ATOM 1670 N N . SER A 1 210 ? -5.953 21.010 -30.115 1.00 47.81 210 SER A N 1
ATOM 1671 C CA . SER A 1 210 ? -7.421 21.175 -29.896 1.00 47.81 210 SER A CA 1
ATOM 1672 C C . SER A 1 210 ? -8.241 19.873 -29.788 1.00 47.81 210 SER A C 1
ATOM 1674 O O . SER A 1 210 ? -9.365 19.771 -30.256 1.00 47.81 210 SER A O 1
ATOM 1676 N N . ALA A 1 211 ? -7.731 18.880 -29.069 1.00 44.84 211 ALA A N 1
ATOM 1677 C CA . ALA A 1 211 ? -8.555 18.006 -28.234 1.00 44.84 211 ALA A CA 1
ATOM 1678 C C . ALA A 1 211 ? -7.587 17.477 -27.188 1.00 44.84 211 ALA A C 1
ATOM 1680 O O . ALA A 1 211 ? -6.691 16.712 -27.540 1.00 44.84 211 ALA A O 1
ATOM 1681 N N . GLY A 1 212 ? -7.648 18.020 -25.965 1.00 49.34 212 GLY A N 1
ATOM 1682 C CA . GLY A 1 212 ? -6.633 17.779 -24.937 1.00 49.34 212 GLY A CA 1
ATOM 1683 C C . GLY A 1 212 ? -6.304 16.291 -24.901 1.00 49.34 212 GLY A C 1
ATOM 1684 O O . GLY A 1 212 ? -7.243 15.510 -24.746 1.00 49.34 212 GLY A O 1
ATOM 1685 N N . PRO A 1 213 ? -5.044 15.878 -25.149 1.00 53.62 213 PRO A N 1
ATOM 1686 C CA . PRO A 1 213 ? -4.724 14.472 -25.241 1.00 53.62 213 PRO A CA 1
ATOM 1687 C C . PRO A 1 213 ? -5.051 13.891 -23.881 1.00 53.62 213 PRO A C 1
ATOM 1689 O O . PRO A 1 213 ? -4.333 14.112 -22.904 1.00 53.62 213 PRO A O 1
ATOM 1692 N N . ASP A 1 214 ? -6.180 13.191 -23.827 1.00 54.66 214 ASP A N 1
ATOM 1693 C CA . ASP A 1 214 ? -6.470 12.173 -22.848 1.00 54.66 214 ASP A CA 1
ATOM 1694 C C . ASP A 1 214 ? -5.204 11.374 -22.720 1.00 54.66 214 ASP A C 1
ATOM 1696 O O . ASP A 1 214 ? -4.917 10.594 -23.624 1.00 54.66 214 ASP A O 1
ATOM 1700 N N . LEU A 1 215 ? -4.426 11.702 -21.679 1.00 55.78 215 LEU A N 1
ATOM 1701 C CA . LEU A 1 215 ? -3.051 11.277 -21.459 1.00 55.78 215 LEU A CA 1
ATOM 1702 C C . LEU A 1 215 ? -2.918 9.871 -21.999 1.00 55.78 215 LEU A C 1
ATOM 1704 O O . LEU A 1 215 ? -3.364 8.932 -21.335 1.00 55.78 215 LEU A O 1
ATOM 1708 N N . MET A 1 216 ? -2.433 9.765 -23.244 1.00 51.88 216 MET A N 1
ATOM 1709 C CA . MET A 1 216 ? -2.416 8.504 -23.959 1.00 51.88 216 MET A CA 1
ATOM 1710 C C . MET A 1 216 ? -1.490 7.662 -23.119 1.00 51.88 216 MET A C 1
ATOM 1712 O O . MET A 1 216 ? -0.286 7.910 -23.095 1.00 51.88 216 MET A O 1
ATOM 1716 N N . GLY A 1 217 ? -2.076 6.775 -22.317 1.00 57.00 217 GLY A N 1
ATOM 1717 C CA . GLY A 1 217 ? -1.333 5.955 -21.391 1.00 57.00 217 GLY A CA 1
ATOM 1718 C C . GLY A 1 217 ? -0.385 5.147 -22.247 1.00 57.00 217 GLY A C 1
ATOM 1719 O O . GLY A 1 217 ? -0.815 4.206 -22.911 1.00 57.00 217 GLY A O 1
ATOM 1720 N N . VAL A 1 218 ? 0.882 5.560 -22.289 1.00 60.03 218 VAL A N 1
ATOM 1721 C CA . VAL A 1 218 ? 1.969 4.844 -22.952 1.00 60.03 218 VAL A CA 1
ATOM 1722 C C . VAL A 1 218 ? 2.205 3.600 -22.103 1.00 60.03 218 VAL A C 1
ATOM 1724 O O . VAL A 1 218 ? 3.084 3.548 -21.251 1.00 60.03 218 VAL A O 1
ATOM 1727 N N . GLY A 1 219 ? 1.301 2.636 -22.237 1.00 71.25 219 GLY A N 1
ATOM 1728 C CA . GLY A 1 219 ? 1.146 1.516 -21.333 1.00 71.25 219 GLY A CA 1
ATOM 1729 C C . GLY A 1 219 ? 0.700 0.276 -22.087 1.00 71.25 219 GLY A C 1
ATOM 1730 O O . GLY A 1 219 ? 0.043 0.328 -23.129 1.00 71.25 219 GLY A O 1
ATOM 1731 N N . ARG A 1 220 ? 1.093 -0.878 -21.557 1.00 85.94 220 ARG A N 1
ATOM 1732 C CA . ARG A 1 220 ? 0.672 -2.176 -22.071 1.00 85.94 220 ARG A CA 1
ATOM 1733 C C . ARG A 1 220 ? -0.834 -2.330 -21.854 1.00 85.94 220 ARG A C 1
ATOM 1735 O O . ARG A 1 220 ? -1.310 -2.163 -20.736 1.00 85.94 220 ARG A O 1
ATOM 1742 N N . LYS A 1 221 ? -1.575 -2.702 -22.901 1.00 92.00 221 LYS A N 1
ATOM 1743 C CA . LYS A 1 221 ? -3.000 -3.039 -22.776 1.00 92.00 221 LYS A CA 1
ATOM 1744 C C . LYS A 1 221 ? -3.154 -4.266 -21.875 1.00 92.00 221 LYS A C 1
ATOM 1746 O O . LYS A 1 221 ? -2.604 -5.327 -22.175 1.00 92.00 221 LYS A O 1
ATOM 1751 N N . VAL A 1 222 ? -3.894 -4.109 -20.783 1.00 92.81 222 VAL A N 1
ATOM 1752 C CA . VAL A 1 222 ? -4.274 -5.190 -19.870 1.00 92.81 222 VAL A CA 1
ATOM 1753 C C . VAL A 1 222 ? -5.778 -5.384 -20.007 1.00 92.81 222 VAL A C 1
ATOM 1755 O O . VAL A 1 222 ? -6.544 -4.506 -19.632 1.00 92.81 222 VAL A O 1
ATOM 1758 N N . TYR A 1 223 ? -6.193 -6.511 -20.582 1.00 95.50 223 TYR A N 1
ATOM 1759 C CA . TYR A 1 223 ? -7.608 -6.784 -20.862 1.00 95.50 223 TYR A CA 1
ATOM 1760 C C . TYR A 1 223 ? -8.375 -7.287 -19.634 1.00 95.50 223 TYR A C 1
ATOM 1762 O O . TYR A 1 223 ? -9.560 -7.016 -19.498 1.00 95.50 223 TYR A O 1
ATOM 1770 N N . LEU A 1 224 ? -7.694 -8.009 -18.738 1.00 96.62 224 LEU A N 1
ATOM 1771 C CA . LEU A 1 224 ? -8.287 -8.633 -17.553 1.00 96.62 224 LEU A CA 1
ATOM 1772 C C . LEU A 1 224 ? -7.473 -8.245 -16.312 1.00 96.62 224 LEU A C 1
ATOM 1774 O O . LEU A 1 224 ? -6.602 -9.003 -15.875 1.00 96.62 224 LEU A O 1
ATOM 1778 N N . PRO A 1 225 ? -7.673 -7.029 -15.783 1.00 95.69 225 PRO A N 1
ATOM 1779 C CA . PRO A 1 225 ? -6.939 -6.576 -14.614 1.00 95.69 225 PRO A CA 1
ATOM 1780 C C . PRO A 1 225 ? -7.411 -7.331 -13.360 1.00 95.69 225 PRO A C 1
ATOM 1782 O O . PRO A 1 225 ? -8.589 -7.320 -13.021 1.00 95.69 225 PRO A O 1
ATOM 1785 N N . ASN A 1 226 ? -6.481 -7.960 -12.638 1.00 96.56 226 ASN A N 1
ATOM 1786 C CA . ASN A 1 226 ? -6.750 -8.581 -11.335 1.00 96.56 226 ASN A CA 1
ATOM 1787 C C . ASN A 1 226 ? -6.402 -7.606 -10.199 1.00 96.56 226 ASN A C 1
ATOM 1789 O O . ASN A 1 226 ? -5.427 -7.793 -9.469 1.00 96.56 226 ASN A O 1
ATOM 1793 N N . ILE A 1 227 ? -7.149 -6.506 -10.112 1.00 96.25 227 ILE A N 1
ATOM 1794 C CA . ILE A 1 227 ? -6.968 -5.471 -9.089 1.00 96.25 227 ILE A CA 1
ATOM 1795 C C . ILE A 1 227 ? -8.299 -5.196 -8.401 1.00 96.25 227 ILE A C 1
ATOM 1797 O O . ILE A 1 227 ? -9.340 -5.119 -9.043 1.00 96.25 227 ILE A O 1
ATOM 1801 N N . ILE A 1 228 ? -8.259 -5.046 -7.079 1.00 96.62 228 ILE A N 1
ATOM 1802 C CA . ILE A 1 228 ? -9.447 -4.792 -6.262 1.00 96.62 228 ILE A CA 1
ATOM 1803 C C . ILE A 1 228 ? -9.326 -3.391 -5.679 1.00 96.62 228 ILE A C 1
ATOM 1805 O O . ILE A 1 228 ? -8.380 -3.097 -4.945 1.00 96.62 228 ILE A O 1
ATOM 1809 N N . PHE A 1 229 ? -10.303 -2.545 -5.991 1.00 96.50 229 PHE A N 1
ATOM 1810 C CA . PHE A 1 229 ? -10.456 -1.220 -5.405 1.00 96.50 229 PHE A CA 1
ATOM 1811 C C . PHE A 1 229 ? -11.437 -1.320 -4.247 1.00 96.50 229 PHE A C 1
ATOM 1813 O O . PHE A 1 229 ? -12.517 -1.889 -4.387 1.00 96.50 229 PHE A O 1
ATOM 1820 N N . ARG A 1 230 ? -11.065 -0.771 -3.092 1.00 96.69 230 ARG A N 1
ATOM 1821 C CA . ARG A 1 230 ? -11.982 -0.634 -1.957 1.00 96.69 230 ARG A CA 1
ATOM 1822 C C . ARG A 1 230 ? -12.275 0.838 -1.751 1.00 96.69 230 ARG A C 1
ATOM 1824 O O . ARG A 1 230 ? -11.363 1.582 -1.396 1.00 96.69 230 ARG A O 1
ATOM 1831 N N . LEU A 1 231 ? -13.519 1.242 -1.983 1.00 96.44 231 LEU A N 1
ATOM 1832 C CA . LEU A 1 231 ? -13.984 2.578 -1.632 1.00 96.44 231 LEU A CA 1
ATOM 1833 C C . LEU A 1 231 ? -13.948 2.719 -0.107 1.00 96.44 231 LEU A C 1
ATOM 1835 O O . LEU A 1 231 ? -14.449 1.856 0.615 1.00 96.44 231 LEU A O 1
ATOM 1839 N N . MET A 1 232 ? -13.303 3.773 0.374 1.00 93.56 232 MET A N 1
ATOM 1840 C CA . MET A 1 232 ? -13.223 4.115 1.785 1.00 93.56 232 MET A CA 1
ATOM 1841 C C . MET A 1 232 ? -14.001 5.407 2.030 1.00 93.56 232 MET A C 1
ATOM 1843 O O . MET A 1 232 ? -13.954 6.304 1.187 1.00 93.56 232 MET A O 1
ATOM 1847 N N . PRO A 1 233 ? -14.648 5.548 3.195 1.00 91.44 233 PRO A N 1
ATOM 1848 C CA . PRO A 1 233 ? -15.150 6.841 3.632 1.00 91.44 233 PRO A CA 1
ATOM 1849 C C . PRO A 1 233 ? -14.016 7.872 3.662 1.00 91.44 233 PRO A C 1
ATOM 1851 O O . PRO A 1 233 ? -12.908 7.565 4.118 1.00 91.44 233 PRO A O 1
ATOM 1854 N N . ASN A 1 234 ? -14.293 9.083 3.181 1.00 90.19 234 ASN A N 1
ATOM 1855 C CA . ASN A 1 234 ? -13.352 10.191 3.302 1.00 90.19 234 ASN A CA 1
ATOM 1856 C C . ASN A 1 234 ? -13.190 10.567 4.774 1.00 90.19 234 ASN A C 1
ATOM 1858 O O . ASN A 1 234 ? -14.142 10.514 5.552 1.00 90.19 234 ASN A O 1
ATOM 1862 N N . HIS A 1 235 ? -11.976 10.954 5.150 1.00 87.50 235 HIS A N 1
ATOM 1863 C CA . HIS A 1 235 ? -11.717 11.467 6.483 1.00 87.50 235 HIS A CA 1
ATOM 1864 C C . HIS A 1 235 ? -12.142 12.934 6.559 1.00 87.50 235 HIS A C 1
ATOM 1866 O O . HIS A 1 235 ? -11.510 13.785 5.941 1.00 87.50 235 HIS A O 1
ATOM 1872 N N . THR A 1 236 ? -13.183 13.221 7.335 1.00 88.81 236 THR A N 1
ATOM 1873 C CA . THR A 1 236 ? -13.540 14.574 7.765 1.00 88.81 236 THR A CA 1
ATOM 1874 C C . THR A 1 236 ? -13.113 14.770 9.218 1.00 88.81 236 THR A C 1
ATOM 1876 O O . THR A 1 236 ? -13.523 13.984 10.082 1.00 88.81 236 THR A O 1
ATOM 1879 N N . PRO A 1 237 ? -12.279 15.774 9.533 1.00 88.88 237 PRO A N 1
ATOM 1880 C CA . PRO A 1 237 ? -12.023 16.132 10.920 1.00 88.88 237 PRO A CA 1
ATOM 1881 C C . PRO A 1 237 ? -13.317 16.633 11.583 1.00 88.88 237 PRO A C 1
ATOM 1883 O O . PRO A 1 237 ? -14.255 17.087 10.925 1.00 88.88 237 PRO A O 1
ATOM 1886 N N . LYS A 1 238 ? -13.392 16.513 12.914 1.00 91.56 238 LYS A N 1
ATOM 1887 C CA . LYS A 1 238 ? -14.592 16.901 13.668 1.00 91.56 238 LYS A CA 1
ATOM 1888 C C . LYS A 1 238 ? -14.856 18.401 13.494 1.00 91.56 238 LYS A C 1
ATOM 1890 O O . LYS A 1 238 ? -13.997 19.204 13.838 1.00 91.56 238 LYS A O 1
ATOM 1895 N N . GLY A 1 239 ? -16.050 18.751 13.015 1.00 92.38 239 GLY A N 1
ATOM 1896 C CA . GLY A 1 239 ? -16.503 20.137 12.841 1.00 92.38 239 GLY A CA 1
ATOM 1897 C C . GLY A 1 239 ? -16.371 20.696 11.422 1.00 92.38 239 GLY A C 1
ATOM 1898 O O . GLY A 1 239 ? -16.922 21.760 11.156 1.00 92.38 239 GLY A O 1
ATOM 1899 N N . GLU A 1 240 ? -15.709 19.993 10.500 1.00 92.50 240 GLU A N 1
ATOM 1900 C CA . GLU A 1 240 ? -15.635 20.412 9.095 1.00 92.50 240 GLU A CA 1
ATOM 1901 C C . GLU A 1 240 ? -16.730 19.749 8.238 1.00 92.50 240 GLU A C 1
ATOM 1903 O O . GLU A 1 240 ? -17.096 18.592 8.485 1.00 92.50 240 GLU A O 1
ATOM 1908 N N . PRO A 1 241 ? -17.261 20.451 7.216 1.00 92.75 241 PRO A N 1
ATOM 1909 C CA . PRO A 1 241 ? -18.243 19.881 6.303 1.00 92.75 241 PRO A CA 1
ATOM 1910 C C . PRO A 1 241 ? -17.620 18.797 5.411 1.00 92.75 241 PRO A C 1
ATOM 1912 O O . PRO A 1 241 ? -16.452 18.856 5.029 1.00 92.75 241 PRO A O 1
ATOM 1915 N N . TYR A 1 242 ? -18.426 17.802 5.040 1.00 91.19 242 TYR A N 1
ATOM 1916 C CA . TYR A 1 242 ? -18.008 16.729 4.140 1.00 91.19 242 TYR A CA 1
ATOM 1917 C C . TYR A 1 242 ? -17.712 17.249 2.732 1.00 91.19 242 TYR A C 1
ATOM 1919 O O . TYR A 1 242 ? -18.528 17.967 2.160 1.00 91.19 242 TYR A O 1
ATOM 1927 N N . ASN A 1 243 ? -16.569 16.855 2.158 1.00 89.56 243 ASN A N 1
ATOM 1928 C CA . ASN A 1 243 ? -16.213 17.197 0.782 1.00 89.56 243 ASN A CA 1
ATOM 1929 C C . ASN A 1 243 ? -16.810 16.172 -0.206 1.00 89.56 243 ASN A C 1
ATOM 1931 O O . ASN A 1 243 ? -16.321 15.037 -0.255 1.00 89.56 243 ASN A O 1
ATOM 1935 N N . PRO A 1 244 ? -17.825 16.542 -1.014 1.00 93.44 244 PRO A N 1
ATOM 1936 C CA . PRO A 1 244 ? -18.477 15.619 -1.942 1.00 93.44 244 PRO A CA 1
ATOM 1937 C C . PRO A 1 244 ? -17.660 15.351 -3.216 1.00 93.44 244 PRO A C 1
ATOM 1939 O O . PRO A 1 244 ? -17.967 14.414 -3.948 1.00 93.44 244 PRO A O 1
ATOM 1942 N N . TYR A 1 245 ? -16.634 16.160 -3.503 1.00 95.44 245 TYR A N 1
ATOM 1943 C CA . TYR A 1 245 ? -15.851 16.072 -4.743 1.00 95.44 245 TYR A CA 1
ATOM 1944 C C . TYR A 1 245 ? -14.608 15.185 -4.627 1.00 95.44 245 TYR A C 1
ATOM 1946 O O . TYR A 1 245 ? -13.891 14.983 -5.608 1.00 95.44 245 TYR A O 1
ATOM 1954 N N . GLU A 1 246 ? -14.338 14.653 -3.437 1.00 93.94 246 GLU A N 1
ATOM 1955 C CA . GLU A 1 246 ? -13.233 13.736 -3.189 1.00 93.94 246 GLU A CA 1
ATOM 1956 C C . GLU A 1 246 ? -13.761 12.324 -2.936 1.00 93.94 246 GLU A C 1
ATOM 1958 O O . GLU A 1 246 ? -14.843 12.128 -2.390 1.00 93.94 246 GLU A O 1
ATOM 1963 N N . ALA A 1 247 ? -12.989 11.316 -3.329 1.00 96.31 247 ALA A N 1
ATOM 1964 C CA . ALA A 1 247 ? -13.278 9.921 -3.023 1.00 96.31 247 ALA A CA 1
ATOM 1965 C C . ALA A 1 247 ? -11.971 9.198 -2.705 1.00 96.31 247 ALA A C 1
ATOM 1967 O O . ALA A 1 247 ? -11.000 9.267 -3.465 1.00 96.31 247 ALA A O 1
ATOM 1968 N N . THR A 1 248 ? -11.942 8.495 -1.576 1.00 96.44 248 THR A N 1
ATOM 1969 C CA . THR A 1 248 ? -10.750 7.790 -1.103 1.00 96.44 248 THR A CA 1
ATOM 1970 C C . THR A 1 248 ? -10.842 6.308 -1.442 1.00 96.44 248 THR A C 1
ATOM 1972 O O . THR A 1 248 ? -11.815 5.640 -1.104 1.00 96.44 248 THR A O 1
ATOM 1975 N N . PHE A 1 249 ? -9.802 5.750 -2.062 1.00 97.25 249 PHE A N 1
ATOM 1976 C CA . PHE A 1 249 ? -9.733 4.324 -2.385 1.00 97.25 249 PHE A CA 1
ATOM 1977 C C . PHE A 1 249 ? -8.522 3.670 -1.726 1.00 97.25 249 PHE A C 1
ATOM 1979 O O . PHE A 1 249 ? -7.433 4.239 -1.683 1.00 97.25 249 PHE A O 1
ATOM 1986 N N . ARG A 1 250 ? -8.683 2.427 -1.266 1.00 96.94 250 ARG A N 1
ATOM 1987 C CA . ARG A 1 250 ? -7.562 1.536 -0.942 1.00 96.94 250 ARG A CA 1
ATOM 1988 C C . ARG A 1 250 ? -7.265 0.642 -2.130 1.00 96.94 250 ARG A C 1
ATOM 1990 O O . ARG A 1 250 ? -8.155 -0.038 -2.641 1.00 96.94 250 ARG A O 1
ATOM 1997 N N . ILE A 1 251 ? -6.002 0.655 -2.539 1.00 97.31 251 ILE A N 1
ATOM 1998 C CA . ILE A 1 251 ? -5.509 0.036 -3.768 1.00 97.31 251 ILE A CA 1
ATOM 1999 C C . ILE A 1 251 ? -4.202 -0.712 -3.432 1.00 97.31 251 ILE A C 1
ATOM 2001 O O . ILE A 1 251 ? -3.492 -0.298 -2.508 1.00 97.31 251 ILE A O 1
ATOM 2005 N N . PRO A 1 252 ? -3.864 -1.819 -4.122 1.00 96.88 252 PRO A N 1
ATOM 2006 C CA . PRO A 1 252 ? -2.570 -2.475 -3.952 1.00 96.88 252 PRO A CA 1
ATOM 2007 C C . PRO A 1 252 ? -1.392 -1.538 -4.261 1.00 96.88 252 PRO A C 1
ATOM 2009 O O . PRO A 1 252 ? -1.442 -0.755 -5.206 1.00 96.88 252 PRO A O 1
ATOM 2012 N N . GLN A 1 253 ? -0.290 -1.674 -3.517 1.00 95.81 253 GLN A N 1
ATOM 2013 C CA . GLN A 1 253 ? 0.899 -0.816 -3.657 1.00 95.81 253 GLN A CA 1
ATOM 2014 C C . GLN A 1 253 ? 1.580 -0.919 -5.036 1.00 95.81 253 GLN A C 1
ATOM 2016 O O . GLN A 1 253 ? 2.337 -0.035 -5.423 1.00 95.81 253 GLN A O 1
ATOM 2021 N N . SER A 1 254 ? 1.325 -1.996 -5.784 1.00 95.19 254 SER A N 1
ATOM 2022 C CA . SER A 1 254 ? 1.854 -2.198 -7.136 1.00 95.19 254 SER A CA 1
ATOM 2023 C C . SER A 1 254 ? 1.184 -1.329 -8.204 1.00 95.19 254 SER A C 1
ATOM 2025 O O . SER A 1 254 ? 1.676 -1.287 -9.327 1.00 95.19 254 SER A O 1
ATOM 2027 N N . VAL A 1 255 ? 0.052 -0.689 -7.898 1.00 95.88 255 VAL A N 1
ATOM 2028 C CA . VAL A 1 255 ? -0.736 0.080 -8.869 1.00 95.88 255 VAL A CA 1
ATOM 2029 C C . VAL A 1 255 ? -0.263 1.531 -8.897 1.00 95.88 255 VAL A C 1
ATOM 2031 O O . VAL A 1 255 ? -0.124 2.172 -7.855 1.00 95.88 255 VAL A O 1
ATOM 2034 N N . THR A 1 256 ? -0.036 2.069 -10.095 1.00 94.94 256 THR A N 1
ATOM 2035 C CA . THR A 1 256 ? 0.410 3.457 -10.275 1.00 94.94 256 THR A CA 1
ATOM 2036 C C . THR A 1 256 ? -0.766 4.432 -10.419 1.00 94.94 256 THR A C 1
ATOM 2038 O O . THR A 1 256 ? -1.888 4.042 -10.737 1.00 94.94 256 THR A O 1
ATOM 2041 N N . LYS A 1 257 ? -0.522 5.739 -10.238 1.00 94.88 257 LYS A N 1
ATOM 2042 C CA . LYS A 1 257 ? -1.553 6.789 -10.407 1.00 94.88 257 LYS A CA 1
ATOM 2043 C C . LYS A 1 257 ? -2.181 6.782 -11.804 1.00 94.88 257 LYS A C 1
ATOM 2045 O O . LYS A 1 257 ? -3.373 7.039 -11.949 1.00 94.88 257 LYS A O 1
ATOM 2050 N N . THR A 1 258 ? -1.376 6.498 -12.824 1.00 94.19 258 THR A N 1
ATOM 2051 C CA . THR A 1 258 ? -1.832 6.406 -14.214 1.00 94.19 258 THR A CA 1
ATOM 2052 C C . THR A 1 258 ? -2.737 5.201 -14.426 1.00 94.19 258 THR A C 1
ATOM 2054 O O . THR A 1 258 ? -3.754 5.342 -15.100 1.00 94.19 258 THR A O 1
ATOM 2057 N N . ASP A 1 259 ? -2.427 4.064 -13.793 1.00 94.31 259 ASP A N 1
ATOM 2058 C CA . ASP A 1 259 ? -3.262 2.858 -13.856 1.00 94.31 259 ASP A CA 1
ATOM 2059 C C . ASP A 1 259 ? -4.601 3.070 -13.150 1.00 94.31 259 ASP A C 1
ATOM 2061 O O . ASP A 1 259 ? -5.638 2.649 -13.647 1.00 94.31 259 ASP A O 1
ATOM 2065 N N . VAL A 1 260 ? -4.605 3.774 -12.013 1.00 95.94 260 VAL A N 1
ATOM 2066 C CA . VAL A 1 260 ? -5.845 4.149 -11.316 1.00 95.94 260 VAL A CA 1
ATOM 2067 C C . VAL A 1 260 ? -6.731 5.010 -12.209 1.00 95.94 260 VAL A C 1
ATOM 2069 O O . VAL A 1 260 ? -7.924 4.737 -12.339 1.00 95.94 260 VAL A O 1
ATOM 2072 N N . ARG A 1 261 ? -6.149 6.032 -12.849 1.00 95.19 261 ARG A N 1
ATOM 2073 C CA . ARG A 1 261 ? -6.882 6.924 -13.751 1.00 95.19 261 ARG A CA 1
ATOM 2074 C C . ARG A 1 261 ? -7.464 6.174 -14.944 1.00 95.19 261 ARG A C 1
ATOM 2076 O O . ARG A 1 261 ? -8.637 6.360 -15.254 1.00 95.19 261 ARG A O 1
ATOM 2083 N N . SER A 1 262 ? -6.659 5.344 -15.607 1.00 93.56 262 SER A N 1
ATOM 2084 C CA . SER A 1 262 ? -7.107 4.581 -16.772 1.00 93.56 262 SER A CA 1
ATOM 2085 C C . SER A 1 262 ? -8.161 3.542 -16.392 1.00 93.56 262 SER A C 1
ATOM 2087 O O . SER A 1 262 ? -9.168 3.433 -17.085 1.00 93.56 262 SER A O 1
ATOM 2089 N N . TYR A 1 263 ? -7.986 2.850 -15.263 1.00 95.00 263 TYR A N 1
ATOM 2090 C CA . TYR A 1 263 ? -8.930 1.855 -14.763 1.00 95.00 263 TYR A CA 1
ATOM 2091 C C . TYR A 1 263 ? -10.288 2.469 -14.424 1.00 95.00 263 TYR A C 1
ATOM 2093 O O . TYR A 1 263 ? -11.309 2.020 -14.939 1.00 95.00 263 TYR A O 1
ATOM 2101 N N . LEU A 1 264 ? -10.312 3.519 -13.598 1.00 95.94 264 LEU A N 1
ATOM 2102 C CA . LEU A 1 264 ? -11.565 4.144 -13.169 1.00 95.94 264 LEU A CA 1
ATOM 2103 C C . LEU A 1 264 ? -12.325 4.774 -14.337 1.00 95.94 264 LEU A C 1
ATOM 2105 O O . LEU A 1 264 ? -13.551 4.697 -14.397 1.00 95.94 264 LEU A O 1
ATOM 2109 N N . ARG A 1 265 ? -11.599 5.326 -15.308 1.00 94.75 265 ARG A N 1
ATOM 2110 C CA . ARG A 1 265 ? -12.201 5.845 -16.528 1.00 94.75 265 ARG A CA 1
ATOM 2111 C C . ARG A 1 265 ? -12.756 4.743 -17.428 1.00 94.75 265 ARG A C 1
ATOM 2113 O O . ARG A 1 265 ? -13.872 4.876 -17.910 1.00 94.75 265 ARG A O 1
ATOM 2120 N N . ALA A 1 266 ? -11.992 3.680 -17.677 1.00 93.62 266 ALA A N 1
ATOM 2121 C CA . ALA A 1 266 ? -12.396 2.621 -18.602 1.00 93.62 266 ALA A CA 1
ATOM 2122 C C . ALA A 1 266 ? -13.523 1.745 -18.037 1.00 93.62 266 ALA A C 1
ATOM 2124 O O . ALA A 1 266 ? -14.423 1.368 -18.778 1.00 93.62 266 ALA A O 1
ATOM 2125 N N . MET A 1 267 ? -13.478 1.432 -16.739 1.00 95.19 267 MET A N 1
ATOM 2126 C CA . MET A 1 267 ? -14.445 0.534 -16.099 1.00 95.19 267 MET A CA 1
ATOM 2127 C C . MET A 1 267 ? -15.692 1.258 -15.593 1.00 95.19 267 MET A C 1
ATOM 2129 O O . MET A 1 267 ? -16.781 0.700 -15.676 1.00 95.19 267 MET A O 1
ATOM 2133 N N . TYR A 1 268 ? -15.543 2.476 -15.060 1.00 96.31 268 TYR A N 1
ATOM 2134 C CA . TYR A 1 268 ? -16.644 3.209 -14.417 1.00 96.31 268 TYR A CA 1
ATOM 2135 C C . TYR A 1 268 ? -17.006 4.524 -15.118 1.00 96.31 268 TYR A C 1
ATOM 2137 O O . TYR A 1 268 ? -17.921 5.208 -14.673 1.00 96.31 268 TYR A O 1
ATOM 2145 N N . GLY A 1 269 ? -16.299 4.921 -16.182 1.00 95.50 269 GLY A N 1
ATOM 2146 C CA . GLY A 1 269 ? -16.560 6.188 -16.874 1.00 95.50 269 GLY A CA 1
ATOM 2147 C C . GLY A 1 269 ? -16.209 7.438 -16.058 1.00 95.50 269 GLY A C 1
ATOM 2148 O O . GLY A 1 269 ? -16.596 8.540 -16.439 1.00 95.50 269 GLY A O 1
ATOM 2149 N N . LEU A 1 270 ? -15.480 7.301 -14.944 1.00 95.44 270 LEU A N 1
ATOM 2150 C CA . LEU A 1 270 ? -15.189 8.418 -14.045 1.00 95.44 270 LEU A CA 1
ATOM 2151 C C . LEU A 1 270 ? -14.089 9.322 -14.613 1.00 95.44 270 LEU A C 1
ATOM 2153 O O . LEU A 1 270 ? -12.968 8.879 -14.882 1.00 95.44 270 LEU A O 1
ATOM 2157 N N . GLN A 1 271 ? -14.397 10.612 -14.748 1.00 95.62 271 GLN A N 1
ATOM 2158 C CA . GLN A 1 271 ? -13.420 11.638 -15.104 1.00 95.62 271 GLN A CA 1
ATOM 2159 C C . GLN A 1 271 ? -12.712 12.136 -13.846 1.00 95.62 271 GLN A C 1
ATOM 2161 O O . GLN A 1 271 ? -13.337 12.666 -12.931 1.00 95.62 271 GLN A O 1
ATOM 2166 N N . ILE A 1 272 ? -11.392 11.957 -13.799 1.00 95.56 272 ILE A N 1
ATOM 2167 C CA . ILE A 1 272 ? -10.592 12.296 -12.621 1.00 95.56 272 ILE A CA 1
ATOM 2168 C C . ILE A 1 272 ? -9.734 13.518 -12.910 1.00 95.56 272 ILE A C 1
ATOM 2170 O O . ILE A 1 272 ? -8.838 13.466 -13.756 1.00 95.56 272 ILE A O 1
ATOM 2174 N N . THR A 1 273 ? -9.951 14.577 -12.136 1.00 96.31 273 THR A N 1
ATOM 2175 C CA . THR A 1 273 ? -9.181 15.824 -12.198 1.00 96.31 27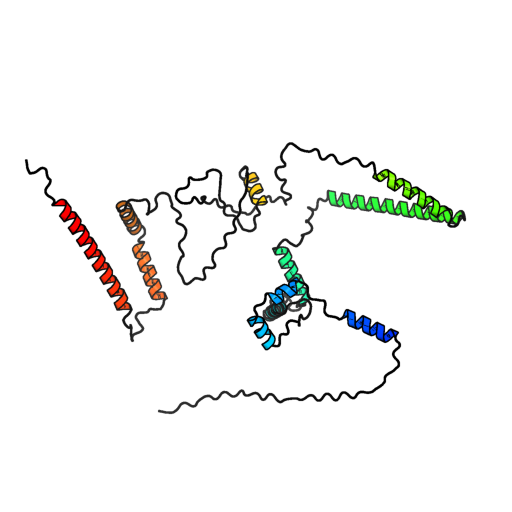3 THR A CA 1
ATOM 2176 C C . THR A 1 273 ? -7.778 15.636 -11.612 1.00 96.31 273 THR A C 1
ATOM 2178 O O . THR A 1 273 ? -6.777 15.786 -12.315 1.00 96.31 273 THR A O 1
ATOM 2181 N N . TYR A 1 274 ? -7.670 15.199 -10.355 1.00 96.56 274 TYR A N 1
ATOM 2182 C CA . TYR A 1 274 ? -6.397 14.951 -9.672 1.00 96.56 274 TYR A CA 1
ATOM 2183 C C . TYR A 1 274 ? -6.412 13.654 -8.858 1.00 96.56 274 TYR A C 1
ATOM 2185 O O . TYR A 1 274 ? -7.461 13.142 -8.488 1.00 96.56 274 TYR A O 1
ATOM 2193 N N . ILE A 1 275 ? -5.223 13.103 -8.588 1.00 97.38 275 ILE A N 1
ATOM 2194 C CA . ILE A 1 275 ? -5.048 11.910 -7.748 1.00 97.38 275 ILE A CA 1
ATOM 2195 C C . ILE A 1 275 ? -3.958 12.190 -6.717 1.00 97.38 275 ILE A C 1
ATOM 2197 O O . ILE A 1 275 ? -2.799 12.441 -7.071 1.00 97.38 275 ILE A O 1
ATOM 2201 N N . ARG A 1 276 ? -4.322 12.091 -5.437 1.00 96.31 276 ARG A N 1
ATOM 2202 C CA . ARG A 1 276 ? -3.386 12.061 -4.307 1.00 96.31 276 ARG A CA 1
ATOM 2203 C C . ARG A 1 276 ? -3.183 10.611 -3.867 1.00 96.31 276 ARG A C 1
ATOM 2205 O O . ARG A 1 276 ? -4.084 9.790 -4.001 1.00 96.31 276 ARG A O 1
ATOM 2212 N N . THR A 1 277 ? -1.975 10.277 -3.425 1.00 96.44 277 THR A N 1
ATOM 2213 C CA . THR A 1 277 ? -1.631 8.914 -2.996 1.00 96.44 277 THR A CA 1
ATOM 2214 C C . THR A 1 277 ? -0.805 8.974 -1.735 1.00 96.44 277 THR A C 1
ATOM 2216 O O . THR A 1 277 ? 0.266 9.582 -1.752 1.00 96.44 277 THR A O 1
ATOM 2219 N N . ASP A 1 278 ? -1.240 8.235 -0.726 1.00 94.69 278 ASP A N 1
ATOM 2220 C CA . ASP A 1 278 ? -0.530 8.091 0.534 1.00 94.69 278 ASP A CA 1
ATOM 2221 C C . ASP A 1 278 ? -0.188 6.618 0.753 1.00 94.69 278 ASP A C 1
ATOM 2223 O O . ASP A 1 278 ? -1.018 5.728 0.549 1.00 94.69 278 ASP A O 1
ATOM 2227 N N . ASN A 1 279 ? 1.057 6.345 1.144 1.00 94.75 279 ASN A N 1
ATOM 2228 C CA . ASN A 1 279 ? 1.487 4.995 1.484 1.00 94.75 279 ASN A CA 1
ATOM 2229 C C . ASN A 1 279 ? 1.426 4.807 3.001 1.00 94.75 279 ASN A C 1
ATOM 2231 O O . ASN A 1 279 ? 2.294 5.282 3.735 1.00 94.75 279 ASN A O 1
ATOM 2235 N N . TYR A 1 280 ? 0.400 4.103 3.471 1.00 90.44 280 TYR A N 1
ATOM 2236 C CA . TYR A 1 280 ? 0.240 3.819 4.889 1.00 90.44 280 TYR A CA 1
ATOM 2237 C C . TYR A 1 280 ? 1.157 2.678 5.314 1.00 90.44 280 TYR A C 1
ATOM 2239 O O . TYR A 1 280 ? 0.879 1.501 5.079 1.00 90.44 280 TYR A O 1
ATOM 2247 N N . PHE A 1 281 ? 2.230 3.021 6.020 1.00 89.25 281 PHE A N 1
ATOM 2248 C CA . PHE A 1 281 ? 2.984 2.026 6.764 1.00 89.25 281 PHE A CA 1
ATOM 2249 C C . PHE A 1 281 ? 2.160 1.587 7.967 1.00 89.25 281 PHE A C 1
ATOM 2251 O O . PHE A 1 281 ? 1.886 2.372 8.875 1.00 89.25 281 PHE A O 1
ATOM 2258 N N . SER A 1 282 ? 1.779 0.312 8.000 1.00 82.81 282 SER A N 1
ATOM 2259 C CA . SER A 1 282 ? 1.250 -0.262 9.230 1.00 82.81 282 SER A CA 1
ATOM 2260 C C . SER A 1 282 ? 2.346 -0.172 10.298 1.00 82.81 282 SER A C 1
ATOM 2262 O O . SER A 1 282 ? 3.452 -0.669 10.043 1.00 82.81 282 SER A O 1
ATOM 2264 N N . PRO A 1 283 ? 2.087 0.419 11.479 1.00 84.75 283 PRO A N 1
ATOM 2265 C CA . PRO A 1 283 ? 3.067 0.397 12.552 1.00 84.75 283 PRO A CA 1
ATOM 2266 C C . PRO A 1 283 ? 3.445 -1.059 12.827 1.00 84.75 283 PRO A C 1
ATOM 2268 O O . PRO A 1 283 ? 2.574 -1.930 12.889 1.00 84.75 283 PRO A O 1
ATOM 2271 N N . ILE A 1 284 ? 4.743 -1.339 12.974 1.00 84.06 284 ILE A N 1
ATOM 2272 C CA . ILE A 1 284 ? 5.218 -2.679 13.331 1.00 84.06 284 ILE A CA 1
ATOM 2273 C C . ILE A 1 284 ? 4.827 -2.918 14.790 1.00 84.06 284 ILE A C 1
ATOM 2275 O O . ILE A 1 284 ? 5.593 -2.668 15.719 1.00 84.06 284 ILE A O 1
ATOM 2279 N N . VAL A 1 285 ? 3.597 -3.376 15.007 1.00 72.56 285 VAL A N 1
ATOM 2280 C CA . VAL A 1 285 ? 3.127 -3.772 16.328 1.00 72.56 285 VAL A CA 1
ATOM 2281 C C . VAL A 1 285 ? 3.664 -5.175 16.587 1.00 72.56 285 VAL A C 1
ATOM 2283 O O . VAL A 1 285 ? 3.030 -6.177 16.259 1.00 72.56 285 VAL A O 1
ATOM 2286 N N . ARG A 1 286 ? 4.866 -5.258 17.170 1.00 67.00 286 ARG A N 1
ATOM 2287 C CA . ARG A 1 286 ? 5.306 -6.480 17.850 1.00 67.00 286 ARG A CA 1
ATOM 2288 C C . ARG A 1 286 ? 4.357 -6.666 19.029 1.00 67.00 286 ARG A C 1
ATOM 2290 O O . ARG A 1 286 ? 4.468 -5.946 20.016 1.00 67.00 286 ARG A O 1
ATOM 2297 N N . ARG A 1 287 ? 3.368 -7.551 18.899 1.00 52.88 287 ARG A N 1
ATOM 2298 C CA . ARG A 1 287 ? 2.518 -7.921 20.039 1.00 52.88 287 ARG A CA 1
ATOM 2299 C C . ARG A 1 287 ? 3.438 -8.365 21.196 1.00 52.88 287 ARG A C 1
ATOM 2301 O O . ARG A 1 287 ? 4.388 -9.106 20.955 1.00 52.88 287 ARG A O 1
ATOM 2308 N N . PRO A 1 288 ? 3.154 -7.929 22.428 1.00 52.38 288 PRO A N 1
ATOM 2309 C CA . PRO A 1 288 ? 2.348 -8.755 23.305 1.00 52.38 288 PRO A CA 1
ATOM 2310 C C . PRO A 1 288 ? 0.884 -8.368 23.127 1.00 52.38 288 PRO A C 1
ATOM 2312 O O . PRO A 1 288 ? 0.552 -7.261 22.718 1.00 52.38 288 PRO A O 1
ATOM 2315 N N . HIS A 1 289 ? 0.014 -9.348 23.289 1.00 51.34 289 HIS A N 1
ATOM 2316 C CA . HIS A 1 289 ? -1.396 -9.320 22.933 1.00 51.34 289 HIS A CA 1
ATOM 2317 C C . HIS A 1 289 ? -2.161 -8.129 23.548 1.00 51.34 289 HIS A C 1
ATOM 2319 O O . HIS A 1 289 ? -2.688 -8.258 24.641 1.00 51.34 289 HIS A O 1
ATOM 2325 N N . GLN A 1 290 ? -2.265 -6.996 22.844 1.00 59.31 290 GLN A N 1
ATOM 2326 C CA . GLN A 1 290 ? -3.360 -6.037 23.022 1.00 59.31 290 GLN A CA 1
ATOM 2327 C C . GLN A 1 290 ? -3.755 -5.396 21.681 1.00 59.31 290 GLN A C 1
ATOM 2329 O O . GLN A 1 290 ? -2.881 -4.982 20.908 1.00 59.31 290 GLN A O 1
ATOM 2334 N N . PRO A 1 291 ? -5.058 -5.331 21.361 1.00 53.31 291 PRO A N 1
ATOM 2335 C CA . PRO A 1 291 ? -5.542 -4.619 20.189 1.00 53.31 291 PRO A CA 1
ATOM 2336 C C . PRO A 1 291 ? -5.422 -3.109 20.430 1.00 53.31 291 PRO A C 1
ATOM 2338 O O . PRO A 1 291 ? -6.118 -2.549 21.269 1.00 53.31 291 PRO A O 1
ATOM 2341 N N . LYS A 1 292 ? -4.534 -2.434 19.688 1.00 53.25 292 LYS A N 1
ATOM 2342 C CA . LYS A 1 292 ? -4.521 -0.965 19.644 1.00 53.25 292 LYS A CA 1
ATOM 2343 C C . LYS A 1 292 ? -5.788 -0.474 18.942 1.00 53.25 292 LYS A C 1
ATOM 2345 O O . LYS A 1 292 ? -6.136 -1.000 17.881 1.00 53.25 292 LYS A O 1
ATOM 2350 N N . GLY A 1 293 ? -6.440 0.509 19.567 1.00 55.56 293 GLY A N 1
ATOM 2351 C CA . GLY A 1 293 ? -7.691 1.128 19.141 1.00 55.56 293 GLY A CA 1
ATOM 2352 C C . GLY A 1 293 ? -7.711 1.429 17.648 1.00 55.56 293 GLY A C 1
ATOM 2353 O O . GLY A 1 293 ? -6.853 2.138 17.122 1.00 55.56 293 GLY A O 1
ATOM 2354 N N . ARG A 1 294 ? -8.684 0.831 16.964 1.00 49.03 294 ARG A N 1
ATOM 2355 C CA . ARG A 1 294 ? -9.053 1.204 15.601 1.00 49.03 294 ARG A CA 1
ATOM 2356 C C . ARG A 1 294 ? -9.817 2.523 15.688 1.00 49.03 294 ARG A C 1
ATOM 2358 O O . ARG A 1 294 ? -10.596 2.700 16.619 1.00 49.03 294 ARG A O 1
ATOM 2365 N N . HIS A 1 295 ? -9.592 3.422 14.731 1.00 40.06 295 HIS A N 1
ATOM 2366 C CA . HIS A 1 295 ? -10.437 4.604 14.552 1.00 40.06 295 HIS A CA 1
ATOM 2367 C C . HIS A 1 295 ? -11.913 4.171 14.546 1.00 40.06 295 HIS A C 1
ATOM 2369 O O . HIS A 1 295 ? -12.206 3.172 13.875 1.00 40.06 295 HIS A O 1
ATOM 2375 N N . PRO A 1 296 ? -12.804 4.850 15.293 1.00 49.56 296 PRO A N 1
ATOM 2376 C CA . PRO A 1 296 ? -14.199 4.456 15.380 1.00 49.56 296 PRO A CA 1
ATOM 2377 C C . PRO A 1 296 ? -14.811 4.589 13.989 1.00 49.56 296 PRO A C 1
ATOM 2379 O O . PRO A 1 296 ? -14.999 5.680 13.458 1.00 49.56 296 PRO A O 1
ATOM 2382 N N . PHE A 1 297 ? -15.041 3.442 13.360 1.00 47.09 297 PHE A N 1
ATOM 2383 C CA . PHE A 1 297 ? -16.020 3.339 12.301 1.00 47.09 297 PHE A CA 1
ATOM 2384 C C . PHE A 1 297 ? -17.364 3.520 13.005 1.00 47.09 297 PHE A C 1
ATOM 2386 O O . PHE A 1 297 ? -17.749 2.657 13.791 1.00 47.09 297 PHE A O 1
ATOM 2393 N N . VAL A 1 298 ? -18.017 4.658 12.787 1.00 43.00 298 VAL A N 1
ATOM 2394 C CA . VAL A 1 298 ? -19.356 4.912 13.318 1.00 43.00 298 VAL A CA 1
ATOM 2395 C C . VAL A 1 298 ? -20.342 4.343 12.302 1.00 43.00 298 VAL A C 1
ATOM 2397 O O . VAL A 1 298 ? -20.512 4.901 11.221 1.00 43.00 298 VAL A O 1
ATOM 2400 N N . PHE A 1 299 ? -20.908 3.169 12.592 1.00 47.38 299 PHE A N 1
ATOM 2401 C CA . PHE A 1 299 ? -22.070 2.677 11.845 1.00 47.38 299 PHE A CA 1
ATOM 2402 C C . PHE A 1 299 ? -23.273 3.591 12.141 1.00 47.38 299 PHE A C 1
ATOM 2404 O O . PHE A 1 299 ? -23.393 4.061 13.271 1.00 47.38 299 PHE A O 1
ATOM 2411 N N . PRO A 1 300 ? -24.192 3.814 11.187 1.00 47.34 300 PRO A N 1
ATOM 2412 C CA . PRO A 1 300 ? -25.537 4.271 11.533 1.00 47.34 300 PRO A CA 1
ATOM 2413 C C . PRO A 1 300 ? -26.115 3.310 12.592 1.00 47.34 300 PRO A C 1
ATOM 2415 O O . PRO A 1 300 ? -25.997 2.099 12.408 1.00 47.34 300 PRO A O 1
ATOM 2418 N N . GLU A 1 301 ? -26.663 3.833 13.698 1.00 66.06 301 GLU A N 1
ATOM 2419 C CA . GLU A 1 301 ? -27.132 3.080 14.890 1.00 66.06 301 GLU A CA 1
ATOM 2420 C C . GLU A 1 301 ? -26.031 2.512 15.815 1.00 66.06 301 GLU A C 1
ATOM 2422 O O . GLU A 1 301 ? -26.120 1.379 16.310 1.00 66.06 301 GLU A O 1
ATOM 2427 N N . MET A 1 302 ? -24.966 3.271 16.084 1.00 68.69 302 MET A N 1
ATOM 2428 C CA . MET A 1 302 ? -23.966 2.868 17.079 1.00 68.69 302 MET A CA 1
ATOM 2429 C C . MET A 1 302 ? -24.502 2.936 18.514 1.00 68.69 302 MET A C 1
ATOM 2431 O O . MET A 1 302 ? -25.345 3.760 18.858 1.00 68.69 302 MET A O 1
ATOM 2435 N N . MET A 1 303 ? -23.923 2.099 19.385 1.00 67.56 303 MET A N 1
ATOM 2436 C CA . MET A 1 303 ? -24.116 2.157 20.843 1.00 67.56 303 MET A CA 1
ATOM 2437 C C . MET A 1 303 ? -23.914 3.561 21.411 1.00 67.56 303 MET A C 1
ATOM 2439 O O . MET A 1 303 ? -24.561 3.906 22.384 1.00 67.56 303 MET A O 1
ATOM 2443 N N . GLU A 1 304 ? -23.050 4.372 20.805 1.00 70.88 304 GLU A N 1
ATOM 2444 C CA . GLU A 1 304 ? -22.718 5.718 21.277 1.00 70.88 304 GLU A CA 1
ATOM 2445 C C . GLU A 1 304 ? -23.798 6.768 20.965 1.00 70.88 304 GLU A C 1
ATOM 2447 O O . GLU A 1 304 ? -23.899 7.740 21.712 1.00 70.88 304 GLU A O 1
ATOM 2452 N N . ASP A 1 305 ? -24.626 6.544 19.939 1.00 78.19 305 ASP A N 1
ATOM 2453 C CA . ASP A 1 305 ? -25.679 7.476 19.502 1.00 78.19 305 ASP A CA 1
ATOM 2454 C C . ASP A 1 305 ? -27.051 7.158 20.127 1.00 78.19 305 ASP A C 1
ATOM 2456 O O . ASP A 1 305 ? -27.944 8.001 20.126 1.00 78.19 305 ASP A O 1
ATOM 2460 N N . MET A 1 306 ? -27.224 5.953 20.684 1.00 78.00 306 MET A N 1
ATOM 2461 C CA . MET A 1 306 ? -28.444 5.546 21.395 1.00 78.00 306 MET A CA 1
ATOM 2462 C C . MET A 1 306 ? -28.527 6.180 22.785 1.00 78.00 306 MET A C 1
ATOM 2464 O O . MET A 1 306 ? -27.502 6.426 23.435 1.00 78.00 306 MET A O 1
ATOM 2468 N N . THR A 1 307 ? -29.746 6.366 23.286 1.00 92.12 307 THR A N 1
ATOM 2469 C CA . THR A 1 307 ? -29.980 6.732 24.691 1.00 92.12 307 THR A CA 1
ATOM 2470 C C . THR A 1 307 ? -29.517 5.614 25.635 1.00 92.12 307 THR A C 1
ATOM 2472 O O . THR A 1 307 ? -29.303 4.470 25.227 1.00 92.12 307 THR A O 1
ATOM 2475 N N . LEU A 1 308 ? -29.300 5.931 26.914 1.00 88.19 308 LEU A N 1
ATOM 2476 C CA . LEU A 1 308 ? -28.753 4.968 27.880 1.00 88.19 308 LEU A CA 1
ATOM 2477 C C . LEU A 1 308 ? -29.681 3.746 28.053 1.00 88.19 308 LEU A C 1
ATOM 2479 O O . LEU A 1 308 ? -29.213 2.610 28.062 1.00 88.19 308 LEU A O 1
ATOM 2483 N N . THR A 1 309 ? -30.996 3.973 28.037 1.00 89.75 309 THR A N 1
ATOM 2484 C CA . THR A 1 309 ? -32.041 2.936 28.094 1.00 89.75 309 THR A CA 1
ATOM 2485 C C . THR A 1 309 ? -32.069 2.043 26.844 1.00 89.75 309 THR A C 1
ATOM 2487 O O . THR A 1 309 ? -32.208 0.820 26.934 1.00 89.75 309 THR A O 1
ATOM 2490 N N . GLU A 1 310 ? -31.885 2.618 25.656 1.00 88.69 310 GLU A N 1
ATOM 2491 C CA . GLU A 1 310 ? -31.790 1.874 24.391 1.00 88.69 310 GLU A CA 1
ATOM 2492 C C . GLU A 1 310 ? -30.521 1.010 24.319 1.00 88.69 310 GLU A C 1
ATOM 2494 O O . GLU A 1 310 ? -30.548 -0.109 23.805 1.00 88.69 310 GLU A O 1
ATOM 2499 N N . ARG A 1 311 ? -29.403 1.478 24.889 1.00 89.88 311 ARG A N 1
ATOM 2500 C CA . ARG A 1 311 ? -28.172 0.674 24.989 1.00 89.88 311 ARG A CA 1
ATOM 2501 C C . ARG A 1 311 ? -28.368 -0.539 25.879 1.00 89.88 311 ARG A C 1
ATOM 2503 O O . ARG A 1 311 ? -27.979 -1.638 25.490 1.00 89.88 311 ARG A O 1
ATOM 2510 N N . GLU A 1 312 ? -28.969 -0.350 27.051 1.00 90.81 312 GLU A N 1
ATOM 2511 C CA . GLU A 1 312 ? -29.228 -1.439 27.992 1.00 90.81 312 GLU A CA 1
ATOM 2512 C C . GLU A 1 312 ? -30.182 -2.476 27.403 1.00 90.81 312 GLU A C 1
ATOM 2514 O O . GLU A 1 312 ? -29.906 -3.672 27.475 1.00 90.81 312 GLU A O 1
ATOM 2519 N N . SER A 1 313 ? -31.274 -2.036 26.773 1.00 93.69 313 SER A N 1
ATOM 2520 C CA . SER A 1 313 ? -32.225 -2.942 26.118 1.00 93.69 313 SER A CA 1
ATOM 2521 C C . SER A 1 313 ? -31.586 -3.702 24.954 1.00 93.69 313 SER A C 1
ATOM 2523 O O . SER A 1 313 ? -31.749 -4.919 24.858 1.00 93.69 313 SER A O 1
ATOM 2525 N N . ARG A 1 314 ? -30.767 -3.044 24.123 1.00 90.19 314 ARG A N 1
ATOM 2526 C CA . ARG A 1 314 ? -30.007 -3.721 23.063 1.00 90.19 314 ARG A CA 1
ATOM 2527 C C . ARG A 1 314 ? -28.980 -4.701 23.624 1.00 90.19 314 ARG A C 1
ATOM 2529 O O . ARG A 1 314 ? -28.817 -5.786 23.072 1.00 90.19 314 ARG A O 1
ATOM 2536 N N . GLN A 1 315 ? -28.278 -4.344 24.698 1.00 89.56 315 GLN A N 1
ATOM 2537 C CA . GLN A 1 315 ? -27.295 -5.226 25.325 1.00 89.56 315 GLN A CA 1
ATOM 2538 C C . GLN A 1 315 ? -27.969 -6.444 25.963 1.00 89.56 315 GLN A C 1
ATOM 2540 O O . GLN A 1 315 ? -27.482 -7.558 25.773 1.00 89.56 315 GLN A O 1
ATOM 2545 N N . LYS A 1 316 ? -29.123 -6.259 26.620 1.00 95.00 316 LYS A N 1
ATOM 2546 C CA . LYS A 1 316 ? -29.984 -7.353 27.093 1.00 95.00 316 LYS A CA 1
ATOM 2547 C C . LYS A 1 316 ? -30.410 -8.254 25.937 1.00 95.00 316 LYS A C 1
ATOM 2549 O O . LYS A 1 316 ? -30.135 -9.444 25.991 1.00 95.00 316 LYS A O 1
ATOM 2554 N N . TYR A 1 317 ? -30.932 -7.690 24.847 1.00 93.25 317 TYR A N 1
ATOM 2555 C CA . TYR A 1 317 ? -31.313 -8.454 23.654 1.00 93.25 317 TYR A CA 1
ATOM 2556 C C . TYR A 1 317 ? -30.146 -9.262 23.063 1.00 93.25 317 TYR A C 1
ATOM 2558 O O . TYR A 1 317 ? -30.293 -10.445 22.752 1.00 93.25 317 TYR A O 1
ATOM 2566 N N . LEU A 1 318 ? -28.962 -8.655 22.925 1.00 91.25 318 LEU A N 1
ATOM 2567 C CA . LEU A 1 318 ? -27.770 -9.343 22.421 1.00 91.25 318 LEU A CA 1
ATOM 2568 C C . LEU A 1 318 ? -27.310 -10.460 23.365 1.00 91.25 318 LEU A C 1
ATOM 2570 O O . LEU A 1 318 ? -26.880 -11.515 22.899 1.00 91.25 318 LEU A O 1
ATOM 2574 N N . ASN A 1 319 ? -27.403 -10.244 24.675 1.00 91.94 319 ASN A N 1
ATOM 2575 C CA . ASN A 1 319 ? -27.080 -11.253 25.675 1.00 91.94 319 ASN A CA 1
ATOM 2576 C C . ASN A 1 319 ? -28.095 -12.399 25.699 1.00 91.94 319 ASN A C 1
ATOM 2578 O O . ASN A 1 319 ? -27.682 -13.549 25.778 1.00 91.94 319 ASN A O 1
ATOM 2582 N N . GLU A 1 320 ? -29.388 -12.119 25.571 1.00 94.69 320 GLU A N 1
ATOM 2583 C CA . GLU A 1 320 ? -30.441 -13.138 25.503 1.00 94.69 320 GLU A CA 1
ATOM 2584 C C . GLU A 1 320 ? -30.359 -13.956 24.207 1.00 94.69 320 GLU A C 1
ATOM 2586 O O . GLU A 1 320 ? -30.505 -15.175 24.234 1.00 94.69 320 GLU A O 1
ATOM 2591 N N . THR A 1 321 ? -30.064 -13.302 23.078 1.00 95.94 321 THR A N 1
ATOM 2592 C CA . THR A 1 321 ? -30.020 -13.946 21.754 1.00 95.94 321 THR A CA 1
ATOM 2593 C C . THR A 1 321 ? -28.716 -14.712 21.516 1.00 95.94 321 THR A C 1
ATOM 2595 O O . THR A 1 321 ? -28.726 -15.789 20.921 1.00 95.94 321 THR A O 1
ATOM 2598 N N . PHE A 1 322 ? -27.575 -14.155 21.939 1.00 93.31 322 PHE A N 1
ATOM 2599 C CA . PHE A 1 322 ? -26.244 -14.674 21.591 1.00 93.31 322 PHE A CA 1
ATOM 2600 C C . PHE A 1 322 ? -25.396 -15.103 22.792 1.00 93.31 322 PHE A C 1
ATOM 2602 O O . PHE A 1 322 ? -24.283 -15.591 22.590 1.00 93.31 322 PHE A O 1
ATOM 2609 N N . TYR A 1 323 ? -25.875 -14.919 24.025 1.00 93.88 323 TYR A N 1
ATOM 2610 C CA . TYR A 1 323 ? -25.164 -15.296 25.252 1.00 93.88 323 TYR A CA 1
ATOM 2611 C C . TYR A 1 323 ? -23.741 -14.710 25.334 1.00 93.88 323 TYR A C 1
ATOM 2613 O O . TYR A 1 323 ? -22.795 -15.391 25.739 1.00 93.88 323 TYR A O 1
ATOM 2621 N N . LEU A 1 324 ? -23.560 -13.443 24.927 1.00 89.56 324 LEU A N 1
ATOM 2622 C CA . LEU A 1 324 ? -22.232 -12.816 24.836 1.00 89.56 324 LEU A CA 1
ATOM 2623 C C . LEU A 1 324 ? -21.496 -12.816 26.180 1.00 89.56 324 LEU A C 1
ATOM 2625 O O . LEU A 1 324 ? -20.311 -13.156 26.217 1.00 89.56 324 LEU A O 1
ATOM 2629 N N . ASP A 1 325 ? -22.189 -12.506 27.275 1.00 90.00 325 ASP A N 1
ATOM 2630 C CA . ASP A 1 325 ? -21.598 -12.518 28.618 1.00 90.00 325 ASP A CA 1
ATOM 2631 C C . ASP A 1 325 ? -21.091 -13.905 29.024 1.00 90.00 325 ASP A C 1
ATOM 2633 O O . ASP A 1 325 ? -19.986 -14.036 29.562 1.00 90.00 325 ASP A O 1
ATOM 2637 N N . PHE A 1 326 ? -21.850 -14.954 28.696 1.00 92.06 326 PHE A N 1
ATOM 2638 C CA . PHE A 1 326 ? -21.444 -16.335 28.935 1.00 92.06 326 PHE A CA 1
ATOM 2639 C C . PHE A 1 326 ? -20.195 -16.692 28.116 1.00 92.06 326 PHE A C 1
ATOM 2641 O O . PHE A 1 326 ? -19.207 -17.164 28.675 1.00 92.06 326 PHE A O 1
ATOM 2648 N N . LEU A 1 327 ? -20.170 -16.373 26.817 1.00 91.56 327 LEU A N 1
ATOM 2649 C CA . LEU A 1 327 ? -19.015 -16.634 25.946 1.00 91.56 327 LEU A CA 1
ATOM 2650 C C . LEU A 1 327 ? -17.759 -15.861 26.370 1.00 91.56 327 LEU A C 1
ATOM 2652 O O . LEU A 1 327 ? -16.638 -16.367 26.264 1.00 91.56 327 LEU A O 1
ATOM 2656 N N . LEU A 1 328 ? -17.919 -14.622 26.837 1.00 85.75 328 LEU A N 1
ATOM 2657 C CA . LEU A 1 328 ? -16.819 -13.809 27.351 1.00 85.75 328 LEU A CA 1
ATOM 2658 C C . LEU A 1 328 ? -16.267 -14.382 28.656 1.00 85.75 328 LEU A C 1
ATOM 2660 O O . LEU A 1 328 ? -15.042 -14.417 28.828 1.00 85.75 328 LEU A O 1
ATOM 2664 N N . LYS A 1 329 ? -17.147 -14.853 29.546 1.00 87.25 329 LYS A N 1
ATOM 2665 C CA . LYS A 1 329 ? -16.770 -15.561 30.772 1.00 87.25 329 LYS A CA 1
ATOM 2666 C C . LYS A 1 329 ? -16.014 -16.848 30.443 1.00 87.25 329 LYS A C 1
ATOM 2668 O O . LYS A 1 329 ? -14.883 -17.001 30.901 1.00 87.25 329 LYS A O 1
ATOM 2673 N N . ASP A 1 330 ? -16.549 -17.684 29.558 1.00 85.94 330 ASP A N 1
ATOM 2674 C CA . ASP A 1 330 ? -15.924 -18.935 29.117 1.00 85.94 330 ASP A CA 1
ATOM 2675 C C . ASP A 1 330 ? -14.564 -18.708 28.453 1.00 85.94 330 ASP A C 1
ATOM 2677 O O . ASP A 1 330 ? -13.584 -19.376 28.786 1.00 85.94 330 ASP A O 1
ATOM 2681 N N . ARG A 1 331 ? -14.447 -17.722 27.551 1.00 84.50 331 ARG A N 1
ATOM 2682 C CA . ARG A 1 331 ? -13.162 -17.369 26.923 1.00 84.50 331 ARG A CA 1
ATOM 2683 C C . ARG A 1 331 ? -12.147 -16.917 27.967 1.00 84.50 331 ARG A C 1
ATOM 2685 O O . ARG A 1 331 ? -10.975 -17.288 27.878 1.00 84.50 331 ARG A O 1
ATOM 2692 N N . ARG A 1 332 ? -12.573 -16.108 28.940 1.00 78.56 332 ARG A N 1
ATOM 2693 C CA . ARG A 1 332 ? -11.709 -15.636 30.027 1.00 78.56 332 ARG A CA 1
ATOM 2694 C C . ARG A 1 332 ? -11.246 -16.806 30.892 1.00 78.56 332 ARG A C 1
ATOM 2696 O O . ARG A 1 332 ? -10.056 -16.905 31.178 1.00 78.56 332 ARG A O 1
ATOM 2703 N N . GLU A 1 333 ? -12.144 -17.715 31.255 1.00 80.06 333 GLU A N 1
ATOM 2704 C CA . GLU A 1 333 ? -11.802 -18.926 32.001 1.00 80.06 333 GLU A CA 1
ATOM 2705 C C . GLU A 1 333 ? -10.854 -19.834 31.216 1.00 80.06 333 GLU A C 1
ATOM 2707 O O . GLU A 1 333 ? -9.841 -20.273 31.756 1.00 80.06 333 GLU A O 1
ATOM 2712 N N . ALA A 1 334 ? -11.123 -20.073 29.932 1.00 78.81 334 ALA A N 1
ATOM 2713 C CA . ALA A 1 334 ? -10.255 -20.847 29.052 1.00 78.81 334 ALA A CA 1
ATOM 2714 C C . ALA A 1 334 ? -8.863 -20.212 28.930 1.00 78.81 334 ALA A C 1
ATOM 2716 O O . ALA A 1 334 ? -7.857 -20.921 28.946 1.00 78.81 334 ALA A O 1
ATOM 2717 N N . GLN A 1 335 ? -8.783 -18.879 28.878 1.00 76.44 335 GLN A N 1
ATOM 2718 C CA . GLN A 1 335 ? -7.512 -18.164 28.883 1.00 76.44 335 GLN A CA 1
ATOM 2719 C C . GLN A 1 335 ? -6.756 -18.386 30.200 1.00 76.44 335 GLN A C 1
ATOM 2721 O O . GLN A 1 335 ? -5.573 -18.723 30.158 1.00 76.44 335 GLN A O 1
ATOM 2726 N N . VAL A 1 336 ? -7.430 -18.283 31.352 1.00 74.56 336 VAL A N 1
ATOM 2727 C CA . VAL A 1 336 ? -6.836 -18.572 32.672 1.00 74.56 336 VAL A CA 1
ATOM 2728 C C . VAL A 1 336 ? -6.347 -20.023 32.760 1.00 74.56 336 VAL A C 1
ATOM 2730 O O . VAL A 1 336 ? -5.232 -20.252 33.231 1.00 74.56 336 VAL A O 1
ATOM 2733 N N . ARG A 1 337 ? -7.122 -20.989 32.240 1.00 71.44 337 ARG A N 1
ATOM 2734 C CA . ARG A 1 337 ? -6.723 -22.406 32.143 1.00 71.44 337 ARG A CA 1
ATOM 2735 C C . ARG A 1 337 ? -5.486 -22.582 31.242 1.00 71.44 337 ARG A C 1
ATOM 2737 O O . ARG A 1 337 ? -4.528 -23.231 31.642 1.00 71.44 337 ARG A O 1
ATOM 2744 N N . SER A 1 338 ? -5.471 -21.956 30.060 1.00 69.94 338 SER A N 1
ATOM 2745 C CA . SER A 1 338 ? -4.392 -22.068 29.056 1.00 69.94 338 SER A CA 1
ATOM 2746 C C . SER A 1 338 ? -3.060 -21.458 29.493 1.00 69.94 338 SER A C 1
ATOM 2748 O O . SER A 1 338 ? -2.000 -21.933 29.095 1.00 69.94 338 SER A O 1
ATOM 2750 N N . LEU A 1 339 ? -3.100 -20.431 30.346 1.00 73.50 339 LEU A N 1
ATOM 2751 C CA . LEU A 1 339 ? -1.906 -19.799 30.908 1.00 73.50 339 LEU A CA 1
ATOM 2752 C C . LEU A 1 339 ? -1.238 -20.670 31.983 1.00 73.50 339 LEU A C 1
ATOM 2754 O O . LEU A 1 339 ? -0.268 -20.237 32.600 1.00 73.50 339 LEU A O 1
ATOM 2758 N N . GLY A 1 340 ? -1.744 -21.886 32.221 1.00 58.91 340 GLY A N 1
ATOM 2759 C CA . GLY A 1 340 ? -1.149 -22.825 33.163 1.00 58.91 340 GLY A CA 1
ATOM 2760 C C . GLY A 1 340 ? -1.264 -22.360 34.612 1.00 58.91 340 GLY A C 1
ATOM 2761 O O . GLY A 1 340 ? -0.577 -22.901 35.476 1.00 58.91 340 GLY A O 1
ATOM 2762 N N . ILE A 1 341 ? -2.153 -21.400 34.907 1.00 58.12 341 ILE A N 1
ATOM 2763 C CA . ILE A 1 341 ? -2.549 -21.048 36.277 1.00 58.12 341 ILE A CA 1
ATOM 2764 C C . ILE A 1 341 ? -3.503 -22.145 36.773 1.00 58.12 341 ILE A C 1
ATOM 2766 O O . ILE A 1 341 ? -4.662 -21.909 37.110 1.00 58.12 341 ILE A O 1
ATOM 2770 N N . HIS A 1 342 ? -3.038 -23.391 36.750 1.00 51.66 342 HIS A N 1
ATOM 2771 C CA . HIS A 1 342 ? -3.737 -24.493 37.374 1.00 51.66 342 HIS A CA 1
ATOM 2772 C C . HIS A 1 342 ? -3.720 -24.246 38.880 1.00 51.66 342 HIS A C 1
ATOM 2774 O O . HIS A 1 342 ? -2.662 -24.097 39.490 1.00 51.66 342 HIS A O 1
ATOM 2780 N N . ALA A 1 343 ? -4.903 -24.264 39.490 1.00 52.75 343 ALA A N 1
ATOM 2781 C CA . ALA A 1 343 ? -5.122 -24.252 40.935 1.00 52.75 343 ALA A CA 1
ATOM 2782 C C . ALA A 1 343 ? -4.520 -25.478 41.673 1.00 52.75 343 ALA A C 1
ATOM 2784 O O . ALA A 1 343 ? -4.908 -25.763 42.797 1.00 52.75 343 ALA A O 1
ATOM 2785 N N . GLY A 1 344 ? -3.591 -26.209 41.043 1.00 48.44 344 GLY A N 1
ATOM 2786 C CA . GLY A 1 344 ? -2.966 -27.430 41.545 1.00 48.44 344 GLY A CA 1
ATOM 2787 C C . GLY A 1 344 ? -1.501 -27.288 41.971 1.00 48.44 344 GLY A C 1
ATOM 2788 O O . GLY A 1 344 ? -0.947 -28.259 42.479 1.00 48.44 344 GLY A O 1
ATOM 2789 N N . TRP A 1 345 ? -0.856 -26.117 41.835 1.00 46.94 345 TRP A N 1
ATOM 2790 C CA . TRP A 1 345 ? 0.409 -25.876 42.548 1.00 46.94 345 TRP A CA 1
ATOM 2791 C C . TRP A 1 345 ? 0.096 -25.504 44.001 1.00 46.94 345 TRP A C 1
ATOM 2793 O O . TRP A 1 345 ? 0.087 -24.340 44.402 1.00 46.94 345 TRP A O 1
ATOM 2803 N N . ASN A 1 346 ? -0.182 -26.538 44.791 1.00 51.66 346 ASN A N 1
ATOM 2804 C CA . ASN A 1 346 ? -0.217 -26.479 46.242 1.00 51.66 346 ASN A CA 1
ATOM 2805 C C . ASN A 1 346 ? 1.146 -26.000 46.756 1.00 51.66 346 ASN A C 1
ATOM 2807 O O . ASN A 1 346 ? 2.149 -26.697 46.627 1.00 51.66 346 ASN A O 1
ATOM 2811 N N . GLY A 1 347 ? 1.181 -24.799 47.327 1.00 46.84 347 GLY A N 1
ATOM 2812 C CA . GLY A 1 347 ? 2.344 -24.286 48.045 1.00 46.84 347 GLY A CA 1
ATOM 2813 C C . GLY A 1 347 ? 2.684 -22.853 47.668 1.00 46.84 347 GLY A C 1
ATOM 2814 O O . GLY A 1 347 ? 3.606 -22.624 46.897 1.00 46.84 347 GLY A O 1
ATOM 2815 N N . ARG A 1 348 ? 1.986 -21.899 48.301 1.00 50.31 348 ARG A N 1
ATOM 2816 C CA . ARG A 1 348 ? 2.195 -20.437 48.241 1.00 50.31 348 ARG A CA 1
ATOM 2817 C C . ARG A 1 348 ? 1.561 -19.717 47.046 1.00 50.31 348 ARG A C 1
ATOM 2819 O O . ARG A 1 348 ? 2.233 -19.053 46.264 1.00 50.31 348 ARG A O 1
ATOM 2826 N N . VAL A 1 349 ? 0.228 -19.703 47.012 1.00 49.78 349 VAL A N 1
ATOM 2827 C CA . VAL A 1 349 ? -0.509 -18.568 46.433 1.00 49.78 349 VAL A CA 1
ATOM 2828 C C . VAL A 1 349 ? -0.350 -17.388 47.399 1.00 49.78 349 VAL A C 1
ATOM 2830 O O . VAL A 1 349 ? -1.158 -17.157 48.291 1.00 49.78 349 VAL A O 1
ATOM 2833 N N . THR A 1 350 ? 0.771 -16.684 47.285 1.00 54.03 350 THR A N 1
ATOM 2834 C CA . THR A 1 350 ? 1.080 -15.469 48.041 1.00 54.03 350 THR A CA 1
ATOM 2835 C C . THR A 1 350 ? 0.172 -14.327 47.586 1.00 54.03 350 THR A C 1
ATOM 2837 O O . THR A 1 350 ? 0.371 -13.792 46.502 1.00 54.03 350 THR A O 1
ATOM 2840 N N . GLY A 1 351 ? -0.815 -13.953 48.411 1.00 56.91 351 GLY A N 1
ATOM 2841 C CA . GLY A 1 351 ? -1.424 -12.613 48.555 1.00 56.91 351 GLY A CA 1
ATOM 2842 C C . GLY A 1 351 ? -2.145 -11.960 47.362 1.00 56.91 351 GLY A C 1
ATOM 2843 O O . GLY A 1 351 ? -3.191 -11.350 47.540 1.00 56.91 351 GLY A O 1
ATOM 2844 N N . LYS A 1 352 ? -1.646 -12.078 46.132 1.00 53.34 352 LYS A N 1
ATOM 2845 C CA . LYS A 1 352 ? -2.077 -11.282 44.975 1.00 53.34 352 LYS A CA 1
ATOM 2846 C C . LYS A 1 352 ? -3.474 -11.608 44.461 1.00 53.34 352 LYS A C 1
ATOM 2848 O O . LYS A 1 352 ? -4.145 -10.711 43.966 1.00 53.34 352 LYS A O 1
ATOM 2853 N N . LYS A 1 353 ? -3.919 -12.864 44.565 1.00 54.88 353 LYS A N 1
ATOM 2854 C CA . LYS A 1 353 ? -5.268 -13.251 44.122 1.00 54.88 353 LYS A CA 1
ATOM 2855 C C . LYS A 1 353 ? -6.340 -12.709 45.075 1.00 54.88 353 LYS A C 1
ATOM 2857 O O . LYS A 1 353 ? -7.333 -12.172 44.607 1.00 54.88 353 LYS A O 1
ATOM 2862 N N . ASN A 1 354 ? -6.070 -12.738 46.383 1.00 67.50 354 ASN A N 1
ATOM 2863 C CA . ASN A 1 354 ? -6.940 -12.119 47.384 1.00 67.50 354 ASN A CA 1
ATOM 2864 C C . ASN A 1 354 ? -6.943 -10.595 47.249 1.00 67.50 354 ASN A C 1
ATOM 2866 O O . ASN A 1 354 ? -7.999 -9.997 47.323 1.00 67.50 354 ASN A O 1
ATOM 2870 N N . ILE A 1 355 ? -5.801 -9.962 46.954 1.00 70.50 355 ILE A N 1
ATOM 2871 C CA . ILE A 1 355 ? -5.758 -8.506 46.737 1.00 70.50 355 ILE A CA 1
ATOM 2872 C C . ILE A 1 355 ? -6.598 -8.090 45.521 1.00 70.50 355 ILE A C 1
ATOM 2874 O O . ILE A 1 355 ? -7.297 -7.089 45.591 1.00 70.50 355 ILE A O 1
ATOM 2878 N N . LEU A 1 356 ? -6.552 -8.842 44.415 1.00 67.69 356 LEU A N 1
ATOM 2879 C CA . LEU A 1 356 ? -7.348 -8.521 43.224 1.00 67.69 356 LEU A CA 1
ATOM 2880 C C . LEU A 1 356 ? -8.847 -8.766 43.421 1.00 67.69 356 LEU A C 1
ATOM 2882 O O . LEU A 1 356 ? -9.636 -8.007 42.871 1.00 67.69 356 LEU A O 1
ATOM 2886 N N . ASN A 1 357 ? -9.228 -9.793 44.183 1.00 69.69 357 ASN A N 1
ATOM 2887 C CA . ASN A 1 357 ? -10.631 -10.034 44.520 1.00 69.69 357 ASN A CA 1
ATOM 2888 C C . ASN A 1 357 ? -11.136 -8.973 45.507 1.00 69.69 357 ASN A C 1
ATOM 2890 O O . ASN A 1 357 ? -12.096 -8.290 45.192 1.00 69.69 357 ASN A O 1
ATOM 2894 N N . ASN A 1 358 ? -10.396 -8.699 46.586 1.00 74.81 358 ASN A N 1
ATOM 2895 C CA . ASN A 1 358 ? -10.748 -7.652 47.548 1.00 74.81 358 ASN A CA 1
ATOM 2896 C C . ASN A 1 358 ? -10.818 -6.262 46.895 1.00 74.81 358 ASN A C 1
ATOM 2898 O O . ASN A 1 358 ? -11.679 -5.467 47.236 1.00 74.81 358 ASN A O 1
ATOM 2902 N N . ALA A 1 359 ? -9.924 -5.941 45.952 1.00 71.31 359 ALA A N 1
ATOM 2903 C CA . ALA A 1 359 ? -9.983 -4.670 45.226 1.00 71.31 359 ALA A CA 1
ATOM 2904 C C . ALA A 1 359 ? -11.212 -4.566 44.312 1.00 71.31 359 ALA A C 1
ATOM 2906 O O . ALA A 1 359 ? -11.635 -3.458 44.002 1.00 71.31 359 ALA A O 1
ATOM 2907 N N . ARG A 1 360 ? -11.753 -5.702 43.863 1.00 70.88 360 ARG A N 1
ATOM 2908 C CA . ARG A 1 360 ? -12.969 -5.763 43.056 1.00 70.88 360 ARG A CA 1
ATOM 2909 C C . ARG A 1 360 ? -14.202 -5.604 43.936 1.00 70.88 360 ARG A C 1
ATOM 2911 O O . ARG A 1 360 ? -14.987 -4.710 43.670 1.00 70.88 360 ARG A O 1
ATOM 2918 N N . ASP A 1 361 ? -14.264 -6.352 45.034 1.00 78.31 361 ASP A N 1
ATOM 2919 C CA . ASP A 1 361 ? -15.338 -6.250 46.025 1.00 78.31 361 ASP A CA 1
ATOM 2920 C C . ASP A 1 361 ? -15.433 -4.810 46.575 1.00 78.31 361 ASP A C 1
ATOM 2922 O O . ASP A 1 361 ? -16.512 -4.239 46.663 1.00 78.31 361 ASP A O 1
ATOM 2926 N N . LEU A 1 362 ? -14.291 -4.151 46.821 1.00 83.81 362 LEU A N 1
ATOM 2927 C CA . LEU A 1 362 ? -14.244 -2.742 47.239 1.00 83.81 362 LEU A CA 1
ATOM 2928 C C . LEU A 1 362 ? -14.682 -1.740 46.156 1.00 83.81 362 LEU A C 1
ATOM 2930 O O . LEU A 1 362 ? -15.112 -0.637 46.495 1.00 83.81 362 LEU A O 1
ATOM 2934 N N . LEU A 1 363 ? -14.510 -2.063 44.870 1.00 80.69 363 LEU A N 1
ATOM 2935 C CA . LEU A 1 363 ? -15.005 -1.220 43.777 1.00 80.69 363 LEU A CA 1
ATOM 2936 C C . LEU A 1 363 ? -16.518 -1.368 43.638 1.00 80.69 363 LEU A C 1
ATOM 2938 O O . LEU A 1 363 ? -17.195 -0.349 43.553 1.00 80.69 363 LEU A O 1
ATOM 2942 N N . ASP A 1 364 ? -17.022 -2.598 43.709 1.00 78.75 364 ASP A N 1
ATOM 2943 C CA . ASP A 1 364 ? -18.451 -2.901 43.636 1.00 78.75 364 ASP A CA 1
ATOM 2944 C C . ASP A 1 364 ? -19.192 -2.242 44.824 1.00 78.75 364 ASP A C 1
ATOM 2946 O O . ASP A 1 364 ? -20.141 -1.486 44.620 1.00 78.75 364 ASP A O 1
ATOM 2950 N N . GLU A 1 365 ? -18.669 -2.363 46.054 1.00 86.19 365 GLU A N 1
ATOM 2951 C CA . GLU A 1 365 ? -19.206 -1.662 47.236 1.00 86.19 365 GLU A CA 1
ATOM 2952 C C . GLU A 1 365 ? -19.177 -0.129 47.102 1.00 86.19 365 GLU A C 1
ATOM 2954 O O . GLU A 1 365 ? -20.007 0.578 47.681 1.00 86.19 365 GLU A O 1
ATOM 2959 N N . ARG A 1 366 ? -18.176 0.426 46.407 1.00 90.19 366 ARG A N 1
ATOM 2960 C CA . ARG A 1 366 ? -18.078 1.875 46.188 1.00 90.19 366 ARG A CA 1
ATOM 2961 C C . ARG A 1 366 ? -19.107 2.341 45.165 1.00 90.19 366 ARG A C 1
ATOM 2963 O O . ARG A 1 366 ? -19.648 3.431 45.332 1.00 90.19 366 ARG A O 1
ATOM 2970 N N . GLU A 1 367 ? -19.331 1.561 44.115 1.00 83.75 367 GLU A N 1
ATOM 2971 C CA . GLU A 1 367 ? -20.330 1.858 43.091 1.00 83.75 367 GLU A CA 1
ATOM 2972 C C . GLU A 1 367 ? -21.745 1.789 43.672 1.00 83.75 367 GLU A C 1
ATOM 2974 O O . GLU A 1 367 ? -22.496 2.742 43.485 1.00 83.75 367 GLU A O 1
ATOM 2979 N N . GLU A 1 368 ? -22.068 0.776 44.484 1.00 86.81 368 GLU A N 1
ATOM 2980 C CA . GLU A 1 368 ? -23.352 0.702 45.204 1.00 86.81 368 GLU A CA 1
ATOM 2981 C C . GLU A 1 368 ? -23.573 1.922 46.107 1.00 86.81 368 GLU A C 1
ATOM 2983 O O . GLU A 1 368 ? -24.598 2.593 46.011 1.00 86.81 368 GLU A O 1
ATOM 2988 N N . LYS A 1 369 ? -22.567 2.308 46.905 1.00 86.31 369 LYS A N 1
ATOM 2989 C CA . LYS A 1 369 ? -22.655 3.507 47.759 1.00 86.31 369 LYS A CA 1
ATOM 2990 C C . LYS A 1 369 ? -22.839 4.799 46.967 1.00 86.31 369 LYS A C 1
ATOM 2992 O O . LYS A 1 369 ? -23.430 5.745 47.481 1.00 86.31 369 LYS A O 1
ATOM 2997 N N . LEU A 1 370 ? -22.290 4.883 45.754 1.00 84.88 370 LEU A N 1
ATOM 2998 C CA . LEU A 1 370 ? -22.482 6.045 44.887 1.00 84.88 370 LEU A CA 1
ATOM 2999 C C . LEU A 1 370 ? -23.896 6.079 44.310 1.00 84.88 370 LEU A C 1
ATOM 3001 O O . LEU A 1 370 ? -24.475 7.160 44.265 1.00 84.88 370 LEU A O 1
ATOM 3005 N N . VAL A 1 371 ? -24.450 4.931 43.918 1.00 81.56 371 VAL A N 1
ATOM 3006 C CA . VAL A 1 371 ? -25.845 4.825 43.467 1.00 81.56 371 VAL A CA 1
ATOM 3007 C C . VAL A 1 371 ? -26.793 5.217 44.600 1.00 81.56 371 VAL A C 1
ATOM 3009 O O . VAL A 1 371 ? -27.582 6.140 44.419 1.00 81.56 371 VAL A O 1
ATOM 3012 N N . ASP A 1 372 ? -26.622 4.651 45.798 1.00 84.44 372 ASP A N 1
ATOM 3013 C CA . ASP A 1 372 ? -27.429 4.996 46.977 1.00 84.44 372 ASP A CA 1
ATOM 3014 C C . ASP A 1 372 ? -27.328 6.489 47.333 1.00 84.44 372 ASP A C 1
ATOM 3016 O O . ASP A 1 372 ? -28.318 7.135 47.688 1.00 84.44 372 ASP A O 1
ATOM 3020 N N . ALA A 1 373 ? -26.129 7.073 47.227 1.00 82.56 373 ALA A N 1
ATOM 3021 C CA . ALA A 1 373 ? -25.927 8.498 47.466 1.00 82.56 373 ALA A CA 1
ATOM 3022 C C . ALA A 1 373 ? -26.606 9.368 46.397 1.00 82.56 373 ALA A C 1
ATOM 3024 O O . ALA A 1 373 ? -27.159 10.417 46.729 1.00 82.56 373 ALA A O 1
ATOM 3025 N N . MET A 1 374 ? -26.581 8.952 45.129 1.00 80.44 374 MET A N 1
ATOM 3026 C CA . MET A 1 374 ? -27.264 9.662 44.047 1.00 80.44 374 MET A CA 1
ATOM 3027 C C . MET A 1 374 ? -28.785 9.573 44.196 1.00 80.44 374 MET A C 1
ATOM 3029 O O . MET A 1 374 ? -29.451 10.604 44.107 1.00 80.44 374 MET A O 1
ATOM 3033 N N . ASP A 1 375 ? -29.323 8.401 44.528 1.00 78.88 375 ASP A N 1
ATOM 3034 C CA . ASP A 1 375 ? -30.752 8.213 44.790 1.00 78.88 375 ASP A CA 1
ATOM 3035 C C . ASP A 1 375 ? -31.210 9.008 46.022 1.00 78.88 375 ASP A C 1
ATOM 3037 O O . ASP A 1 375 ? -32.296 9.595 46.035 1.00 78.88 375 ASP A O 1
ATOM 3041 N N . GLY A 1 376 ? -30.364 9.115 47.050 1.00 78.12 376 GLY A N 1
ATOM 3042 C CA . GLY A 1 376 ? -30.609 9.976 48.207 1.00 78.12 376 GLY A CA 1
ATOM 3043 C C . GLY A 1 376 ? -30.672 11.467 47.854 1.00 78.12 376 GLY A C 1
ATOM 3044 O O . GLY A 1 376 ? -31.517 12.189 48.386 1.00 78.12 376 GLY A O 1
ATOM 3045 N N . VAL A 1 377 ? -29.821 11.938 46.937 1.00 78.44 377 VAL A N 1
ATOM 3046 C CA . VAL A 1 377 ? -29.817 13.338 46.473 1.00 78.44 377 VAL A CA 1
ATOM 3047 C C . VAL A 1 377 ? -31.053 13.653 45.632 1.00 78.44 377 VAL A C 1
ATOM 3049 O O . VAL A 1 377 ? -31.656 14.709 45.827 1.00 78.44 377 VAL A O 1
ATOM 3052 N N . VAL A 1 378 ? -31.467 12.740 44.749 1.00 76.00 378 VAL A N 1
ATOM 3053 C CA . VAL A 1 378 ? -32.687 12.899 43.938 1.00 76.00 378 VAL A CA 1
ATOM 3054 C C . VAL A 1 378 ? -33.920 12.999 44.843 1.00 76.00 378 VAL A C 1
ATOM 3056 O O . VAL A 1 378 ? -34.678 13.962 44.752 1.00 76.00 378 VAL A O 1
ATOM 3059 N N . ASN A 1 379 ? -34.051 12.100 45.822 1.00 73.00 379 ASN A N 1
ATOM 3060 C CA . ASN A 1 379 ? -35.172 12.121 46.768 1.00 73.00 379 ASN A CA 1
ATOM 3061 C C . ASN A 1 379 ? -35.165 13.330 47.725 1.00 73.00 379 ASN A C 1
ATOM 3063 O O . ASN A 1 379 ? -36.212 13.708 48.255 1.00 73.00 379 ASN A O 1
ATOM 3067 N N . HIS A 1 380 ? -34.002 13.937 47.987 1.00 70.94 380 HIS A N 1
ATOM 3068 C CA . HIS A 1 380 ? -33.916 15.156 48.794 1.00 70.94 380 HIS A CA 1
ATOM 3069 C C . HIS A 1 380 ? -34.383 16.396 48.017 1.00 70.94 380 HIS A C 1
ATOM 3071 O O . HIS A 1 380 ? -35.001 17.281 48.608 1.00 70.94 380 HIS A O 1
ATOM 3077 N N . PHE A 1 381 ? -34.146 16.441 46.702 1.00 63.72 381 PHE A N 1
ATOM 3078 C CA . PHE A 1 381 ? -34.606 17.535 45.844 1.00 63.72 381 PHE A CA 1
ATOM 3079 C C . PHE A 1 381 ? -36.123 17.512 45.601 1.00 63.72 381 PHE A C 1
ATOM 3081 O O . PHE A 1 381 ? -36.736 18.577 45.571 1.00 63.72 381 PHE A O 1
ATOM 3088 N N . ASP A 1 382 ? -36.748 16.333 45.554 1.00 64.69 382 ASP A N 1
ATOM 3089 C CA . ASP A 1 382 ? -38.207 16.199 45.385 1.00 64.69 382 ASP A CA 1
ATOM 3090 C C . ASP A 1 382 ? -39.020 16.521 46.658 1.00 64.69 382 ASP A C 1
ATOM 3092 O O . ASP A 1 382 ? -40.246 16.614 46.615 1.00 64.69 382 ASP A O 1
ATOM 3096 N N . LYS A 1 383 ? -38.357 16.724 47.806 1.00 61.97 383 LYS A N 1
ATOM 3097 C CA . LYS A 1 383 ? -38.990 17.121 49.079 1.00 61.97 383 LYS A CA 1
ATOM 3098 C C . LYS A 1 383 ? -38.942 18.619 49.370 1.00 61.97 383 LYS A C 1
ATOM 3100 O O . LYS A 1 383 ? -39.399 19.035 50.439 1.00 61.97 383 LYS A O 1
ATOM 3105 N N . ALA A 1 384 ? -38.406 19.434 48.462 1.00 65.56 384 ALA A N 1
ATOM 3106 C CA . ALA A 1 384 ? -38.543 20.877 48.588 1.00 65.56 384 ALA A CA 1
ATOM 3107 C C . ALA A 1 384 ? -40.043 21.232 48.502 1.00 65.56 384 ALA A C 1
ATOM 3109 O O . ALA A 1 384 ? -40.694 20.846 47.530 1.00 65.56 384 ALA A O 1
ATOM 3110 N N . PRO A 1 385 ? -40.624 21.911 49.509 1.00 69.56 385 PRO A N 1
ATOM 3111 C CA . PRO A 1 385 ? -42.031 22.282 49.471 1.00 69.56 385 PRO A CA 1
ATOM 3112 C C . PRO A 1 385 ? -42.270 23.155 48.241 1.00 69.56 385 PRO A C 1
ATOM 3114 O O . PRO A 1 385 ? -41.553 24.136 48.024 1.00 69.56 385 PRO A O 1
ATOM 3117 N N . ASN A 1 386 ? -43.261 22.786 47.426 1.00 68.06 386 ASN A N 1
ATOM 3118 C CA . ASN A 1 386 ? -43.669 23.619 46.308 1.00 68.06 386 ASN A CA 1
ATOM 3119 C C . ASN A 1 386 ? -44.029 25.008 46.857 1.00 68.06 386 ASN A C 1
ATOM 3121 O O . ASN A 1 386 ? -44.841 25.105 47.781 1.00 68.06 386 ASN A O 1
ATOM 3125 N N . PRO A 1 387 ? -43.465 26.096 46.307 1.00 69.50 387 PRO A N 1
ATOM 3126 C CA . PRO A 1 387 ? -43.717 27.449 46.800 1.00 69.50 387 PRO A CA 1
ATOM 3127 C C . PRO A 1 387 ? -45.174 27.920 46.605 1.00 69.50 387 PRO A C 1
ATOM 3129 O O . PRO A 1 387 ? -45.483 29.066 46.912 1.00 69.50 387 PRO A O 1
ATOM 3132 N N . SER A 1 388 ? -46.070 27.066 46.100 1.00 65.38 388 SER A N 1
ATOM 3133 C CA . SER A 1 388 ? -47.493 27.348 45.899 1.00 65.38 388 SER A CA 1
ATOM 3134 C C . SER A 1 388 ? -48.384 27.075 47.114 1.00 65.38 388 SER A C 1
ATOM 3136 O O . SER A 1 388 ? -49.531 27.504 47.095 1.00 65.38 388 SER A O 1
ATOM 3138 N N . ASP A 1 389 ? -47.897 26.399 48.160 1.00 59.56 389 ASP A N 1
ATOM 3139 C CA . ASP A 1 389 ? -48.738 25.989 49.304 1.00 59.56 389 ASP A CA 1
ATOM 3140 C C . ASP A 1 389 ? -48.814 27.042 50.430 1.00 59.56 389 ASP A C 1
ATOM 3142 O O . ASP A 1 389 ? -49.294 26.768 51.530 1.00 59.56 389 ASP A O 1
ATOM 3146 N N . GLY A 1 390 ? -48.345 28.264 50.165 1.00 61.69 390 GLY A N 1
ATOM 3147 C CA . GLY A 1 390 ? -48.424 29.403 51.079 1.00 61.69 390 GLY A CA 1
ATOM 3148 C C . GLY A 1 390 ? -49.037 30.628 50.409 1.00 61.69 390 GLY A C 1
ATOM 3149 O O . GLY A 1 390 ? -48.313 31.574 50.105 1.00 61.69 390 GLY A O 1
ATOM 3150 N N . ALA A 1 391 ? -50.352 30.609 50.183 1.00 55.31 391 ALA A N 1
ATOM 3151 C CA . ALA A 1 391 ? -51.154 31.792 49.869 1.00 55.31 391 ALA A CA 1
ATOM 3152 C C . ALA A 1 391 ? -52.539 31.683 50.512 1.00 55.31 391 ALA A C 1
ATOM 3154 O O . ALA A 1 391 ? -53.192 30.632 50.316 1.00 55.31 391 ALA A O 1
#

Foldseek 3Di:
DDDDDDDDDDDDDDDDDDDPPPPDDDPDDDDPDPPVVVVVVVVVVVVPPPDPDDPVRVVVVVPDDPVVVVVCVVVVNPQPPPVPPDGPVLVVVLVVCVVVCVQQDPVNPDRDPSVRVVVVVVVVVCVVVVVDPPVPPPPPPVVVVVVVVVVVVVVVVVVVVVVVVVVVVVVVCVVVPPPDDVVVVVVVVVVVVVVVVVVPDDPDDPDDDDDPPPPPPPDDDDPDDPWDKDWDDDDDDPPDDDDPLDTDIDTDPPADPVNVQVCCCVPPVDDDPDDDDDDDDDPPPPDPDDDDDDDDPDDVDDLVPDDPVVNVVVVVVCCVPPVVVVVVVVVVVVVCVVVVVPPPPPDDPDDPVVVVVVVVVVVVVVVVVVVVVVVVVVVVVVPPPDPPPPD

InterPro domains:
  IPR012677 Nucleotide-binding alpha-beta plait domain superfamily [G3DSA:3.30.70.330] (215-339)
  IPR012678 Ribosomal protein uL23/eL15/eS24 core domain superfamily [SSF54189] (224-288)
  IPR013025 Large ribosomal subunit protein uL23-like [PTHR12059] (218-292)

pLDDT: mean 73.93, std 17.48, range [40.06, 97.38]